Protein AF-F2N842-F1 (afdb_monomer_lite)

Secondary structure (DSSP, 8-state):
-EEEEEESS------STTEEEEESSGGGS-GGG--TT-EETTSSTT--GGGHHHHTTHHHHHHHHHH---SEEEEEETTBEEBPP--SS---PBPPHHHHHHHTTTSSEEEEPPEEPEETTEE--HHHHHHHHS-HHHHHHHHHHHHHH-GGGHHHHHHHHH-SEE--TT-EEEEHHHHHHHHHHHHHHHHHHHTT--SSTT--TTGGGHHHHHHHHHHHHHHHHTT--EEEE-EE-TT-TTS-------S-PBPPP----------EETTEE-TTT--HHHHHHH-HHHHHHHTT-HHHHHHHIIIIIHHHT---BTTB-HHHHHHH-HHHHHHHTT-HHHHHHHHHH-GGGGGSPP--TT----S-----PPPPTHHHHHHHHHHHHHHHHHTTSPP--

Structure (mmCIF, N/CA/C/O backbone):
data_AF-F2N842-F1
#
_entry.id   AF-F2N842-F1
#
loop_
_atom_site.group_PDB
_atom_site.id
_atom_site.type_symbol
_atom_site.label_atom_id
_atom_site.label_alt_id
_atom_site.label_comp_id
_atom_site.label_asym_id
_atom_site.label_entity_id
_atom_site.label_seq_id
_atom_site.pdbx_PDB_ins_code
_atom_site.Cartn_x
_atom_site.Cartn_y
_atom_site.Cartn_z
_atom_site.occupancy
_atom_site.B_iso_or_equiv
_atom_site.auth_seq_id
_atom_site.auth_comp_id
_atom_site.auth_asym_id
_atom_site.auth_atom_id
_atom_site.pdbx_PDB_model_num
ATOM 1 N N . MET A 1 1 ? -15.681 4.705 21.406 1.00 95.62 1 MET A N 1
ATOM 2 C CA . MET A 1 1 ? -14.644 4.656 20.358 1.00 95.62 1 MET A CA 1
ATOM 3 C C . MET A 1 1 ? -13.433 3.888 20.847 1.00 95.62 1 MET A C 1
ATOM 5 O O . MET A 1 1 ? -13.165 3.914 22.042 1.00 95.62 1 MET A O 1
ATOM 9 N N . LYS A 1 2 ? -12.675 3.267 19.936 1.00 97.81 2 LYS A N 1
ATOM 10 C CA . LYS A 1 2 ? -11.349 2.698 20.234 1.00 97.81 2 LYS A CA 1
ATOM 11 C C . LYS A 1 2 ? -10.402 2.849 19.046 1.00 97.81 2 LYS A C 1
ATOM 13 O O . LYS A 1 2 ? -10.797 2.598 17.908 1.00 97.81 2 LYS A O 1
ATOM 18 N N . ILE A 1 3 ? -9.146 3.187 19.319 1.00 98.31 3 ILE A N 1
ATOM 19 C CA . ILE A 1 3 ? -8.031 3.115 18.373 1.00 98.31 3 ILE A CA 1
ATOM 20 C C . ILE A 1 3 ? -7.200 1.890 18.747 1.00 98.31 3 ILE A C 1
ATOM 22 O O . ILE A 1 3 ? -6.558 1.852 19.793 1.00 98.31 3 ILE A O 1
ATOM 26 N N . TYR A 1 4 ? -7.242 0.865 17.905 1.00 98.44 4 TYR A N 1
ATOM 27 C CA . TYR A 1 4 ? -6.550 -0.386 18.158 1.00 98.44 4 TYR A CA 1
ATOM 28 C C . TYR A 1 4 ? -5.077 -0.280 17.766 1.00 98.44 4 TYR A C 1
ATOM 30 O O . TYR A 1 4 ? -4.759 0.125 16.647 1.00 98.44 4 TYR A O 1
ATOM 38 N N . ILE A 1 5 ? -4.188 -0.672 18.675 1.00 97.94 5 ILE A N 1
ATOM 39 C CA . ILE A 1 5 ? -2.744 -0.703 18.444 1.00 97.94 5 ILE A CA 1
ATOM 40 C C . ILE A 1 5 ? -2.362 -2.115 18.011 1.00 97.94 5 ILE A C 1
ATOM 42 O O . ILE A 1 5 ? -2.338 -3.026 18.838 1.00 97.94 5 ILE A O 1
ATOM 46 N N . ALA A 1 6 ? -2.054 -2.304 16.730 1.00 97.81 6 ALA A N 1
ATOM 47 C CA . ALA A 1 6 ? -1.575 -3.584 16.228 1.00 97.81 6 ALA A CA 1
ATOM 48 C C . ALA A 1 6 ? -0.122 -3.831 16.658 1.00 97.81 6 ALA A C 1
ATOM 50 O O . ALA A 1 6 ? 0.789 -3.065 16.322 1.00 97.81 6 ALA A O 1
ATOM 51 N N . ALA A 1 7 ? 0.090 -4.931 17.382 1.00 96.00 7 ALA A N 1
ATOM 52 C CA . ALA A 1 7 ? 1.400 -5.387 17.832 1.00 96.00 7 ALA A CA 1
ATOM 53 C C . ALA A 1 7 ? 1.526 -6.910 17.681 1.00 96.00 7 ALA A C 1
ATOM 55 O O . ALA A 1 7 ? 0.580 -7.644 17.939 1.00 96.00 7 ALA A O 1
ATOM 56 N N . HIS A 1 8 ? 2.705 -7.391 17.284 1.00 91.88 8 HIS A N 1
ATOM 57 C CA . HIS A 1 8 ? 3.017 -8.826 17.150 1.00 91.88 8 HIS A CA 1
ATOM 58 C C . HIS A 1 8 ? 3.981 -9.317 18.248 1.00 91.88 8 HIS A C 1
ATOM 60 O O . HIS A 1 8 ? 4.591 -10.380 18.134 1.00 91.88 8 HIS A O 1
ATOM 66 N N . LYS A 1 9 ? 4.184 -8.494 19.284 1.00 90.06 9 LYS A N 1
ATOM 67 C CA . LYS A 1 9 ? 5.049 -8.743 20.443 1.00 90.06 9 LYS A CA 1
ATOM 68 C C . LYS A 1 9 ? 4.403 -8.127 21.678 1.00 90.06 9 LYS A C 1
ATOM 70 O O . LYS A 1 9 ? 3.753 -7.087 21.576 1.00 90.06 9 LYS A O 1
ATOM 75 N N . SER A 1 10 ? 4.630 -8.741 22.834 1.00 84.44 10 SER A N 1
ATOM 76 C CA . SER A 1 10 ? 4.228 -8.187 24.127 1.00 84.44 10 SER A CA 1
ATOM 77 C C . SER A 1 10 ? 5.127 -7.002 24.470 1.00 84.44 10 SER A C 1
ATOM 79 O O . SER A 1 10 ? 6.328 -7.172 24.671 1.00 84.44 10 SER A O 1
ATOM 81 N N . LEU A 1 11 ? 4.547 -5.806 24.491 1.00 87.19 11 LEU A N 1
ATOM 82 C CA . LEU A 1 11 ? 5.241 -4.535 24.693 1.00 87.19 11 LEU A CA 1
ATOM 83 C C . LEU A 1 11 ? 4.466 -3.691 25.704 1.00 87.19 11 LEU A C 1
ATOM 85 O O . LEU A 1 11 ? 3.252 -3.842 25.834 1.00 87.19 11 LEU A O 1
ATOM 89 N N . GLU A 1 12 ? 5.155 -2.778 26.379 1.00 88.94 12 GLU A N 1
ATOM 90 C CA . GLU A 1 12 ? 4.484 -1.713 27.119 1.00 88.94 12 GLU A CA 1
ATOM 91 C C . GLU A 1 12 ? 3.987 -0.668 26.119 1.00 88.94 12 GLU A C 1
ATOM 93 O O . GLU A 1 12 ? 4.770 -0.092 25.363 1.00 88.94 12 GLU A O 1
ATOM 98 N N . LEU A 1 13 ? 2.669 -0.482 26.068 1.00 88.94 13 LEU A N 1
ATOM 99 C CA . LEU A 1 13 ? 1.994 0.382 25.104 1.00 88.94 13 LEU A CA 1
ATOM 100 C C . LEU A 1 13 ? 1.132 1.411 25.838 1.00 88.94 13 LEU A C 1
ATOM 102 O O . LEU A 1 13 ? 0.640 1.127 26.931 1.00 88.94 13 LEU A O 1
ATOM 106 N N . PRO A 1 14 ? 0.892 2.590 25.244 1.00 85.12 14 PRO A N 1
ATOM 107 C CA . PRO A 1 14 ? -0.071 3.535 25.790 1.00 85.12 14 PRO A CA 1
ATOM 108 C C . PRO A 1 14 ? -1.476 2.918 25.726 1.00 85.12 14 PRO A C 1
ATOM 110 O O . PRO A 1 14 ? -2.044 2.743 24.653 1.00 85.12 14 PRO A O 1
ATOM 113 N N . THR A 1 15 ? -2.034 2.572 26.885 1.00 84.25 15 THR A N 1
ATOM 114 C CA . THR A 1 15 ? -3.369 1.955 27.023 1.00 84.25 15 THR A CA 1
ATOM 115 C C . THR A 1 15 ? -4.437 2.934 27.509 1.00 84.25 15 THR A C 1
ATOM 117 O O . THR A 1 15 ? -5.573 2.552 27.785 1.00 84.25 15 THR A O 1
ATOM 120 N N . GLN A 1 16 ? -4.086 4.216 27.636 1.00 86.94 16 GLN A N 1
ATOM 121 C CA . GLN A 1 16 ? -5.042 5.254 28.001 1.00 86.94 16 GLN A CA 1
ATOM 122 C C . GLN A 1 16 ? -6.033 5.475 26.856 1.00 86.94 16 GLN A C 1
ATOM 124 O O . GLN A 1 16 ? -5.648 5.463 25.685 1.00 86.94 16 GLN A O 1
ATOM 129 N N . SER A 1 17 ? -7.308 5.697 27.195 1.00 88.38 17 SER A N 1
ATOM 130 C CA . SER A 1 17 ? -8.354 5.978 26.203 1.00 88.38 17 SER A CA 1
ATOM 131 C C . SER A 1 17 ? -7.901 7.083 25.233 1.00 88.38 17 SER A C 1
ATOM 133 O O . SER A 1 17 ? -7.392 8.105 25.701 1.00 88.38 17 SER A O 1
ATOM 135 N N . PRO A 1 18 ? -8.076 6.921 23.907 1.00 95.25 18 PRO A N 1
ATOM 136 C CA . PRO A 1 18 ? -8.878 5.891 23.231 1.00 95.25 18 PRO A CA 1
ATOM 137 C C . PRO A 1 18 ? -8.110 4.625 22.802 1.00 95.25 18 PRO A C 1
ATOM 139 O O . PRO A 1 18 ? -8.628 3.853 21.992 1.00 95.25 18 PRO A O 1
ATOM 142 N N . TYR A 1 19 ? -6.885 4.403 23.277 1.00 96.75 19 TYR A N 1
ATOM 143 C CA . TYR A 1 19 ? -5.997 3.365 22.750 1.00 96.75 19 TYR A CA 1
ATOM 144 C C . TYR A 1 19 ? -6.227 1.982 23.374 1.00 96.75 19 TYR A C 1
ATOM 146 O O . TYR A 1 19 ? -6.249 1.824 24.591 1.00 96.75 19 TYR A O 1
ATOM 154 N N . GLN A 1 20 ? -6.363 0.960 22.525 1.00 97.31 20 GLN A N 1
ATOM 155 C CA . GLN A 1 20 ? -6.592 -0.434 22.916 1.00 97.31 20 GLN A CA 1
ATOM 156 C C . GLN A 1 20 ? -5.560 -1.347 22.239 1.00 97.31 20 GLN A C 1
ATOM 158 O O . GLN A 1 20 ? -5.602 -1.501 21.018 1.00 97.31 20 GLN A O 1
ATOM 163 N N . PRO A 1 21 ? -4.666 -2.014 22.981 1.00 97.31 21 PRO A N 1
ATOM 164 C CA . PRO A 1 21 ? -3.785 -3.017 22.393 1.00 97.31 21 PRO A CA 1
ATOM 165 C C . PRO A 1 21 ? -4.553 -4.169 21.734 1.00 97.31 21 PRO A C 1
ATOM 167 O O . PRO A 1 21 ? -5.512 -4.698 22.307 1.00 97.31 21 PRO A O 1
ATOM 170 N N . LEU A 1 22 ? -4.112 -4.554 20.534 1.00 97.94 22 LEU A N 1
ATOM 171 C CA . LEU A 1 22 ? -4.597 -5.697 19.765 1.00 97.94 22 LEU A CA 1
ATOM 172 C C . LEU A 1 22 ? -3.396 -6.523 19.296 1.00 97.94 22 LEU A C 1
ATOM 174 O O . LEU A 1 22 ? -2.613 -6.087 18.446 1.00 97.94 22 LEU A O 1
ATOM 178 N N . PHE A 1 23 ? -3.262 -7.734 19.832 1.00 98.06 23 PHE A N 1
ATOM 179 C CA . PHE A 1 23 ? -2.233 -8.665 19.394 1.00 98.06 23 PHE A CA 1
ATOM 180 C C . PHE A 1 23 ? -2.613 -9.254 18.032 1.00 98.06 23 PHE A C 1
ATOM 182 O O . PHE A 1 23 ? -3.666 -9.887 17.895 1.00 98.06 23 PHE A O 1
ATOM 189 N N . VAL A 1 24 ? -1.750 -9.061 17.036 1.00 98.00 24 VAL A N 1
ATOM 190 C CA . VAL A 1 24 ? -1.910 -9.608 15.685 1.00 98.00 24 VAL A CA 1
ATOM 191 C C . VAL A 1 24 ? -1.017 -10.830 15.475 1.00 98.00 24 VAL A C 1
ATOM 193 O O . VAL A 1 24 ? 0.099 -10.884 15.988 1.00 98.00 24 VAL A O 1
ATOM 196 N N . GLY A 1 25 ? -1.509 -11.833 14.744 1.00 97.25 25 G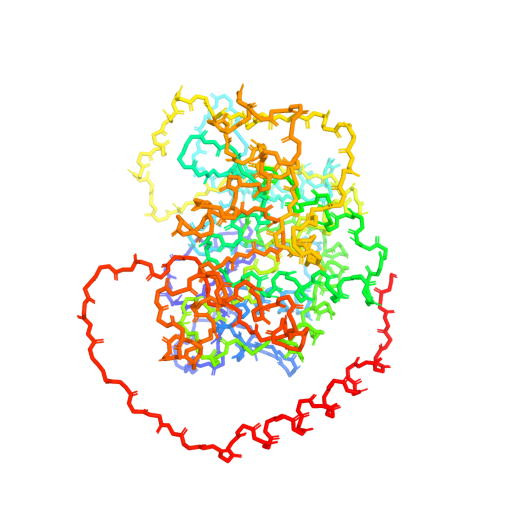LY A N 1
ATOM 197 C CA . GLY A 1 25 ? -0.838 -13.133 14.632 1.00 97.25 25 GLY A CA 1
ATOM 198 C C . GLY A 1 25 ? -0.930 -13.978 15.908 1.00 97.25 25 GLY A C 1
ATOM 199 O O . GLY A 1 25 ? -0.083 -14.844 16.137 1.00 97.25 25 GLY A O 1
ATOM 200 N N . ALA A 1 26 ? -1.952 -13.729 16.734 1.00 97.25 26 ALA A N 1
ATOM 201 C CA . ALA A 1 26 ? -2.172 -14.376 18.023 1.00 97.25 26 ALA A CA 1
ATOM 202 C C . ALA A 1 26 ? -2.358 -15.902 17.956 1.00 97.25 26 ALA A C 1
ATOM 204 O O . ALA A 1 26 ? -2.148 -16.566 18.967 1.00 97.25 26 ALA A O 1
ATOM 205 N N . GLU A 1 27 ? -2.683 -16.479 16.793 1.00 96.06 27 GLU A N 1
ATOM 206 C CA . GLU A 1 27 ? -2.835 -17.936 16.643 1.00 96.06 27 GLU A CA 1
ATOM 207 C C . GLU A 1 27 ? -1.561 -18.704 17.049 1.00 96.06 27 GLU A C 1
ATOM 209 O O . GLU A 1 27 ? -1.635 -19.830 17.537 1.00 96.06 27 GLU A O 1
ATOM 214 N N . LYS A 1 28 ? -0.382 -18.088 16.885 1.00 93.00 28 LYS A N 1
ATOM 215 C CA . LYS A 1 28 ? 0.907 -18.684 17.273 1.00 93.00 28 LYS A CA 1
ATOM 216 C C . LYS A 1 28 ? 1.277 -18.441 18.742 1.00 93.00 28 LYS A C 1
ATOM 218 O O . LYS A 1 28 ? 2.300 -18.954 19.185 1.00 93.00 28 LYS A O 1
ATOM 223 N N . LEU A 1 29 ? 0.493 -17.647 19.473 1.00 93.75 29 LEU A N 1
ATOM 224 C CA . LEU A 1 29 ? 0.793 -17.204 20.834 1.00 93.75 29 LEU A CA 1
ATOM 225 C C . LEU A 1 29 ? 0.162 -18.141 21.871 1.00 93.75 29 LEU A C 1
ATOM 227 O O . LEU A 1 29 ? -1.055 -18.368 21.861 1.00 93.75 29 LEU A O 1
ATOM 231 N N . GLY A 1 30 ? 0.972 -18.640 22.808 1.00 92.44 30 GLY A N 1
ATOM 232 C CA . GLY A 1 30 ? 0.494 -19.483 23.899 1.00 92.44 30 GLY A CA 1
ATOM 233 C C . GLY A 1 30 ? -0.478 -18.742 24.822 1.00 92.44 30 GLY A C 1
ATOM 234 O O . GLY A 1 30 ? -0.338 -17.550 25.077 1.00 92.44 30 GLY A O 1
ATOM 235 N N . VAL A 1 31 ? -1.468 -19.453 25.376 1.00 89.25 31 VAL A N 1
ATOM 236 C CA . VAL A 1 31 ? -2.485 -18.857 26.271 1.00 89.25 31 VAL A CA 1
ATOM 237 C C . VAL A 1 31 ? -1.854 -18.194 27.502 1.00 89.25 31 VAL A C 1
ATOM 239 O O . VAL A 1 31 ? -2.312 -17.139 27.924 1.00 89.25 31 VAL A O 1
ATOM 242 N N . ALA A 1 32 ? -0.781 -18.775 28.045 1.00 91.81 32 ALA A N 1
ATOM 243 C CA . ALA A 1 32 ? -0.071 -18.236 29.207 1.00 91.81 32 ALA A CA 1
ATOM 244 C C . ALA A 1 32 ? 0.685 -16.923 28.921 1.00 91.81 32 ALA A C 1
ATOM 246 O O . ALA A 1 32 ? 1.017 -16.199 29.853 1.00 91.81 32 ALA A O 1
ATOM 247 N N . GLU A 1 33 ? 0.948 -16.606 27.650 1.00 92.25 33 GLU A N 1
ATOM 248 C CA . GLU A 1 33 ? 1.622 -15.369 27.235 1.00 92.25 33 GLU A CA 1
ATOM 249 C C . GLU A 1 33 ? 0.631 -14.213 27.017 1.00 92.25 33 GLU A C 1
ATOM 251 O O . GLU A 1 33 ? 1.036 -13.082 26.733 1.00 92.25 33 GLU A O 1
ATOM 256 N N . ARG A 1 34 ? -0.676 -14.484 27.133 1.00 94.44 34 ARG A N 1
ATOM 257 C CA . ARG A 1 34 ? -1.726 -13.492 26.909 1.00 94.44 34 ARG A CA 1
ATOM 258 C C . ARG A 1 34 ? -1.908 -12.589 28.126 1.00 94.44 34 ARG A C 1
ATOM 260 O O . ARG A 1 34 ? -1.996 -13.042 29.264 1.00 94.44 34 ARG A O 1
ATOM 267 N N . ARG A 1 35 ? -2.014 -11.295 27.851 1.00 93.50 35 ARG A N 1
ATOM 268 C CA . ARG A 1 35 ? -2.342 -10.228 28.787 1.00 93.50 35 ARG A CA 1
ATOM 269 C C . ARG A 1 35 ? -3.864 -10.003 28.787 1.00 93.50 35 ARG A C 1
ATOM 271 O O . ARG A 1 35 ? -4.469 -9.953 27.717 1.00 93.50 35 ARG A O 1
ATOM 278 N N . PRO A 1 36 ? -4.507 -9.879 29.959 1.00 91.56 36 PRO A N 1
ATOM 279 C CA . PRO A 1 36 ? -5.965 -9.777 30.059 1.00 91.56 36 PRO A CA 1
ATOM 280 C C . PRO A 1 36 ? -6.538 -8.451 29.532 1.00 91.56 36 PRO A C 1
ATOM 282 O O . PRO A 1 36 ? -7.720 -8.380 29.215 1.00 91.56 36 PRO A O 1
ATOM 285 N N . ASP A 1 37 ? -5.720 -7.405 29.443 1.00 92.44 37 ASP A N 1
ATOM 286 C CA . ASP A 1 37 ? -6.069 -6.064 28.961 1.00 92.44 37 ASP A CA 1
ATOM 287 C C . ASP A 1 37 ? -5.916 -5.900 27.436 1.00 92.44 37 ASP A C 1
ATOM 289 O O . ASP A 1 37 ? -6.168 -4.821 26.895 1.00 92.44 37 ASP A O 1
ATOM 293 N N . TRP A 1 38 ? -5.525 -6.967 26.731 1.00 96.25 38 TRP A N 1
ATOM 294 C CA . TRP A 1 38 ? -5.319 -6.980 25.285 1.00 96.25 38 TRP A CA 1
ATOM 295 C C . TRP A 1 38 ? -6.450 -7.696 24.552 1.00 96.25 38 TRP A C 1
ATOM 297 O O . TRP A 1 38 ? -7.007 -8.691 25.015 1.00 96.25 38 TRP A O 1
ATOM 307 N N . GLU A 1 39 ? -6.733 -7.219 23.345 1.00 97.25 39 GLU A N 1
ATOM 308 C CA . GLU A 1 39 ? -7.530 -7.958 22.371 1.00 97.25 39 GLU A CA 1
ATOM 309 C C . GLU A 1 39 ? -6.622 -8.879 21.542 1.00 97.25 39 GLU A C 1
ATOM 311 O O . GLU A 1 39 ? -5.426 -8.625 21.390 1.00 97.25 39 GLU A O 1
ATOM 316 N N . TYR A 1 40 ? -7.194 -9.935 20.962 1.00 98.06 40 TYR A N 1
ATOM 317 C CA . TYR A 1 40 ? -6.459 -10.930 20.174 1.00 98.06 40 TYR A CA 1
ATOM 318 C C . TYR A 1 40 ? -7.161 -11.199 18.849 1.00 98.06 40 TYR A C 1
ATOM 320 O O . TYR A 1 40 ? -8.355 -11.513 18.828 1.00 98.06 40 TYR A O 1
ATOM 328 N N . ASP A 1 41 ? -6.421 -11.107 17.743 1.00 97.94 41 ASP A N 1
ATOM 329 C CA . ASP A 1 41 ? -6.990 -11.220 16.398 1.00 97.94 41 ASP A CA 1
ATOM 330 C C . ASP A 1 41 ? -7.509 -12.628 16.039 1.00 97.94 41 ASP A C 1
ATOM 332 O O . ASP A 1 41 ? -8.225 -12.786 15.048 1.00 97.94 41 ASP A O 1
ATOM 336 N N . ASP A 1 42 ? -7.222 -13.635 16.868 1.00 97.81 42 ASP A N 1
ATOM 337 C CA . ASP A 1 42 ? -7.668 -15.022 16.728 1.00 97.81 42 ASP A CA 1
ATOM 338 C C . ASP A 1 42 ? -8.938 -15.372 17.528 1.00 97.81 42 ASP A C 1
ATOM 340 O O . ASP A 1 42 ? -9.418 -16.505 17.476 1.00 97.81 42 ASP A O 1
ATOM 344 N N . SER A 1 43 ? -9.543 -14.404 18.224 1.00 96.69 43 SER A N 1
ATOM 345 C CA . SER A 1 43 ? -10.604 -14.646 19.217 1.00 96.69 43 SER A CA 1
ATOM 346 C C . SER A 1 43 ? -11.986 -15.044 18.668 1.00 96.69 43 SER A C 1
ATOM 348 O O . SER A 1 43 ? -12.970 -15.073 19.411 1.00 96.69 43 SER A O 1
ATOM 350 N N . PHE A 1 44 ? -12.112 -15.346 17.372 1.00 97.44 44 PHE A N 1
ATOM 351 C CA . PHE A 1 44 ? -13.372 -15.791 16.768 1.00 97.44 44 PHE A CA 1
ATOM 352 C C . PHE A 1 44 ? -13.169 -16.768 15.606 1.00 97.44 44 PHE A C 1
ATOM 354 O O . PHE A 1 44 ? -12.159 -16.737 14.906 1.00 97.44 44 PHE A O 1
ATOM 361 N N . ILE A 1 45 ? -14.166 -17.620 15.356 1.00 96.25 45 ILE A N 1
ATOM 362 C CA . ILE A 1 45 ? -14.157 -18.552 14.220 1.00 96.25 45 ILE A CA 1
ATOM 363 C C . ILE A 1 45 ? -14.238 -17.770 12.903 1.00 96.25 45 ILE A C 1
ATOM 365 O O . ILE A 1 45 ? -15.095 -16.904 12.737 1.00 96.25 45 ILE A O 1
ATOM 369 N N . GLY A 1 46 ? -13.367 -18.105 11.949 1.00 95.44 46 GLY A N 1
ATOM 370 C CA . GLY A 1 46 ? -13.275 -17.408 10.661 1.00 95.44 46 GLY A CA 1
ATOM 371 C C . GLY A 1 46 ? -12.378 -16.166 10.686 1.00 95.44 46 GLY A C 1
ATOM 372 O O . GLY A 1 46 ? -12.422 -15.368 9.746 1.00 95.44 46 GLY A O 1
ATOM 373 N N . ASN A 1 47 ? -11.578 -15.999 11.745 1.00 97.88 47 ASN A N 1
ATOM 374 C CA . ASN A 1 47 ? -10.468 -15.055 11.766 1.00 97.88 47 ASN A CA 1
ATOM 375 C C . ASN A 1 47 ? -9.388 -15.415 10.725 1.00 97.88 47 ASN A C 1
ATOM 377 O O . ASN A 1 47 ? -9.388 -16.503 10.144 1.00 97.88 47 ASN A O 1
ATOM 381 N N . ILE A 1 48 ? -8.456 -14.487 10.504 1.00 98.06 48 ILE A N 1
ATOM 382 C CA . ILE A 1 48 ? -7.319 -14.670 9.592 1.00 98.06 48 ILE A CA 1
ATOM 383 C C . ILE A 1 48 ? -5.964 -14.501 10.293 1.00 98.06 48 ILE A C 1
ATOM 385 O O . ILE A 1 48 ? -4.971 -14.246 9.619 1.00 98.06 48 ILE A O 1
ATOM 389 N N . SER A 1 49 ? -5.903 -14.664 11.619 1.00 98.19 49 SER A N 1
ATOM 390 C CA . SER A 1 49 ? -4.692 -14.474 12.436 1.00 98.19 49 SER A CA 1
ATOM 391 C C . SER A 1 49 ? -3.488 -15.260 11.900 1.00 98.19 49 SER A C 1
ATOM 393 O O . SER A 1 49 ? -2.391 -14.723 11.744 1.00 98.19 49 SER A O 1
ATOM 395 N N . ARG A 1 50 ? -3.723 -16.499 11.450 1.00 97.06 50 ARG A N 1
ATOM 396 C CA . ARG A 1 50 ? -2.724 -17.368 10.804 1.00 97.06 50 ARG A CA 1
ATOM 397 C C . ARG A 1 50 ? -1.993 -16.758 9.612 1.00 97.06 50 ARG A C 1
ATOM 399 O O . ARG A 1 50 ? -0.890 -17.179 9.276 1.00 97.06 50 ARG A O 1
ATOM 406 N N . LYS A 1 51 ? -2.625 -15.787 8.945 1.00 97.19 51 LYS A N 1
ATOM 407 C CA . LYS A 1 51 ? -2.095 -15.109 7.759 1.00 97.19 51 LYS A CA 1
ATOM 408 C C . LYS A 1 51 ? -1.217 -13.904 8.105 1.00 97.19 51 LYS A C 1
ATOM 410 O O . LYS A 1 51 ? -0.737 -13.243 7.193 1.00 97.19 51 LYS A O 1
ATOM 415 N N . ASN A 1 52 ? -0.980 -13.603 9.383 1.00 97.75 52 ASN A N 1
ATOM 416 C CA . ASN A 1 52 ? -0.257 -12.399 9.804 1.00 97.75 52 ASN A CA 1
ATOM 417 C C . ASN A 1 52 ? 1.152 -12.275 9.196 1.00 97.75 52 ASN A C 1
ATOM 419 O O . ASN A 1 52 ? 1.577 -11.167 8.894 1.00 97.75 52 ASN A O 1
ATOM 423 N N . SER A 1 53 ? 1.844 -13.382 8.901 1.00 95.19 53 SER A N 1
ATOM 424 C CA . SER A 1 53 ? 3.155 -13.322 8.231 1.00 95.19 53 SER A CA 1
ATOM 425 C C . SER A 1 53 ? 3.107 -12.744 6.811 1.00 95.19 53 SER A C 1
ATOM 427 O O . SER A 1 53 ? 4.136 -12.300 6.317 1.00 95.19 53 SER A O 1
ATOM 429 N N . THR A 1 54 ? 1.940 -12.745 6.157 1.00 96.19 54 THR A N 1
ATOM 430 C CA . THR A 1 54 ? 1.767 -12.225 4.791 1.00 96.19 54 THR A CA 1
ATOM 431 C C . THR A 1 54 ? 0.844 -11.003 4.728 1.00 96.19 54 THR A C 1
ATOM 433 O O . THR A 1 54 ? 1.080 -10.092 3.939 1.00 96.19 54 THR A O 1
ATOM 436 N N . PHE A 1 55 ? -0.164 -10.942 5.604 1.00 97.50 55 PHE A N 1
ATOM 437 C CA . PHE A 1 55 ? -1.134 -9.845 5.731 1.00 97.50 55 PHE A CA 1
ATOM 438 C C . PHE A 1 55 ? -0.729 -8.774 6.754 1.00 97.50 55 PHE A C 1
ATOM 440 O O . PHE A 1 55 ? -1.327 -7.704 6.778 1.00 97.50 55 PHE A O 1
ATOM 447 N N . CYS A 1 56 ? 0.270 -9.035 7.597 1.00 96.94 56 CYS A N 1
ATOM 448 C CA . CYS A 1 56 ? 0.723 -8.119 8.646 1.00 96.94 56 CYS A CA 1
ATOM 449 C C . CYS A 1 56 ? -0.451 -7.608 9.514 1.00 96.94 56 CYS A C 1
ATOM 451 O O . CYS A 1 56 ? -1.338 -8.380 9.890 1.00 96.94 56 CYS A O 1
ATOM 453 N N . GLU A 1 57 ? -0.489 -6.311 9.821 1.00 97.62 57 GLU A N 1
ATOM 454 C CA . GLU A 1 57 ? -1.509 -5.655 10.643 1.00 97.62 57 GLU A CA 1
ATOM 455 C C . GLU A 1 57 ? -2.933 -5.732 10.056 1.00 97.62 57 GLU A C 1
ATOM 457 O O . GLU A 1 57 ? -3.909 -5.498 10.776 1.00 97.62 57 GLU A O 1
ATOM 462 N N . LEU A 1 58 ? -3.102 -6.156 8.795 1.00 98.44 58 LEU A N 1
ATOM 463 C CA . LEU A 1 58 ? -4.428 -6.381 8.212 1.00 98.44 58 LEU A CA 1
ATOM 464 C C . LEU A 1 58 ? -5.197 -7.502 8.917 1.00 98.44 58 LEU A C 1
ATOM 466 O O . LEU A 1 58 ? -6.426 -7.506 8.874 1.00 98.44 58 LEU A O 1
ATOM 470 N N . THR A 1 59 ? -4.530 -8.440 9.597 1.00 98.56 59 THR A N 1
ATOM 471 C CA . THR A 1 59 ? -5.253 -9.414 10.432 1.00 98.56 59 THR A CA 1
ATOM 472 C C . THR A 1 59 ? -5.961 -8.720 11.598 1.00 98.56 59 THR A C 1
ATOM 474 O O . THR A 1 59 ? -7.113 -9.042 11.901 1.00 98.56 59 THR A O 1
ATOM 477 N N . GLY A 1 60 ? -5.339 -7.673 12.148 1.00 98.62 60 GLY A N 1
ATOM 478 C CA . GLY A 1 60 ? -5.955 -6.749 13.093 1.00 98.62 60 GLY A CA 1
ATOM 479 C C . GLY A 1 60 ? -7.100 -5.954 12.463 1.00 98.62 60 GLY A C 1
ATOM 480 O O . GLY A 1 60 ? -8.198 -5.936 13.013 1.00 98.62 60 GLY A O 1
ATOM 481 N N . LEU A 1 61 ? -6.910 -5.383 11.266 1.00 98.75 61 LEU A N 1
ATOM 482 C CA . LEU A 1 61 ? -7.985 -4.689 10.536 1.00 98.75 61 LEU A CA 1
ATOM 483 C C . LEU A 1 61 ? -9.208 -5.594 10.300 1.00 98.75 61 LEU A C 1
ATOM 485 O O . LEU A 1 61 ? -10.351 -5.171 10.491 1.00 98.75 61 LEU A O 1
ATOM 489 N N . TYR A 1 62 ? -8.980 -6.855 9.920 1.00 98.75 62 TYR A N 1
ATOM 490 C CA . TYR A 1 62 ? -10.035 -7.852 9.737 1.00 98.75 62 TYR A CA 1
ATOM 491 C C . TYR A 1 62 ? -10.765 -8.142 11.048 1.00 98.75 62 TYR A C 1
ATOM 493 O O . TYR A 1 62 ? -11.997 -8.213 11.078 1.00 98.75 62 TYR A O 1
ATOM 501 N N . TRP A 1 63 ? -10.025 -8.273 12.149 1.00 98.75 63 TRP A N 1
ATOM 502 C CA . TRP A 1 63 ? -10.618 -8.442 13.468 1.00 98.75 63 TRP A CA 1
ATOM 503 C C . TRP A 1 63 ? -11.480 -7.235 13.853 1.00 98.75 63 TRP A C 1
ATOM 505 O O . TRP A 1 63 ? -12.647 -7.409 14.206 1.00 98.75 63 TRP A O 1
ATOM 515 N N . ILE A 1 64 ? -10.978 -6.007 13.681 1.00 98.69 64 ILE A N 1
ATOM 516 C CA . ILE A 1 64 ? -11.729 -4.770 13.956 1.00 98.69 64 ILE A CA 1
ATOM 517 C C . ILE A 1 64 ? -13.000 -4.729 13.109 1.00 98.69 64 ILE A C 1
ATOM 519 O O . ILE A 1 64 ? -14.074 -4.398 13.618 1.00 98.69 64 ILE A O 1
ATOM 523 N N . TRP A 1 65 ? -12.916 -5.111 11.831 1.00 98.62 65 TRP A N 1
ATOM 524 C CA . TRP A 1 65 ? -14.070 -5.207 10.942 1.00 98.62 65 TRP A CA 1
ATOM 525 C C . TRP A 1 65 ? -15.146 -6.144 11.502 1.00 98.62 65 TRP A C 1
ATOM 527 O O . TRP A 1 65 ? -16.310 -5.744 11.580 1.00 98.62 65 TRP A O 1
ATOM 537 N N . LYS A 1 66 ? -14.770 -7.350 11.937 1.00 98.44 66 LYS A N 1
ATOM 538 C CA . LYS A 1 66 ? -15.719 -8.389 12.365 1.00 98.44 66 LYS A CA 1
ATOM 539 C C . LYS A 1 66 ? -16.172 -8.294 13.822 1.00 98.44 66 LYS A C 1
ATOM 541 O O . LYS A 1 66 ? -17.238 -8.819 14.141 1.00 98.44 66 LYS A O 1
ATOM 546 N N . ARG A 1 67 ? -15.373 -7.695 14.708 1.00 97.94 67 ARG A N 1
ATOM 547 C CA . ARG A 1 67 ? -15.547 -7.812 16.167 1.00 97.94 67 ARG A CA 1
ATOM 548 C C . ARG A 1 67 ? -15.765 -6.496 16.888 1.00 97.94 67 ARG A C 1
ATOM 550 O O . ARG A 1 67 ? -16.515 -6.489 17.863 1.00 97.94 67 ARG A O 1
ATOM 557 N N . SER A 1 68 ? -15.162 -5.403 16.425 1.00 97.50 68 SER A N 1
ATOM 558 C CA . SER A 1 68 ? -15.338 -4.115 17.094 1.00 97.50 68 SER A CA 1
ATOM 559 C C . SER A 1 68 ? -16.792 -3.644 17.000 1.00 97.50 68 SER A C 1
ATOM 561 O O . SER A 1 68 ? -17.408 -3.708 15.932 1.00 97.50 68 SER A O 1
ATOM 563 N N . ARG A 1 69 ? -17.327 -3.167 18.128 1.00 97.00 69 ARG A N 1
ATOM 564 C CA . ARG A 1 69 ? -18.691 -2.623 18.267 1.00 97.00 69 ARG A CA 1
ATOM 565 C C . ARG A 1 69 ? -18.710 -1.102 18.422 1.00 97.00 69 ARG A C 1
ATOM 567 O O . ARG A 1 69 ? -19.769 -0.530 18.648 1.00 97.00 69 ARG A O 1
ATOM 574 N N . GLU A 1 70 ? -17.548 -0.471 18.325 1.00 98.06 70 GLU A N 1
ATOM 575 C CA . GLU A 1 70 ? -17.402 0.968 18.504 1.00 98.06 70 GLU A CA 1
ATOM 576 C C . GLU A 1 70 ? -18.015 1.740 17.329 1.00 98.06 70 GLU A C 1
ATOM 578 O O . GLU A 1 70 ? -18.013 1.275 16.188 1.00 98.06 70 GLU A O 1
ATOM 583 N N . ASP A 1 71 ? -18.511 2.942 17.613 1.00 97.81 71 ASP A N 1
ATOM 584 C CA . ASP A 1 71 ? -19.019 3.906 16.633 1.00 97.81 71 ASP A CA 1
ATOM 585 C C . ASP A 1 71 ? -17.894 4.489 15.762 1.00 97.81 71 ASP A C 1
ATOM 587 O O . ASP A 1 71 ? -18.043 4.655 14.546 1.00 97.81 71 ASP A O 1
ATOM 591 N N . ILE A 1 72 ? -16.754 4.757 16.398 1.00 98.69 72 ILE A N 1
ATOM 592 C CA . ILE A 1 72 ? -15.501 5.205 15.797 1.00 98.69 72 ILE A CA 1
ATOM 593 C C . ILE A 1 72 ? -14.416 4.187 16.137 1.00 98.69 72 ILE A C 1
ATOM 595 O O . ILE A 1 72 ? -14.227 3.809 17.298 1.00 98.69 72 ILE A O 1
ATOM 599 N N . VAL A 1 73 ? -13.705 3.759 15.102 1.00 98.69 73 VAL A N 1
ATOM 600 C CA . VAL A 1 73 ? -12.663 2.737 15.154 1.00 98.69 73 VAL A CA 1
ATOM 601 C C . VAL A 1 73 ? -11.393 3.263 14.508 1.00 98.69 73 VAL A C 1
ATOM 603 O O . VAL A 1 73 ? -11.447 3.965 13.498 1.00 98.69 73 VAL A O 1
ATOM 606 N N . GLY A 1 74 ? -10.253 2.891 15.075 1.00 98.06 74 GLY A N 1
ATOM 607 C CA . GLY A 1 74 ? -8.946 3.193 14.514 1.00 98.06 74 GLY A CA 1
ATOM 608 C C . GLY A 1 74 ? -8.027 1.984 14.472 1.00 98.06 74 GLY A C 1
ATOM 609 O O . GLY A 1 74 ? -8.189 1.061 15.266 1.00 98.06 74 GLY A O 1
ATOM 610 N N . LEU A 1 75 ? -7.058 2.011 13.566 1.00 98.50 75 LEU A N 1
ATOM 611 C CA . LEU A 1 75 ? -5.913 1.113 13.533 1.00 98.50 75 LEU A CA 1
ATOM 612 C C . LEU A 1 75 ? -4.642 1.964 13.485 1.00 98.50 75 LEU A C 1
ATOM 614 O O . LEU A 1 75 ? -4.481 2.780 12.580 1.00 98.50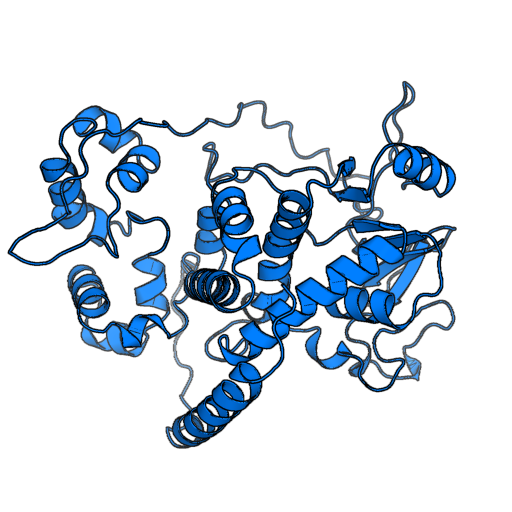 75 LEU A O 1
ATOM 618 N N . VAL A 1 76 ? -3.756 1.753 14.454 1.00 97.69 76 VAL A N 1
ATOM 619 C CA . VAL A 1 76 ? -2.390 2.295 14.494 1.00 97.69 76 VAL A CA 1
ATOM 620 C C . VAL A 1 76 ? -1.404 1.158 14.740 1.00 97.69 76 VAL A C 1
ATOM 622 O O . VAL A 1 76 ? -1.797 0.062 15.146 1.00 97.69 76 VAL A O 1
ATOM 625 N N . HIS A 1 77 ? -0.119 1.389 14.486 1.00 95.38 77 HIS A N 1
ATOM 626 C CA . HIS A 1 77 ? 0.913 0.375 14.713 1.00 95.38 77 HIS A CA 1
ATOM 627 C C . HIS A 1 77 ? 1.645 0.661 16.020 1.00 95.38 77 HIS A C 1
ATOM 629 O O . HIS A 1 77 ? 1.777 1.811 16.428 1.00 95.38 77 HIS A O 1
ATOM 635 N N . TYR A 1 78 ? 2.205 -0.373 16.647 1.00 93.38 78 TYR A N 1
ATOM 636 C CA . TYR A 1 78 ? 2.897 -0.252 17.937 1.00 93.38 78 TYR A CA 1
ATOM 637 C C . TYR A 1 78 ? 4.089 0.729 17.973 1.00 93.38 78 TYR A C 1
ATOM 639 O O . TYR A 1 78 ? 4.515 1.108 19.056 1.00 93.38 78 TYR A O 1
ATOM 647 N N . ARG A 1 79 ? 4.613 1.144 16.809 1.00 91.31 79 ARG A N 1
ATOM 648 C CA . ARG A 1 79 ? 5.666 2.172 16.648 1.00 91.31 79 ARG A CA 1
ATOM 649 C C . ARG A 1 79 ? 5.234 3.380 15.812 1.00 91.31 79 ARG A C 1
ATOM 651 O O . ARG A 1 79 ? 6.067 4.176 15.405 1.00 91.31 79 ARG A O 1
ATOM 658 N N . ARG A 1 80 ? 3.952 3.488 15.457 1.00 92.75 80 ARG A N 1
ATOM 659 C CA . ARG A 1 80 ? 3.434 4.581 14.622 1.00 92.75 80 ARG A CA 1
ATOM 660 C C . ARG A 1 80 ? 2.033 4.954 15.073 1.00 92.75 80 ARG A C 1
ATOM 662 O O . ARG A 1 80 ? 1.052 4.344 14.652 1.00 92.75 80 ARG A O 1
ATOM 669 N N . PHE A 1 81 ? 1.973 5.953 15.938 1.00 93.94 81 PHE A N 1
ATOM 670 C CA . PHE A 1 81 ? 0.756 6.564 16.456 1.00 93.94 81 PHE A CA 1
ATOM 671 C C . PHE A 1 81 ? 0.498 7.892 15.762 1.00 93.94 81 PHE A C 1
ATOM 673 O O . PHE A 1 81 ? 1.417 8.484 15.212 1.00 93.94 81 PHE A O 1
ATOM 680 N N . LEU A 1 82 ? -0.736 8.376 15.819 1.00 93.50 82 LEU A N 1
ATOM 681 C CA . LEU A 1 82 ? -1.126 9.676 15.281 1.00 93.50 82 LEU A CA 1
ATOM 682 C C . LEU A 1 82 ? -0.890 10.772 16.332 1.00 93.50 82 LEU A C 1
ATOM 684 O O . LEU A 1 82 ? -1.236 10.582 17.500 1.00 93.50 82 LEU A O 1
ATOM 688 N N . ARG A 1 83 ? -0.284 11.895 15.933 1.00 90.38 83 ARG A N 1
ATOM 689 C CA . ARG A 1 83 ? -0.001 13.046 16.812 1.00 90.38 83 ARG A CA 1
ATOM 690 C C . ARG A 1 83 ? -1.181 14.022 16.879 1.00 90.38 83 ARG A C 1
ATOM 692 O O . ARG A 1 83 ? -1.929 14.177 15.918 1.00 90.38 83 ARG A O 1
ATOM 699 N N . GLU A 1 84 ? -1.310 14.749 17.983 1.00 88.94 84 GLU A N 1
ATOM 700 C CA . GLU A 1 84 ? -2.202 15.914 18.035 1.00 88.94 84 GLU A CA 1
ATOM 701 C C . GLU A 1 84 ? -1.830 16.964 16.962 1.00 88.94 84 GLU A C 1
ATOM 703 O O . GLU A 1 84 ? -0.640 17.228 16.741 1.00 88.94 84 GLU A O 1
ATOM 708 N N . PRO A 1 85 ? -2.817 17.600 16.300 1.00 82.69 85 PRO A N 1
ATOM 709 C CA . PRO A 1 85 ? -2.588 18.778 15.476 1.00 82.69 85 PRO A CA 1
ATOM 710 C C . PRO A 1 85 ? -1.892 19.871 16.288 1.00 82.69 85 PRO A C 1
ATOM 712 O O . PRO A 1 85 ? -2.297 20.202 17.402 1.00 82.69 85 PRO A O 1
ATOM 715 N N . SER A 1 86 ? -0.838 20.458 15.732 1.00 68.50 86 SER A N 1
ATOM 716 C CA . SER A 1 86 ? -0.077 21.495 16.429 1.00 68.50 86 SER A CA 1
ATOM 717 C C . SER A 1 86 ? -0.903 22.783 16.566 1.00 68.50 86 SER A C 1
ATOM 719 O O . SER A 1 86 ? -1.157 23.468 15.580 1.00 68.50 86 SER A O 1
ATOM 721 N N . GLY A 1 87 ? -1.302 23.141 17.790 1.00 55.53 87 GLY A N 1
ATOM 722 C CA . GLY A 1 87 ? -1.603 24.531 18.163 1.00 55.53 87 GLY A CA 1
ATOM 723 C C . GLY A 1 87 ? -0.324 25.278 18.574 1.00 55.53 87 GLY A C 1
ATOM 724 O O . GLY A 1 87 ? 0.733 24.667 18.685 1.00 55.53 87 GLY A O 1
ATOM 725 N N . ALA A 1 88 ? -0.409 26.583 18.878 1.00 40.00 88 ALA A N 1
ATOM 726 C CA . ALA A 1 88 ? 0.714 27.460 19.285 1.00 40.00 88 ALA A CA 1
ATOM 727 C C . ALA A 1 88 ? 1.559 26.976 20.493 1.00 40.00 88 ALA A C 1
ATOM 729 O O . ALA A 1 88 ? 2.540 27.612 20.873 1.00 40.00 88 ALA A O 1
ATOM 730 N N . ARG A 1 89 ? 1.188 25.852 21.109 1.00 39.75 89 ARG A N 1
ATOM 731 C CA . ARG A 1 89 ? 2.012 25.080 22.035 1.00 39.75 89 ARG A CA 1
ATOM 732 C C . ARG A 1 89 ? 2.183 23.693 21.426 1.00 39.75 89 ARG A C 1
ATOM 734 O O . ARG A 1 89 ? 1.354 22.815 21.650 1.00 39.75 89 ARG A O 1
ATOM 741 N N . GLY A 1 90 ? 3.215 23.545 20.599 1.00 47.84 90 GLY A N 1
ATOM 742 C CA . GLY A 1 90 ? 3.613 22.251 20.059 1.00 47.84 90 GLY A CA 1
ATOM 743 C C . GLY A 1 90 ? 3.804 21.243 21.192 1.00 47.84 90 GLY A C 1
ATOM 744 O O . GLY A 1 90 ? 4.308 21.583 22.261 1.00 47.84 90 GLY A O 1
ATOM 745 N N . GLY A 1 91 ? 3.372 20.008 20.980 1.00 48.47 91 GLY A N 1
ATOM 746 C CA . GLY A 1 91 ? 3.580 18.948 21.954 1.00 48.47 91 GLY A CA 1
ATOM 747 C C . GLY A 1 91 ? 3.351 17.598 21.310 1.00 48.47 91 GLY A C 1
ATOM 748 O O . GLY A 1 91 ? 2.301 17.383 20.713 1.00 48.47 91 GLY A O 1
ATOM 749 N N . GLY A 1 92 ? 4.332 16.700 21.431 1.00 61.66 92 GLY A N 1
ATOM 750 C CA . GLY A 1 92 ? 4.327 15.319 20.928 1.00 61.66 92 GLY A CA 1
ATOM 751 C C . GLY A 1 92 ? 3.306 14.394 21.600 1.00 61.66 92 GLY A C 1
ATOM 752 O O . GLY A 1 92 ? 3.597 13.226 21.832 1.00 61.66 92 GLY A O 1
ATOM 753 N N . ASN A 1 93 ? 2.124 14.912 21.928 1.00 82.88 93 ASN A N 1
ATOM 754 C CA . ASN A 1 93 ? 1.033 14.151 22.506 1.00 82.88 93 ASN A CA 1
ATOM 755 C C . ASN A 1 93 ? 0.351 13.301 21.433 1.00 82.88 93 ASN A C 1
ATOM 757 O O . ASN A 1 93 ? 0.230 13.694 20.268 1.00 82.88 93 ASN A O 1
ATOM 761 N N . LEU A 1 94 ? -0.115 12.131 21.859 1.00 90.81 94 LEU A N 1
ATOM 762 C CA . LEU A 1 94 ? -0.912 11.238 21.031 1.00 90.81 94 LEU A CA 1
ATOM 763 C C . LEU A 1 94 ? -2.300 11.833 20.799 1.00 90.81 94 LEU A C 1
ATOM 765 O O . LEU A 1 94 ? -2.859 12.473 21.688 1.00 90.81 94 LEU A O 1
ATOM 769 N N . LEU A 1 95 ? -2.864 11.567 19.624 1.00 92.38 95 LEU A N 1
ATOM 770 C CA . LEU A 1 95 ? -4.185 12.034 19.226 1.00 92.38 95 LEU A CA 1
ATOM 771 C C . LEU A 1 95 ? -5.252 11.587 20.240 1.00 92.38 95 LEU A C 1
ATOM 773 O O . LEU A 1 95 ? -5.417 10.388 20.490 1.00 92.38 95 LEU A O 1
ATOM 777 N N . SER A 1 96 ? -5.962 12.548 20.825 1.00 93.69 96 SER A N 1
ATOM 778 C CA . SER A 1 96 ? -6.979 12.326 21.851 1.00 93.69 96 SER A CA 1
ATOM 779 C C . SER A 1 96 ? -8.357 12.021 21.263 1.00 93.69 96 SER A C 1
ATOM 781 O O . SER A 1 96 ? -8.669 12.343 20.115 1.00 93.69 96 SER A O 1
ATOM 783 N N . GLU A 1 97 ? -9.231 11.433 22.083 1.00 95.25 97 GLU A N 1
ATOM 784 C CA . GLU A 1 97 ? -10.623 11.162 21.708 1.00 95.25 97 GLU A CA 1
ATOM 785 C C . GLU A 1 97 ? -11.383 12.434 21.287 1.00 95.25 97 GLU A C 1
ATOM 787 O O . GLU A 1 97 ? -12.129 12.404 20.305 1.00 95.25 97 GLU A O 1
ATOM 792 N N . ASN A 1 98 ? -11.177 13.556 21.985 1.00 94.75 98 ASN A N 1
ATOM 793 C CA . ASN A 1 98 ? -11.854 14.817 21.671 1.00 94.75 98 ASN A CA 1
ATOM 794 C C . ASN A 1 98 ? -11.460 15.317 20.279 1.00 94.75 98 ASN A C 1
ATOM 796 O O . ASN A 1 98 ? -12.337 15.551 19.445 1.00 94.75 98 ASN A O 1
ATOM 800 N N . THR A 1 99 ? -10.158 15.368 19.991 1.00 95.44 99 THR A N 1
ATOM 801 C CA . THR A 1 99 ? -9.655 15.775 18.677 1.00 95.44 99 THR A CA 1
ATOM 802 C C . THR A 1 99 ? -10.152 14.843 17.572 1.00 95.44 99 THR A C 1
ATOM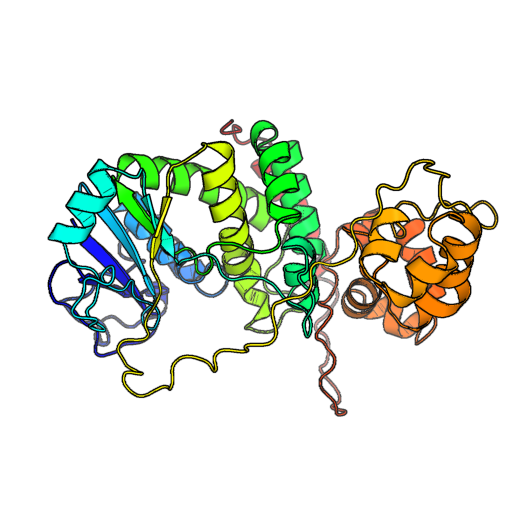 804 O O . THR A 1 99 ? -10.591 15.316 16.524 1.00 95.44 99 THR A O 1
ATOM 807 N N . VAL A 1 100 ? -10.171 13.521 17.795 1.00 97.44 100 VAL A N 1
ATOM 808 C CA . VAL A 1 100 ? -10.733 12.567 16.819 1.00 97.44 100 VAL A CA 1
ATOM 809 C C . VAL A 1 100 ? -12.181 12.919 16.481 1.00 97.44 100 VAL A C 1
ATOM 811 O O . VAL A 1 100 ? -12.545 12.954 15.306 1.00 97.44 100 VAL A O 1
ATOM 814 N N . ARG A 1 101 ? -13.022 13.195 17.486 1.00 97.69 101 ARG A N 1
ATOM 815 C CA . ARG A 1 101 ? -14.433 13.550 17.254 1.00 97.69 101 ARG A CA 1
ATOM 816 C C . ARG A 1 101 ? -14.569 14.863 16.487 1.00 97.69 101 ARG A C 1
ATOM 818 O O . ARG A 1 101 ? -15.395 14.941 15.582 1.00 97.69 101 ARG A O 1
ATOM 825 N N . GLU A 1 102 ? -13.762 15.866 16.817 1.00 96.88 102 GLU A N 1
ATOM 826 C CA . GLU A 1 102 ? -13.757 17.158 16.124 1.00 96.88 102 GLU A CA 1
ATOM 827 C C . GLU A 1 102 ? -13.339 17.032 14.656 1.00 96.88 102 GLU A C 1
ATOM 829 O O . GLU A 1 102 ? -13.992 17.596 13.774 1.00 96.88 102 GLU A O 1
ATOM 834 N N . LEU A 1 103 ? -12.288 16.258 14.380 1.00 97.38 103 LEU A N 1
ATOM 835 C CA . LEU A 1 103 ? -11.811 16.004 13.023 1.00 97.38 103 LEU A CA 1
ATOM 836 C C . LEU A 1 103 ? -12.837 15.205 12.212 1.00 97.38 103 LEU A C 1
ATOM 838 O O . LEU A 1 103 ? -13.150 15.595 11.091 1.00 97.38 103 LEU A O 1
ATOM 842 N N . LEU A 1 104 ? -13.445 14.161 12.783 1.00 98.25 104 LEU A N 1
ATOM 843 C CA . LEU A 1 104 ? -14.465 13.345 12.103 1.00 98.25 104 LEU A CA 1
ATOM 844 C C . LEU A 1 104 ? -15.835 14.034 11.945 1.00 98.25 104 LEU A C 1
ATOM 846 O O . LEU A 1 104 ? -16.774 13.440 11.404 1.00 98.25 104 LEU A O 1
ATOM 850 N N . ASN A 1 105 ? -15.985 15.268 12.432 1.00 97.81 105 ASN A N 1
ATOM 851 C CA . ASN A 1 105 ? -17.105 16.143 12.074 1.00 97.81 105 ASN A CA 1
ATOM 852 C C . ASN A 1 105 ? -16.825 16.964 10.803 1.00 97.81 105 ASN A C 1
ATOM 854 O O . ASN A 1 105 ? -17.758 17.523 10.235 1.00 97.81 105 ASN A O 1
ATOM 858 N N . LYS A 1 106 ? -15.559 17.056 10.375 1.00 98.12 106 LYS A N 1
ATOM 859 C CA . LYS A 1 106 ? -15.109 17.837 9.209 1.00 98.12 106 LYS A CA 1
ATOM 860 C C . LYS A 1 106 ? -14.609 16.961 8.060 1.00 98.12 106 LYS A C 1
ATOM 862 O O . LYS A 1 106 ? -14.708 17.372 6.912 1.00 98.12 106 LYS A O 1
ATOM 867 N N . TYR A 1 107 ? -14.074 15.789 8.386 1.00 98.62 107 TYR A N 1
ATOM 868 C CA . TYR A 1 107 ? -13.461 14.845 7.458 1.00 98.62 107 TYR A CA 1
ATOM 869 C C . TYR A 1 107 ? -14.097 13.459 7.606 1.00 98.62 107 TYR A C 1
ATOM 871 O O . TYR A 1 107 ? -14.565 13.093 8.687 1.00 98.62 107 TYR A O 1
ATOM 879 N N . ASP A 1 108 ? -14.072 12.662 6.540 1.00 98.62 108 ASP A N 1
ATOM 880 C CA . ASP A 1 108 ? -14.582 11.286 6.547 1.00 98.62 108 ASP A CA 1
ATOM 881 C C . ASP A 1 108 ? -13.689 10.351 7.373 1.00 98.62 108 ASP A C 1
ATOM 883 O O . ASP A 1 108 ? -14.175 9.448 8.069 1.00 98.62 108 ASP A O 1
ATOM 887 N N . CYS A 1 109 ? -12.374 10.572 7.315 1.00 98.38 109 CYS A N 1
ATOM 888 C CA . CYS A 1 109 ? -11.396 9.806 8.074 1.00 98.38 109 CYS A CA 1
ATOM 889 C C . CYS A 1 109 ? -10.102 10.571 8.367 1.00 98.38 109 CYS A C 1
ATOM 891 O O . CYS A 1 109 ? -9.761 11.552 7.711 1.00 98.38 109 CYS A O 1
ATOM 893 N N . ILE A 1 110 ? -9.363 10.074 9.354 1.00 98.56 110 ILE A N 1
ATOM 894 C CA . ILE A 1 110 ? -8.021 10.522 9.717 1.00 98.56 110 ILE A CA 1
ATOM 895 C C . ILE A 1 110 ? -7.039 9.443 9.267 1.00 98.56 110 ILE A C 1
ATOM 897 O O . ILE A 1 110 ? -7.269 8.257 9.523 1.00 98.56 110 ILE A O 1
ATOM 901 N N . VAL A 1 111 ? -5.962 9.847 8.605 1.00 98.06 111 VAL A N 1
ATOM 902 C CA . VAL A 1 111 ? -4.959 8.950 8.016 1.00 98.06 111 VAL A CA 1
ATOM 903 C C . VAL A 1 111 ? -3.552 9.413 8.380 1.00 98.06 111 VAL A C 1
ATOM 905 O O . VAL A 1 111 ? -3.362 10.545 8.830 1.00 98.06 111 VAL A O 1
ATOM 908 N N . ALA A 1 112 ? -2.561 8.540 8.192 1.00 95.62 112 ALA A N 1
ATOM 909 C CA . ALA A 1 112 ? -1.166 8.968 8.236 1.00 95.62 112 ALA A CA 1
ATOM 910 C C . ALA A 1 112 ? -0.915 10.034 7.156 1.00 95.62 112 ALA A C 1
ATOM 912 O O . ALA A 1 112 ? -1.423 9.911 6.037 1.00 95.62 112 ALA A O 1
ATOM 913 N N . ALA A 1 113 ? -0.162 11.076 7.506 1.00 93.75 113 ALA A N 1
ATOM 914 C CA . ALA A 1 113 ? 0.215 12.128 6.568 1.00 93.75 113 ALA A CA 1
ATOM 915 C C . ALA A 1 113 ? 0.890 11.552 5.317 1.00 93.75 113 ALA A C 1
ATOM 917 O O . ALA A 1 113 ? 1.575 10.529 5.405 1.00 93.75 113 ALA A O 1
ATOM 918 N N . HIS A 1 114 ? 0.675 12.196 4.169 1.00 93.56 114 HIS A N 1
ATOM 919 C CA . HIS A 1 114 ? 1.301 11.754 2.932 1.00 93.56 114 HIS A CA 1
ATOM 920 C C . HIS A 1 114 ? 2.823 11.823 3.050 1.00 93.56 114 HIS A C 1
ATOM 922 O O . HIS A 1 114 ? 3.392 12.855 3.411 1.00 93.56 114 HIS A O 1
ATOM 928 N N . GLU A 1 115 ? 3.479 10.720 2.706 1.00 90.38 115 GLU A N 1
ATOM 929 C CA . GLU A 1 115 ? 4.929 10.665 2.576 1.00 90.38 115 GLU A CA 1
ATOM 930 C C . GLU A 1 115 ? 5.293 10.750 1.083 1.00 90.38 115 GLU A C 1
ATOM 932 O O . GLU A 1 115 ? 4.742 9.984 0.280 1.00 90.38 115 GLU A O 1
ATOM 937 N N . PRO A 1 116 ? 6.187 11.675 0.681 1.00 91.31 116 PRO A N 1
ATOM 938 C CA . PRO A 1 116 ? 6.691 11.723 -0.685 1.00 91.31 116 PRO A CA 1
ATOM 939 C C . PRO A 1 116 ? 7.520 10.471 -0.981 1.00 91.31 116 PRO A C 1
ATOM 941 O O . PRO A 1 116 ? 8.300 10.012 -0.146 1.00 91.31 116 PRO A O 1
ATOM 944 N N . VAL A 1 117 ? 7.383 9.925 -2.188 1.00 88.88 117 VAL A N 1
ATOM 945 C CA . VAL A 1 117 ? 8.194 8.793 -2.649 1.00 88.88 117 VAL A CA 1
ATOM 946 C C . VAL A 1 117 ? 9.341 9.288 -3.522 1.00 88.88 117 VAL A C 1
ATOM 948 O O . VAL A 1 117 ? 9.143 10.043 -4.475 1.00 88.88 117 VAL A O 1
ATOM 951 N N . VAL A 1 118 ? 10.561 8.860 -3.192 1.00 85.19 118 VAL A N 1
ATOM 952 C CA . VAL A 1 118 ? 11.781 9.378 -3.821 1.00 85.19 118 VAL A CA 1
ATOM 953 C C . VAL A 1 118 ? 12.783 8.288 -4.178 1.00 85.19 118 VAL A C 1
ATOM 955 O O . VAL A 1 118 ? 12.883 7.263 -3.505 1.00 85.19 118 VAL A O 1
ATOM 958 N N . GLN A 1 119 ? 13.578 8.559 -5.211 1.00 80.62 119 GLN A N 1
ATOM 959 C CA . GLN A 1 119 ? 14.820 7.855 -5.521 1.00 80.62 119 GLN A CA 1
ATOM 960 C C . GLN A 1 119 ? 15.948 8.890 -5.580 1.00 80.62 119 GLN A C 1
ATOM 962 O O . GLN A 1 119 ? 15.991 9.749 -6.465 1.00 80.62 119 GLN A O 1
ATOM 967 N N . GLY A 1 120 ? 16.848 8.860 -4.594 1.00 82.12 120 GLY A N 1
ATOM 968 C CA . GLY A 1 120 ? 17.793 9.958 -4.389 1.00 82.12 120 GLY A CA 1
ATOM 969 C C . GLY A 1 120 ? 17.050 11.250 -4.033 1.00 82.12 120 GLY A C 1
ATOM 970 O O . GLY A 1 120 ? 16.442 11.330 -2.971 1.00 82.12 120 GLY A O 1
ATOM 971 N N . ARG A 1 121 ? 17.092 12.258 -4.917 1.00 83.38 121 ARG A N 1
ATOM 972 C CA . ARG A 1 121 ? 16.371 13.541 -4.751 1.00 83.38 121 ARG A CA 1
ATOM 973 C C . ARG A 1 121 ? 15.138 13.686 -5.644 1.00 83.38 121 ARG A C 1
ATOM 975 O O . ARG A 1 121 ? 14.431 14.683 -5.527 1.00 83.38 121 ARG A O 1
ATOM 982 N N . PHE A 1 122 ? 14.903 12.738 -6.547 1.00 82.00 122 PHE A N 1
ATOM 983 C CA . PHE A 1 122 ? 13.824 12.825 -7.524 1.00 82.00 122 PHE A CA 1
ATOM 984 C C . PHE A 1 122 ? 12.549 12.197 -6.981 1.00 82.00 122 PHE A C 1
ATOM 986 O O . PHE A 1 122 ? 12.595 11.093 -6.434 1.00 82.00 122 PHE A O 1
ATOM 993 N N . LEU A 1 123 ? 11.422 12.878 -7.180 1.00 87.31 123 LEU A N 1
ATOM 994 C CA . LEU A 1 123 ? 10.102 12.294 -6.975 1.00 87.31 123 LEU A CA 1
ATOM 995 C C . LEU A 1 123 ? 9.862 11.197 -8.010 1.00 87.31 123 LEU A C 1
ATOM 997 O O . LEU A 1 123 ? 10.133 11.370 -9.201 1.00 87.31 123 LEU A O 1
ATOM 1001 N N . ILE A 1 124 ? 9.346 10.067 -7.541 1.00 85.50 124 ILE A N 1
ATOM 1002 C CA . ILE A 1 124 ? 9.054 8.896 -8.371 1.00 85.50 124 ILE A CA 1
ATOM 1003 C C . ILE A 1 124 ? 7.584 8.520 -8.251 1.00 85.50 124 ILE A C 1
ATOM 1005 O O . ILE A 1 124 ? 6.906 8.964 -7.336 1.00 85.50 124 ILE A O 1
ATOM 1009 N N . SER A 1 125 ? 7.071 7.696 -9.161 1.00 88.56 125 SER A N 1
ATOM 1010 C CA . SER A 1 125 ? 5.698 7.199 -9.023 1.00 88.56 125 SER A CA 1
ATOM 1011 C C . SER A 1 125 ? 5.591 6.137 -7.921 1.00 88.56 125 SER A C 1
ATOM 1013 O O . SER A 1 125 ? 6.538 5.392 -7.655 1.00 88.56 125 SER A O 1
ATOM 1015 N N . LEU A 1 126 ? 4.412 5.991 -7.320 1.00 91.56 126 LEU A N 1
ATOM 1016 C CA . LEU A 1 126 ? 4.115 4.933 -6.353 1.00 91.56 126 LEU A CA 1
ATOM 1017 C C . LEU A 1 126 ? 4.374 3.532 -6.916 1.00 91.56 126 LEU A C 1
ATOM 1019 O O . LEU A 1 126 ? 4.850 2.638 -6.210 1.00 91.56 126 LEU A O 1
ATOM 1023 N N . ALA A 1 127 ? 4.050 3.334 -8.192 1.00 88.62 127 ALA A N 1
ATOM 1024 C CA . ALA A 1 127 ? 4.290 2.074 -8.872 1.00 88.62 127 ALA A CA 1
ATOM 1025 C C . ALA A 1 127 ? 5.784 1.774 -9.007 1.00 88.62 127 ALA A C 1
ATOM 1027 O O . ALA A 1 127 ? 6.201 0.636 -8.815 1.00 88.62 127 ALA A O 1
ATOM 1028 N N . GLU A 1 128 ? 6.589 2.783 -9.317 1.00 84.88 128 GLU A N 1
ATOM 1029 C CA . GLU A 1 128 ? 8.043 2.666 -9.365 1.00 84.88 128 GLU A CA 1
ATOM 1030 C C . GLU A 1 128 ? 8.636 2.390 -7.986 1.00 84.88 128 GLU A C 1
ATOM 1032 O O . GLU A 1 128 ? 9.406 1.444 -7.839 1.00 84.88 128 GLU A O 1
ATOM 1037 N N . GLN A 1 129 ? 8.203 3.124 -6.958 1.00 89.50 129 GLN A N 1
ATOM 1038 C CA . GLN A 1 129 ? 8.630 2.875 -5.584 1.00 89.50 129 GLN A CA 1
ATOM 1039 C C . GLN A 1 129 ? 8.342 1.426 -5.160 1.00 89.50 129 GLN A C 1
ATOM 1041 O O . GLN A 1 129 ? 9.192 0.782 -4.542 1.00 89.50 129 GLN A O 1
ATOM 1046 N N . TYR A 1 130 ? 7.178 0.880 -5.539 1.00 89.06 130 TYR A N 1
ATOM 1047 C CA . TYR A 1 130 ? 6.862 -0.527 -5.292 1.00 89.06 130 TYR A CA 1
ATOM 1048 C C . TYR A 1 130 ? 7.856 -1.465 -5.985 1.00 89.06 130 TYR A C 1
ATOM 1050 O O . TYR A 1 130 ? 8.267 -2.443 -5.378 1.00 89.06 130 TYR A O 1
ATOM 1058 N N . ARG A 1 131 ? 8.250 -1.198 -7.236 1.00 83.25 131 ARG A N 1
ATOM 1059 C CA . ARG A 1 131 ? 9.145 -2.082 -8.014 1.00 83.25 131 ARG A CA 1
ATOM 1060 C C . ARG A 1 131 ? 10.584 -2.068 -7.537 1.00 83.25 131 ARG A C 1
ATOM 1062 O O . ARG A 1 131 ? 11.220 -3.121 -7.540 1.00 83.25 131 ARG A O 1
ATOM 1069 N N . LEU A 1 132 ? 11.045 -0.913 -7.065 1.00 79.62 132 LEU A N 1
ATOM 1070 C CA . LEU A 1 132 ? 12.341 -0.800 -6.412 1.00 79.62 132 LEU A CA 1
ATOM 1071 C C . LEU A 1 132 ? 12.382 -1.739 -5.194 1.00 79.62 132 LEU A C 1
ATOM 1073 O O . LEU A 1 132 ? 13.314 -2.519 -5.030 1.00 79.62 132 LEU A O 1
ATOM 1077 N N . ALA A 1 133 ? 11.329 -1.737 -4.368 1.00 82.06 133 ALA A N 1
ATOM 1078 C CA . ALA A 1 133 ? 11.313 -2.471 -3.100 1.00 82.06 133 ALA A CA 1
ATOM 1079 C C . ALA A 1 133 ? 10.751 -3.910 -3.159 1.00 82.06 133 ALA A C 1
ATOM 1081 O O . ALA A 1 133 ? 11.053 -4.724 -2.279 1.00 82.06 133 ALA A O 1
ATOM 1082 N N . HIS A 1 134 ? 9.914 -4.240 -4.143 1.00 85.12 134 HIS A N 1
ATOM 1083 C CA . HIS A 1 134 ? 9.072 -5.442 -4.165 1.00 85.12 134 HIS A CA 1
ATOM 1084 C C . HIS A 1 134 ? 8.935 -6.033 -5.584 1.00 85.12 134 HIS A C 1
ATOM 1086 O O . HIS A 1 134 ? 9.383 -5.464 -6.577 1.00 85.12 134 HIS A O 1
ATOM 1092 N N . SER A 1 135 ? 8.300 -7.205 -5.707 1.00 80.62 135 SER A N 1
ATOM 1093 C CA . SER A 1 135 ? 8.095 -7.862 -7.008 1.00 80.62 135 SER A CA 1
ATOM 1094 C C . SER A 1 135 ? 7.150 -7.066 -7.912 1.00 80.62 135 SER A C 1
ATOM 1096 O O . SER A 1 135 ? 5.967 -6.899 -7.616 1.00 80.62 135 SER A O 1
ATOM 1098 N N . SER A 1 136 ? 7.634 -6.652 -9.084 1.00 76.38 136 SER A N 1
ATOM 1099 C CA . SER A 1 136 ? 6.810 -5.946 -10.075 1.00 76.38 136 SER A CA 1
ATOM 1100 C C . SER A 1 136 ? 5.607 -6.770 -10.556 1.00 76.38 136 SER A C 1
ATOM 1102 O O . SER A 1 136 ? 4.554 -6.203 -10.862 1.00 76.38 136 SER A O 1
ATOM 1104 N N . THR A 1 137 ? 5.714 -8.101 -10.544 1.00 77.25 137 THR A N 1
ATOM 1105 C CA . THR A 1 137 ? 4.614 -9.001 -10.912 1.00 77.25 137 THR A CA 1
ATOM 1106 C C . THR A 1 137 ? 3.435 -8.892 -9.958 1.00 77.25 137 THR A C 1
ATOM 1108 O O . THR A 1 137 ? 2.297 -8.925 -10.421 1.00 77.25 137 THR A O 1
ATOM 1111 N N . ASP A 1 138 ? 3.666 -8.708 -8.656 1.00 87.00 138 ASP A N 1
ATOM 1112 C CA . ASP A 1 138 ? 2.578 -8.587 -7.677 1.00 87.00 138 ASP A CA 1
ATOM 1113 C C . ASP A 1 138 ? 1.679 -7.394 -8.008 1.00 87.00 138 ASP A C 1
ATOM 1115 O O . ASP A 1 138 ? 0.452 -7.512 -8.020 1.00 87.00 138 ASP A O 1
ATOM 1119 N N . LEU A 1 139 ? 2.288 -6.267 -8.387 1.00 87.69 139 LEU A N 1
ATOM 1120 C CA . LEU A 1 139 ? 1.561 -5.065 -8.778 1.00 87.69 139 LEU A CA 1
ATOM 1121 C C . LEU A 1 139 ? 0.839 -5.225 -10.128 1.00 87.69 139 LEU A C 1
ATOM 1123 O O . LEU A 1 139 ? -0.287 -4.751 -10.288 1.00 87.69 139 LEU A O 1
ATOM 1127 N N . ILE A 1 140 ? 1.442 -5.932 -11.091 1.00 83.38 140 ILE A N 1
ATOM 1128 C CA . ILE A 1 140 ? 0.798 -6.264 -12.376 1.00 83.38 140 ILE A CA 1
ATOM 1129 C C . ILE A 1 140 ? -0.423 -7.161 -12.148 1.00 83.38 140 ILE A C 1
ATOM 1131 O O . ILE A 1 140 ? -1.489 -6.924 -12.722 1.00 83.38 140 ILE A O 1
ATOM 1135 N N . GLN A 1 141 ? -0.290 -8.186 -11.302 1.00 85.88 141 GLN A N 1
ATOM 1136 C CA . GLN A 1 141 ? -1.392 -9.077 -10.947 1.00 85.88 141 GLN A CA 1
ATOM 1137 C C . GLN A 1 141 ? -2.484 -8.321 -10.194 1.00 85.88 141 GLN A C 1
ATOM 1139 O O . GLN A 1 141 ? -3.663 -8.529 -10.487 1.00 85.88 141 GLN A O 1
ATOM 1144 N N . LEU A 1 142 ? -2.113 -7.383 -9.317 1.00 94.25 142 LEU A N 1
ATOM 1145 C CA . LEU A 1 142 ? -3.074 -6.516 -8.647 1.00 94.25 142 LEU A CA 1
ATOM 1146 C C . LEU A 1 142 ? -3.870 -5.684 -9.649 1.00 94.25 142 LEU A C 1
ATOM 1148 O O . LEU A 1 142 ? -5.099 -5.717 -9.624 1.00 94.25 142 LEU A O 1
ATOM 1152 N N . ARG A 1 143 ? -3.196 -5.014 -10.589 1.00 93.50 143 ARG A N 1
ATOM 1153 C CA . ARG A 1 143 ? -3.869 -4.245 -11.643 1.00 93.50 143 ARG A CA 1
ATOM 1154 C C . ARG A 1 143 ? -4.809 -5.120 -12.476 1.00 93.50 143 ARG A C 1
ATOM 1156 O O . ARG A 1 143 ? -5.939 -4.716 -12.742 1.00 93.50 143 ARG A O 1
ATOM 1163 N N . LYS A 1 144 ? -4.388 -6.340 -12.845 1.00 86.50 144 LYS A N 1
ATOM 1164 C CA . LYS A 1 144 ? -5.234 -7.322 -13.557 1.00 86.50 144 LYS A CA 1
ATOM 1165 C C . LYS A 1 144 ? -6.465 -7.719 -12.736 1.00 86.50 144 LYS A C 1
ATOM 1167 O O . LYS A 1 144 ? -7.557 -7.823 -13.292 1.00 86.50 144 LYS A O 1
ATOM 1172 N N . VAL A 1 145 ? -6.310 -7.944 -11.428 1.00 93.00 145 VAL A N 1
ATOM 1173 C CA . VAL A 1 145 ? -7.425 -8.247 -10.518 1.00 93.00 145 VAL A CA 1
ATOM 1174 C C . VAL A 1 145 ? -8.396 -7.077 -10.441 1.00 93.00 145 VAL A C 1
ATOM 1176 O O . VAL A 1 145 ? -9.597 -7.292 -10.591 1.00 93.00 145 VAL A O 1
ATOM 1179 N N . ILE A 1 146 ? -7.894 -5.855 -10.265 1.00 96.88 146 ILE A N 1
ATOM 1180 C CA . ILE A 1 146 ? -8.727 -4.653 -10.240 1.00 96.88 146 ILE A CA 1
ATOM 1181 C C . ILE A 1 146 ? -9.466 -4.490 -11.569 1.00 96.88 146 ILE A C 1
ATOM 1183 O O . ILE A 1 146 ? -10.688 -4.426 -11.572 1.00 96.88 146 ILE A O 1
ATOM 1187 N N . GLY A 1 147 ? -8.772 -4.523 -12.706 1.00 92.44 147 GLY A N 1
ATOM 1188 C CA . GLY A 1 147 ? -9.407 -4.354 -14.014 1.00 92.44 147 GLY A CA 1
ATOM 1189 C C . GLY A 1 147 ? -10.469 -5.413 -14.324 1.00 92.44 147 GLY A C 1
ATOM 1190 O O . GLY A 1 147 ? -11.503 -5.092 -14.901 1.00 92.44 147 GLY A O 1
ATOM 1191 N N . ARG A 1 148 ? -10.250 -6.668 -13.908 1.00 90.88 148 ARG A N 1
ATOM 1192 C CA . ARG A 1 148 ? -11.177 -7.774 -14.191 1.00 90.88 148 ARG A CA 1
ATOM 1193 C C . ARG A 1 148 ? -12.358 -7.853 -13.226 1.00 90.88 148 ARG A C 1
ATOM 1195 O O . ARG A 1 148 ? -13.466 -8.136 -13.669 1.00 90.88 148 ARG A O 1
ATOM 1202 N N . TYR A 1 149 ? -12.122 -7.685 -11.926 1.00 93.81 149 TYR A N 1
ATOM 1203 C CA . TYR A 1 149 ? -13.127 -7.947 -10.887 1.00 93.81 149 TYR A CA 1
ATOM 1204 C C . TYR A 1 149 ? -13.602 -6.696 -10.163 1.00 93.81 149 TYR A C 1
ATOM 1206 O O . TYR A 1 149 ? -14.569 -6.785 -9.432 1.00 93.81 149 TYR A O 1
ATOM 1214 N N . PHE A 1 150 ? -12.938 -5.557 -10.312 1.00 96.69 150 PHE A N 1
ATOM 1215 C CA . PHE A 1 150 ? -13.283 -4.308 -9.628 1.00 96.69 150 PHE A CA 1
ATOM 1216 C C . PHE A 1 150 ? -13.121 -3.147 -10.610 1.00 96.69 150 PHE A C 1
ATOM 1218 O O . PHE A 1 150 ? -12.478 -2.145 -10.307 1.00 96.69 150 PHE A O 1
ATOM 1225 N N . SER A 1 151 ? -13.634 -3.326 -11.833 1.00 96.25 151 SER A N 1
ATOM 1226 C CA . SER A 1 151 ? -13.301 -2.479 -12.987 1.00 96.25 151 SER A CA 1
ATOM 1227 C C . SER A 1 151 ? -13.576 -0.992 -12.748 1.00 96.25 151 SER A C 1
ATOM 1229 O O . SER A 1 151 ? -12.813 -0.145 -13.209 1.00 96.25 151 SER A O 1
ATOM 1231 N N . SER A 1 152 ? -14.584 -0.657 -11.935 1.00 97.62 152 SER A N 1
ATOM 1232 C CA . SER A 1 152 ? -14.878 0.727 -11.572 1.00 97.62 152 SER A CA 1
ATOM 1233 C C . SER A 1 152 ? -13.763 1.391 -10.743 1.00 97.62 152 SER A C 1
ATOM 1235 O O . SER A 1 152 ? -13.681 2.621 -10.711 1.00 97.62 152 SER A O 1
ATOM 1237 N N . TYR A 1 153 ? -12.878 0.623 -10.100 1.00 98.38 153 TYR A N 1
ATOM 1238 C CA . TYR A 1 153 ? -11.700 1.111 -9.375 1.00 98.38 153 TYR A CA 1
ATOM 1239 C C . TYR A 1 153 ? -10.471 1.285 -10.274 1.00 98.38 153 TYR A C 1
ATOM 1241 O O . TYR A 1 153 ? -9.509 1.901 -9.824 1.00 98.38 153 TYR A O 1
ATOM 1249 N N . LEU A 1 154 ? -10.472 0.797 -11.522 1.00 96.00 154 LEU A N 1
ATOM 1250 C CA . LEU A 1 154 ? -9.275 0.792 -12.373 1.00 96.00 154 LEU A CA 1
ATOM 1251 C C . LEU A 1 154 ? -8.726 2.201 -12.634 1.00 96.00 154 LEU A C 1
ATOM 1253 O O . LEU A 1 154 ? -7.531 2.421 -12.487 1.00 96.00 154 LEU A O 1
ATOM 1257 N N . THR A 1 155 ? -9.590 3.175 -12.928 1.00 96.56 155 THR A N 1
ATOM 1258 C CA . THR A 1 155 ? -9.161 4.571 -13.127 1.00 96.56 155 THR A CA 1
ATOM 1259 C C . THR A 1 155 ? -8.520 5.161 -11.870 1.00 96.56 155 THR A C 1
ATOM 1261 O O . THR A 1 155 ? -7.498 5.836 -11.954 1.00 96.56 155 THR A O 1
ATOM 1264 N N . ALA A 1 156 ? -9.100 4.896 -10.693 1.00 98.25 156 ALA A N 1
ATOM 1265 C CA . ALA A 1 156 ? -8.521 5.345 -9.430 1.00 98.25 156 ALA A CA 1
ATOM 1266 C C . ALA A 1 156 ? -7.192 4.632 -9.159 1.00 98.25 156 ALA A C 1
ATOM 1268 O O . ALA A 1 156 ? -6.241 5.280 -8.742 1.00 98.25 156 ALA A O 1
ATOM 1269 N N . PHE A 1 157 ? -7.116 3.328 -9.438 1.00 97.94 157 PHE A N 1
ATOM 1270 C CA . PHE A 1 157 ? -5.903 2.531 -9.306 1.00 97.94 157 PHE A CA 1
ATOM 1271 C C . PHE A 1 157 ? -4.762 3.100 -10.140 1.00 97.94 157 PHE A C 1
ATOM 1273 O O . PHE A 1 157 ? -3.708 3.401 -9.587 1.00 97.94 157 PHE A O 1
ATOM 1280 N N . ASP A 1 158 ? -4.992 3.302 -11.437 1.00 92.50 158 ASP A N 1
ATOM 1281 C CA . ASP A 1 158 ? -3.975 3.824 -12.345 1.00 92.50 158 ASP A CA 1
ATOM 1282 C C . ASP A 1 158 ? -3.511 5.211 -11.894 1.00 92.50 158 ASP A C 1
ATOM 1284 O O . ASP A 1 158 ? -2.313 5.434 -11.769 1.00 92.50 158 ASP A O 1
ATOM 1288 N N . SER A 1 159 ? -4.439 6.100 -11.525 1.00 93.06 159 SER A N 1
ATOM 1289 C CA . SER A 1 159 ? -4.096 7.423 -10.991 1.00 93.06 159 SER A CA 1
ATOM 1290 C C . SER A 1 159 ? -3.240 7.352 -9.722 1.00 93.06 159 SER A C 1
ATOM 1292 O O . SER A 1 159 ? -2.249 8.064 -9.645 1.00 93.06 159 SER A O 1
ATOM 1294 N N . VAL A 1 160 ? -3.578 6.494 -8.750 1.00 96.75 160 VAL A N 1
ATOM 1295 C CA . VAL A 1 160 ? -2.789 6.341 -7.507 1.00 96.75 160 VAL A CA 1
ATOM 1296 C C . VAL A 1 160 ? -1.387 5.838 -7.814 1.00 96.75 160 VAL A C 1
ATOM 1298 O O . VAL A 1 160 ? -0.419 6.258 -7.195 1.00 96.75 160 VAL A O 1
ATOM 1301 N N . MET A 1 161 ? -1.271 4.917 -8.768 1.00 94.50 161 MET A N 1
ATOM 1302 C CA . MET A 1 161 ? 0.011 4.344 -9.159 1.00 94.50 161 MET A CA 1
ATOM 1303 C C . MET A 1 161 ? 0.948 5.373 -9.805 1.00 94.50 161 MET A C 1
ATOM 1305 O O . MET A 1 161 ? 2.159 5.156 -9.769 1.00 94.50 161 MET A O 1
ATOM 1309 N N . PHE A 1 162 ? 0.406 6.470 -10.347 1.00 89.75 162 PHE A N 1
ATOM 1310 C CA . PHE A 1 162 ? 1.161 7.608 -10.878 1.00 89.75 162 PHE A CA 1
ATOM 1311 C C . PHE A 1 162 ? 1.511 8.677 -9.835 1.00 89.75 162 PHE A C 1
ATOM 1313 O O . PHE A 1 162 ? 2.408 9.473 -10.100 1.00 89.75 162 PHE A O 1
ATOM 1320 N N . ASP A 1 163 ? 0.851 8.705 -8.673 1.00 92.00 163 ASP A N 1
ATOM 1321 C CA . ASP A 1 163 ? 1.147 9.697 -7.634 1.00 92.00 163 ASP A CA 1
ATOM 1322 C C . ASP A 1 163 ? 2.592 9.574 -7.130 1.00 92.00 163 ASP A C 1
ATOM 1324 O O . ASP A 1 163 ? 3.171 8.486 -7.111 1.00 92.00 163 ASP A O 1
ATOM 1328 N N . SER A 1 164 ? 3.140 10.688 -6.644 1.00 91.31 164 SER A N 1
ATOM 1329 C CA . SER A 1 164 ? 4.472 10.768 -6.032 1.00 91.31 164 SER A CA 1
ATOM 1330 C C . SER A 1 164 ? 4.450 10.914 -4.508 1.00 91.31 164 SER A C 1
ATOM 1332 O O . SER A 1 164 ? 5.468 11.233 -3.894 1.00 91.31 164 SER A O 1
ATOM 1334 N N . ALA A 1 165 ? 3.295 10.690 -3.885 1.00 93.31 165 ALA A N 1
ATOM 1335 C CA . ALA A 1 165 ? 3.124 10.629 -2.439 1.00 93.31 165 ALA A CA 1
ATOM 1336 C C . ALA A 1 165 ? 1.893 9.779 -2.097 1.00 93.31 165 ALA A C 1
ATOM 1338 O O . ALA A 1 165 ? 0.969 9.671 -2.903 1.00 93.31 165 ALA A O 1
ATOM 1339 N N . PHE A 1 166 ? 1.860 9.183 -0.907 1.00 95.75 166 PHE A N 1
ATOM 1340 C CA . PHE A 1 166 ? 0.713 8.392 -0.437 1.00 95.75 166 PHE A CA 1
ATOM 1341 C C . PHE A 1 166 ? 0.639 8.355 1.087 1.00 95.75 166 PHE A C 1
ATOM 1343 O O . PHE A 1 166 ? 1.639 8.624 1.745 1.00 95.75 166 PHE A O 1
ATOM 1350 N N . SER A 1 167 ? -0.518 7.987 1.645 1.00 96.81 167 SER A N 1
ATOM 1351 C CA . SER A 1 167 ? -0.653 7.644 3.067 1.00 96.81 167 SER A CA 1
ATOM 1352 C C . SER A 1 167 ? -0.197 6.195 3.311 1.00 96.81 167 SER A C 1
ATOM 1354 O O . SER A 1 167 ? -0.891 5.268 2.868 1.00 96.81 167 SER A O 1
ATOM 1356 N N . PRO A 1 168 ? 0.929 5.960 4.009 1.00 93.44 168 PRO A N 1
ATOM 1357 C CA . PRO A 1 168 ? 1.467 4.618 4.231 1.00 93.44 168 PRO A CA 1
ATOM 1358 C C . PRO A 1 168 ? 0.826 3.887 5.425 1.00 93.44 168 PRO A C 1
ATOM 1360 O O . PRO A 1 168 ? -0.056 4.390 6.128 1.00 93.44 168 PRO A O 1
ATOM 1363 N N . TYR A 1 169 ? 1.307 2.667 5.674 1.00 94.19 169 TYR A N 1
ATOM 1364 C CA . TYR A 1 169 ? 1.083 1.868 6.887 1.00 94.19 169 TYR A CA 1
ATOM 1365 C C . TYR A 1 169 ? -0.330 1.317 7.107 1.00 94.19 169 TYR A C 1
ATOM 1367 O O . TYR A 1 169 ? -0.531 0.616 8.086 1.00 94.19 169 TYR A O 1
ATOM 1375 N N . ASN A 1 170 ? -1.319 1.582 6.251 1.00 95.75 170 ASN A N 1
ATOM 1376 C CA . ASN A 1 170 ? -2.720 1.198 6.510 1.00 95.75 170 ASN A CA 1
ATOM 1377 C C . ASN A 1 170 ? -3.297 1.802 7.814 1.00 95.75 170 ASN A C 1
ATOM 1379 O O . ASN A 1 170 ? -4.228 1.241 8.401 1.00 95.75 170 ASN A O 1
ATOM 1383 N N . ILE A 1 171 ? -2.756 2.937 8.273 1.00 97.50 171 ILE A N 1
ATOM 1384 C CA . ILE A 1 171 ? -3.250 3.649 9.457 1.00 97.50 171 ILE A CA 1
ATOM 1385 C C . ILE A 1 171 ? -4.503 4.444 9.090 1.00 97.50 171 ILE A C 1
ATOM 1387 O O . ILE A 1 171 ? -4.502 5.250 8.160 1.00 97.50 171 ILE A O 1
ATOM 1391 N N . LEU A 1 172 ? -5.573 4.225 9.852 1.00 97.81 172 LEU A N 1
ATOM 1392 C CA . LEU A 1 172 ? -6.888 4.805 9.601 1.00 97.81 172 LEU A CA 1
ATOM 1393 C C . LEU A 1 172 ? -7.649 4.963 10.915 1.00 97.81 172 LEU A C 1
ATOM 1395 O O . LEU A 1 172 ? -7.752 4.006 11.678 1.00 97.81 172 LEU A O 1
ATOM 1399 N N . VAL A 1 173 ? -8.274 6.120 11.132 1.00 98.69 173 VAL A N 1
ATOM 1400 C CA . VAL A 1 173 ? -9.313 6.326 12.153 1.00 98.69 173 VAL A CA 1
ATOM 1401 C C . VAL A 1 173 ? -10.559 6.878 11.477 1.00 98.69 173 VAL A C 1
ATOM 1403 O O . VAL A 1 173 ? -10.503 7.885 10.775 1.00 98.69 173 VAL A O 1
ATOM 1406 N N . CYS A 1 174 ? -11.699 6.212 11.650 1.00 98.75 174 CYS A N 1
ATOM 1407 C CA . CYS A 1 174 ? -12.939 6.606 10.988 1.00 98.75 174 CYS A CA 1
ATOM 1408 C C . CYS A 1 174 ? -14.190 6.082 11.697 1.00 98.75 174 CYS A C 1
ATOM 1410 O O . CYS A 1 174 ? -14.130 5.306 12.655 1.00 98.75 174 CYS A O 1
ATOM 1412 N N . ARG A 1 175 ? -15.361 6.487 11.196 1.00 98.75 175 ARG A N 1
ATOM 1413 C CA . ARG A 1 175 ? -16.637 5.909 11.627 1.00 98.75 175 ARG A CA 1
ATOM 1414 C C . ARG A 1 175 ? -16.756 4.466 11.138 1.00 98.75 175 ARG A C 1
ATOM 1416 O O . ARG A 1 175 ? -16.425 4.140 9.997 1.00 98.75 175 ARG A O 1
ATOM 1423 N N . LYS A 1 176 ? -17.310 3.600 11.982 1.00 98.44 176 LYS A N 1
ATOM 1424 C CA . LYS A 1 176 ? -17.445 2.160 11.729 1.00 98.44 176 LYS A CA 1
ATOM 1425 C C . LYS A 1 176 ? -18.105 1.791 10.387 1.00 98.44 176 LYS A C 1
ATOM 1427 O O . LYS A 1 176 ? -17.629 0.837 9.766 1.00 98.44 176 LYS A O 1
ATOM 1432 N N . PRO A 1 177 ? -19.137 2.499 9.879 1.00 98.62 177 PRO A N 1
ATOM 1433 C CA . PRO A 1 177 ? -19.690 2.219 8.553 1.00 98.62 177 PRO A CA 1
ATOM 1434 C C . PRO A 1 177 ? -18.668 2.359 7.416 1.00 98.62 177 PRO A C 1
ATOM 1436 O O . PRO A 1 177 ? -18.651 1.513 6.521 1.00 98.62 177 PRO A O 1
ATOM 1439 N N . LEU A 1 178 ? -17.783 3.362 7.481 1.00 98.75 178 LEU A N 1
ATOM 1440 C CA . LEU A 1 178 ? -16.730 3.559 6.485 1.00 98.75 178 LEU A CA 1
ATOM 1441 C C . LEU A 1 178 ? -15.716 2.414 6.536 1.00 98.75 178 LEU A C 1
ATOM 1443 O O . LEU A 1 178 ? -15.455 1.791 5.508 1.00 98.75 178 LEU A O 1
ATOM 1447 N N . LEU A 1 179 ? -15.232 2.063 7.737 1.00 98.69 179 LEU A N 1
ATOM 1448 C CA . LEU A 1 179 ? -14.334 0.917 7.928 1.00 98.69 179 LEU A CA 1
ATOM 1449 C C . LEU A 1 179 ? -14.954 -0.382 7.399 1.00 98.69 179 LEU A C 1
ATOM 1451 O O . LEU A 1 179 ? -14.279 -1.178 6.755 1.00 98.69 179 LEU A O 1
ATOM 1455 N N . ASN A 1 180 ? -16.247 -0.604 7.649 1.00 98.69 180 ASN A N 1
ATOM 1456 C CA . ASN A 1 180 ? -16.939 -1.798 7.174 1.00 98.69 180 ASN A CA 1
ATOM 1457 C C . ASN A 1 180 ? -16.973 -1.874 5.645 1.00 98.69 180 ASN A C 1
ATOM 1459 O O . ASN A 1 180 ? -16.857 -2.972 5.101 1.00 98.69 180 ASN A O 1
ATOM 1463 N N . SER A 1 181 ? -17.150 -0.742 4.961 1.00 98.62 181 SER A N 1
ATOM 1464 C CA . SER A 1 181 ? -17.132 -0.701 3.500 1.00 98.62 181 SER A CA 1
ATOM 1465 C C . SER A 1 181 ? -15.737 -0.860 2.921 1.00 98.62 181 SER A C 1
ATOM 1467 O O . SER A 1 181 ? -15.560 -1.690 2.027 1.00 98.62 181 SER A O 1
ATOM 1469 N N . TYR A 1 182 ? -14.749 -0.191 3.513 1.00 98.75 182 TYR A N 1
ATOM 1470 C CA . TYR A 1 182 ? -13.351 -0.345 3.139 1.00 98.75 182 TYR A CA 1
ATOM 1471 C C . TYR A 1 182 ? -12.876 -1.791 3.302 1.00 98.75 182 TYR A C 1
ATOM 1473 O O . TYR A 1 182 ? -12.437 -2.408 2.336 1.00 98.75 182 TYR A O 1
ATOM 1481 N N . ALA A 1 183 ? -13.046 -2.379 4.489 1.00 98.69 183 ALA A N 1
ATOM 1482 C CA . ALA A 1 183 ? -12.607 -3.743 4.767 1.00 98.69 183 ALA A CA 1
ATOM 1483 C C . ALA A 1 183 ? -13.304 -4.768 3.859 1.00 98.69 183 ALA A C 1
ATOM 1485 O O . ALA A 1 183 ? -12.670 -5.702 3.370 1.00 98.69 183 ALA A O 1
ATOM 1486 N N . ARG A 1 184 ? -14.605 -4.593 3.583 1.00 98.62 184 ARG A N 1
ATOM 1487 C CA . ARG A 1 184 ? -15.335 -5.489 2.676 1.00 98.62 184 ARG A CA 1
ATOM 1488 C C . ARG A 1 184 ? -14.718 -5.505 1.279 1.00 98.62 184 ARG A C 1
ATOM 1490 O O . ARG A 1 184 ? -14.555 -6.591 0.726 1.00 98.62 184 ARG A O 1
ATOM 1497 N N . TRP A 1 185 ? -14.386 -4.331 0.742 1.00 98.69 185 TRP A N 1
ATOM 1498 C CA . TRP A 1 185 ? -13.732 -4.198 -0.557 1.00 98.69 185 TRP A CA 1
ATOM 1499 C C . TRP A 1 185 ? -12.293 -4.725 -0.519 1.00 98.69 185 TRP A C 1
ATOM 1501 O O . TRP A 1 185 ? -11.971 -5.635 -1.280 1.00 98.69 185 TRP A O 1
ATOM 1511 N N . LEU A 1 186 ? -11.467 -4.252 0.422 1.00 98.69 186 LEU A N 1
ATOM 1512 C CA . LEU A 1 186 ? -10.059 -4.641 0.549 1.00 98.69 186 LEU A CA 1
ATOM 1513 C C . LEU A 1 186 ? -9.911 -6.162 0.613 1.00 98.69 186 LEU A C 1
ATOM 1515 O O . LEU A 1 186 ? -9.234 -6.763 -0.215 1.00 98.69 186 LEU A O 1
ATOM 1519 N N . PHE A 1 187 ? -10.611 -6.819 1.543 1.00 98.38 187 PHE A N 1
ATOM 1520 C CA . PHE A 1 187 ? -10.490 -8.268 1.691 1.00 98.38 187 PHE A CA 1
ATOM 1521 C C . PHE A 1 187 ? -11.110 -9.042 0.522 1.00 98.38 187 PHE A C 1
ATOM 1523 O O . PHE A 1 187 ? -10.790 -10.217 0.352 1.00 98.38 187 PHE A O 1
ATOM 1530 N N . ALA A 1 188 ? -12.003 -8.442 -0.273 1.00 97.94 188 ALA A N 1
ATOM 1531 C CA . ALA A 1 188 ? -12.460 -9.053 -1.519 1.00 97.94 188 ALA A CA 1
ATOM 1532 C C . ALA A 1 188 ? -11.367 -9.031 -2.593 1.00 97.94 188 ALA A C 1
ATOM 1534 O O . ALA A 1 188 ? -11.162 -10.057 -3.241 1.00 97.94 188 ALA A O 1
ATOM 1535 N N . VAL A 1 189 ? -10.636 -7.920 -2.730 1.00 97.88 189 VAL A N 1
ATOM 1536 C CA . VAL A 1 189 ? -9.464 -7.820 -3.615 1.00 97.88 189 VAL A CA 1
ATOM 1537 C C . VAL A 1 189 ? -8.384 -8.809 -3.177 1.00 97.88 189 VAL A C 1
ATOM 1539 O O . VAL A 1 189 ? -7.941 -9.626 -3.985 1.00 97.88 189 VAL A O 1
ATOM 1542 N N . GLU A 1 190 ? -8.033 -8.813 -1.890 1.00 95.44 190 GLU A N 1
ATOM 1543 C CA . GLU A 1 190 ? -6.991 -9.688 -1.341 1.00 95.44 190 GLU A CA 1
ATOM 1544 C C . GLU A 1 190 ? -7.285 -11.173 -1.586 1.00 95.44 190 GLU A C 1
ATOM 1546 O O . GLU A 1 190 ? -6.415 -11.911 -2.037 1.00 95.44 190 GLU A O 1
ATOM 1551 N N . ARG A 1 191 ? -8.539 -11.624 -1.420 1.00 94.12 191 ARG A N 1
ATOM 1552 C CA . ARG A 1 191 ? -8.912 -13.016 -1.743 1.00 94.12 191 ARG A CA 1
ATOM 1553 C C . ARG A 1 191 ? -8.653 -13.378 -3.208 1.00 94.12 191 ARG A C 1
ATOM 1555 O O . ARG A 1 191 ? -8.273 -14.510 -3.494 1.00 94.12 191 ARG A O 1
ATOM 1562 N N . LYS A 1 192 ? -8.854 -12.446 -4.149 1.00 92.56 192 LYS A N 1
ATOM 1563 C CA . LYS A 1 192 ? -8.533 -12.680 -5.570 1.00 92.56 192 LYS A CA 1
ATOM 1564 C C . LYS A 1 192 ? -7.027 -12.679 -5.828 1.00 92.56 192 LYS A C 1
ATOM 1566 O O . LYS A 1 192 ? -6.589 -13.354 -6.765 1.00 92.56 192 LYS A O 1
ATOM 1571 N N . MET A 1 193 ? -6.268 -11.936 -5.025 1.00 92.19 193 MET A N 1
ATOM 1572 C CA . MET A 1 193 ? -4.809 -11.880 -5.080 1.00 92.19 193 MET A CA 1
ATOM 1573 C C . MET A 1 193 ? -4.149 -13.122 -4.490 1.00 92.19 193 MET A C 1
ATOM 1575 O O . MET A 1 193 ? -3.221 -13.638 -5.100 1.00 92.19 193 MET A O 1
ATOM 1579 N N . GLU A 1 194 ? -4.669 -13.685 -3.398 1.00 89.94 194 GLU A N 1
ATOM 1580 C CA . GLU A 1 194 ? -4.176 -14.945 -2.810 1.00 89.94 194 GLU A CA 1
ATOM 1581 C C . GLU A 1 194 ? -4.229 -16.133 -3.785 1.00 89.94 194 GLU A C 1
ATOM 1583 O O . GLU A 1 194 ? -3.502 -17.111 -3.639 1.00 89.94 194 GLU A O 1
ATOM 1588 N N . VAL A 1 195 ? -5.082 -16.046 -4.806 1.00 85.56 195 VAL A N 1
ATOM 1589 C CA . VAL A 1 195 ? -5.212 -17.049 -5.871 1.00 85.56 195 VAL A CA 1
ATOM 1590 C C . VAL A 1 195 ? -4.250 -16.784 -7.037 1.00 85.56 195 VAL A C 1
ATOM 1592 O O . VAL A 1 195 ? -4.169 -17.591 -7.951 1.00 85.56 195 VAL A O 1
ATOM 1595 N N . ARG A 1 196 ? -3.530 -15.659 -7.052 1.00 82.12 196 ARG A N 1
ATOM 1596 C CA . ARG A 1 196 ? -2.604 -15.263 -8.132 1.00 82.12 196 ARG A CA 1
ATOM 1597 C C . ARG A 1 196 ? -1.168 -15.085 -7.669 1.00 82.12 196 ARG A C 1
ATOM 1599 O O . ARG A 1 196 ? -0.261 -15.228 -8.480 1.00 82.12 196 ARG A O 1
ATOM 1606 N N . VAL A 1 197 ? -0.973 -14.790 -6.392 1.00 85.19 197 VAL A N 1
ATOM 1607 C CA . VAL A 1 197 ? 0.331 -14.529 -5.794 1.00 85.19 197 VAL A CA 1
ATOM 1608 C C . VAL A 1 197 ? 0.605 -15.589 -4.738 1.00 85.19 197 VAL A C 1
ATOM 1610 O O . VAL A 1 197 ? -0.129 -15.705 -3.759 1.00 85.19 197 VAL A O 1
ATOM 1613 N N . ASP A 1 198 ? 1.677 -16.356 -4.943 1.00 84.12 198 ASP A N 1
ATOM 1614 C CA . ASP A 1 198 ? 2.258 -17.203 -3.902 1.00 84.12 198 ASP A CA 1
ATOM 1615 C C . ASP A 1 198 ? 3.192 -16.335 -3.043 1.00 84.12 198 ASP A C 1
ATOM 1617 O O . ASP A 1 198 ? 4.217 -15.863 -3.549 1.00 84.12 198 ASP A O 1
ATOM 1621 N N . PRO A 1 199 ? 2.859 -16.095 -1.763 1.00 87.12 199 PRO A N 1
ATOM 1622 C CA . PRO A 1 199 ? 3.671 -15.253 -0.903 1.00 87.12 199 PRO A CA 1
ATOM 1623 C C . PRO A 1 199 ? 4.889 -15.989 -0.332 1.00 87.12 199 PRO A C 1
ATOM 1625 O O . PRO A 1 199 ? 5.694 -15.332 0.306 1.00 87.12 199 PRO A O 1
ATOM 1628 N N . PHE A 1 200 ? 5.052 -17.306 -0.518 1.00 85.44 200 PHE A N 1
ATOM 1629 C CA . PHE A 1 200 ? 6.103 -18.083 0.157 1.00 85.44 200 PHE A CA 1
ATOM 1630 C C . PHE A 1 200 ? 7.226 -18.550 -0.765 1.00 85.44 200 PHE A C 1
ATOM 1632 O O . PHE A 1 200 ? 8.391 -18.533 -0.373 1.00 85.44 200 PHE A O 1
ATOM 1639 N N . THR A 1 201 ? 6.886 -19.024 -1.964 1.00 78.38 201 THR A N 1
ATOM 1640 C CA . THR A 1 201 ? 7.889 -19.579 -2.883 1.00 78.38 201 THR A CA 1
ATOM 1641 C C . THR A 1 201 ? 8.840 -18.474 -3.356 1.00 78.38 201 THR A C 1
ATOM 1643 O O . THR A 1 201 ? 8.383 -17.420 -3.789 1.00 78.38 201 THR A O 1
ATOM 1646 N N . ASP A 1 202 ? 10.151 -18.724 -3.259 1.00 72.81 202 ASP A N 1
ATOM 1647 C CA . ASP A 1 202 ? 11.231 -17.820 -3.689 1.00 72.81 202 ASP A CA 1
ATOM 1648 C C . ASP A 1 202 ? 11.196 -16.414 -3.046 1.00 72.81 202 ASP A C 1
ATOM 1650 O O . ASP A 1 202 ? 11.654 -15.436 -3.637 1.00 72.81 202 ASP A O 1
ATOM 1654 N N . ARG A 1 203 ? 10.663 -16.304 -1.818 1.00 80.88 203 ARG A N 1
ATOM 1655 C CA . ARG A 1 203 ? 10.578 -15.049 -1.050 1.00 80.88 203 ARG A CA 1
ATOM 1656 C C . ARG A 1 203 ? 11.179 -15.190 0.343 1.00 80.88 203 ARG A C 1
ATOM 1658 O O . ARG A 1 203 ? 10.823 -16.092 1.107 1.00 80.88 203 ARG A O 1
ATOM 1665 N N . ASP A 1 204 ? 12.040 -14.243 0.699 1.00 82.69 204 ASP A N 1
ATOM 1666 C CA . ASP A 1 204 ? 12.498 -14.072 2.076 1.00 82.69 204 ASP A CA 1
ATOM 1667 C C . ASP A 1 204 ? 11.343 -13.618 3.008 1.00 82.69 204 ASP A C 1
ATOM 1669 O O . ASP A 1 204 ? 10.266 -13.231 2.534 1.00 82.69 204 ASP A O 1
ATOM 1673 N N . PRO A 1 205 ? 11.522 -13.653 4.344 1.00 86.31 205 PRO A N 1
ATOM 1674 C CA . PRO A 1 205 ? 10.479 -13.245 5.287 1.00 86.31 205 PRO A CA 1
ATOM 1675 C C . PRO A 1 205 ? 9.974 -11.805 5.120 1.00 86.31 205 PRO A C 1
ATOM 1677 O O . PRO A 1 205 ? 8.845 -11.513 5.512 1.00 86.31 205 PRO A O 1
ATOM 1680 N N . TYR A 1 206 ? 10.774 -10.895 4.559 1.00 86.62 206 TYR A N 1
ATOM 1681 C CA . TYR A 1 206 ? 10.338 -9.528 4.293 1.00 86.62 206 TYR A CA 1
ATOM 1682 C C . TYR A 1 206 ? 9.396 -9.490 3.083 1.00 86.62 206 TYR A C 1
ATOM 1684 O O . TYR A 1 206 ? 8.300 -8.943 3.187 1.00 86.62 206 TYR A O 1
ATOM 1692 N N . GLN A 1 207 ? 9.757 -10.143 1.976 1.00 87.38 207 GLN A N 1
ATOM 1693 C CA . GLN A 1 207 ? 8.942 -10.213 0.754 1.00 87.38 207 GLN A CA 1
ATOM 1694 C C . GLN A 1 207 ? 7.687 -11.092 0.896 1.00 87.38 207 GLN A C 1
ATOM 1696 O O . GLN A 1 207 ? 6.741 -10.947 0.119 1.00 87.38 207 GLN A O 1
ATOM 1701 N N . GLN A 1 208 ? 7.629 -11.965 1.909 1.00 92.31 208 GLN A N 1
ATOM 1702 C CA . GLN A 1 208 ? 6.414 -12.709 2.271 1.00 92.31 208 GLN A CA 1
ATOM 1703 C C . GLN A 1 208 ? 5.245 -11.789 2.664 1.00 92.31 208 GLN A C 1
ATOM 1705 O O . GLN A 1 208 ? 4.085 -12.174 2.526 1.00 92.31 208 GLN A O 1
ATOM 1710 N N . ARG A 1 209 ? 5.527 -10.545 3.072 1.00 94.56 209 ARG A N 1
ATOM 1711 C CA . ARG A 1 209 ? 4.552 -9.527 3.510 1.00 94.56 209 ARG A CA 1
ATOM 1712 C C . ARG A 1 209 ? 3.790 -8.845 2.364 1.00 94.56 209 ARG A C 1
ATOM 1714 O O . ARG A 1 209 ? 3.215 -7.774 2.554 1.00 94.56 209 ARG A O 1
ATOM 1721 N N . VAL A 1 210 ? 3.786 -9.455 1.178 1.00 94.00 210 VAL A N 1
ATOM 1722 C CA . VAL A 1 210 ? 3.244 -8.903 -0.073 1.00 94.00 210 VAL A CA 1
ATOM 1723 C C . VAL A 1 210 ? 1.844 -8.302 0.065 1.00 94.00 210 VAL A C 1
ATOM 1725 O O . VAL A 1 210 ? 1.624 -7.191 -0.409 1.00 94.00 210 VAL A O 1
ATOM 1728 N N . PHE A 1 211 ? 0.913 -8.970 0.751 1.00 96.94 211 PHE A N 1
ATOM 1729 C CA . PHE A 1 211 ? -0.458 -8.468 0.907 1.00 96.94 211 PHE A CA 1
ATOM 1730 C C . PHE A 1 211 ? -0.516 -7.235 1.816 1.00 96.94 211 PHE A C 1
ATOM 1732 O O . PHE A 1 211 ? -1.262 -6.304 1.542 1.00 96.94 211 PHE A O 1
ATOM 1739 N N . GLY A 1 212 ? 0.346 -7.160 2.836 1.00 96.38 212 GLY A N 1
ATOM 1740 C CA . GLY A 1 212 ? 0.532 -5.933 3.616 1.00 96.38 212 GLY A CA 1
ATOM 1741 C C . GLY A 1 212 ? 0.979 -4.755 2.744 1.00 96.38 212 GLY A C 1
ATOM 1742 O O . GLY A 1 212 ? 0.379 -3.683 2.806 1.00 96.38 212 GLY A O 1
ATOM 1743 N N . PHE A 1 213 ? 1.977 -4.972 1.878 1.00 95.75 213 PHE A N 1
ATOM 1744 C CA . PHE A 1 213 ? 2.490 -3.931 0.982 1.00 95.75 213 PHE A CA 1
ATOM 1745 C C . PHE A 1 213 ? 1.473 -3.509 -0.084 1.00 95.75 213 PHE A C 1
ATOM 1747 O O . PHE A 1 213 ? 1.343 -2.318 -0.371 1.00 95.75 213 PHE A O 1
ATOM 1754 N N . LEU A 1 214 ? 0.751 -4.459 -0.684 1.00 97.25 214 LEU A N 1
ATOM 1755 C CA . LEU A 1 214 ? -0.294 -4.167 -1.669 1.00 97.25 214 LEU A CA 1
ATOM 1756 C C . LEU A 1 214 ? -1.471 -3.414 -1.037 1.00 97.25 214 LEU A C 1
ATOM 1758 O O . LEU A 1 214 ? -1.995 -2.485 -1.656 1.00 97.25 214 LEU A O 1
ATOM 1762 N N . ALA A 1 215 ? -1.845 -3.750 0.199 1.00 98.25 215 ALA A N 1
ATOM 1763 C CA . ALA A 1 215 ? -2.928 -3.080 0.904 1.00 98.25 215 ALA A CA 1
ATOM 1764 C C . ALA A 1 215 ? -2.666 -1.589 1.139 1.00 98.25 215 ALA A C 1
ATOM 1766 O O . ALA A 1 215 ? -3.602 -0.807 1.019 1.00 98.25 215 ALA A O 1
ATOM 1767 N N . GLU A 1 216 ? -1.416 -1.167 1.361 1.00 97.38 216 GLU A N 1
ATOM 1768 C CA . GLU A 1 216 ? -1.095 0.264 1.498 1.00 97.38 216 GLU A CA 1
ATOM 1769 C C . GLU A 1 216 ? -1.434 1.043 0.219 1.00 97.38 216 GLU A C 1
ATOM 1771 O O . GLU A 1 216 ? -1.934 2.167 0.263 1.00 97.38 216 GLU A O 1
ATOM 1776 N N . ARG A 1 217 ? -1.236 0.416 -0.946 1.00 97.94 217 ARG A N 1
ATOM 1777 C CA . ARG A 1 217 ? -1.600 1.009 -2.238 1.00 97.94 217 ARG A CA 1
ATOM 1778 C C . ARG A 1 217 ? -3.117 0.989 -2.390 1.00 97.94 217 ARG A C 1
ATOM 1780 O O . ARG A 1 217 ? -3.712 2.023 -2.677 1.00 97.94 217 ARG A O 1
ATOM 1787 N N . LEU A 1 218 ? -3.755 -0.152 -2.123 1.00 98.69 218 LEU A N 1
ATOM 1788 C CA . LEU A 1 218 ? -5.214 -0.296 -2.181 1.00 98.69 218 LEU A CA 1
ATOM 1789 C C . LEU A 1 218 ? -5.951 0.669 -1.248 1.00 98.69 218 LEU A C 1
ATOM 1791 O O . LEU A 1 218 ? -7.022 1.151 -1.611 1.00 98.69 218 LEU A O 1
ATOM 1795 N N . PHE A 1 219 ? -5.385 0.994 -0.089 1.00 98.69 219 PHE A N 1
ATOM 1796 C CA . PHE A 1 219 ? -5.946 1.978 0.824 1.00 98.69 219 PHE A CA 1
ATOM 1797 C C . PHE A 1 219 ? -6.119 3.331 0.129 1.00 98.69 219 PHE A C 1
ATOM 1799 O O . PHE A 1 219 ? -7.232 3.846 0.051 1.00 98.69 219 PHE A O 1
ATOM 1806 N N . ASN A 1 220 ? -5.056 3.840 -0.494 1.00 98.69 220 ASN A N 1
ATOM 1807 C CA . ASN A 1 220 ? -5.076 5.097 -1.244 1.00 98.69 220 ASN A CA 1
ATOM 1808 C C . ASN A 1 220 ? -6.004 5.029 -2.473 1.00 98.69 220 ASN A C 1
ATOM 1810 O O . ASN A 1 220 ? -6.713 5.991 -2.779 1.00 98.69 220 ASN A O 1
ATOM 1814 N N . VAL A 1 221 ? -6.091 3.868 -3.136 1.00 98.75 221 VAL A N 1
ATOM 1815 C CA . VAL A 1 221 ? -7.071 3.624 -4.213 1.00 98.75 221 VAL A CA 1
ATOM 1816 C C . VAL A 1 221 ? -8.504 3.769 -3.712 1.00 98.75 221 VAL A C 1
ATOM 1818 O O . VAL A 1 221 ? -9.324 4.399 -4.382 1.00 98.75 221 VAL A O 1
ATOM 1821 N N . TYR A 1 222 ? -8.812 3.224 -2.536 1.00 98.75 222 TYR A N 1
ATOM 1822 C CA . TYR A 1 222 ? -10.136 3.338 -1.936 1.00 98.75 222 TYR A CA 1
ATOM 1823 C C . TYR A 1 222 ? -10.472 4.791 -1.586 1.00 98.75 222 TYR A C 1
ATOM 1825 O O . TYR A 1 222 ? -11.549 5.263 -1.955 1.00 98.75 222 TYR A O 1
ATOM 1833 N N . LEU A 1 223 ? -9.542 5.512 -0.942 1.00 98.56 223 LEU A N 1
ATOM 1834 C CA . LEU A 1 223 ? -9.708 6.933 -0.611 1.00 98.56 223 LEU A CA 1
ATOM 1835 C C . LEU A 1 223 ? -10.053 7.753 -1.864 1.00 98.56 223 LEU A C 1
ATOM 1837 O O . LEU A 1 223 ? -11.056 8.472 -1.882 1.00 98.56 223 LEU A O 1
ATOM 1841 N N . ARG A 1 224 ? -9.287 7.567 -2.949 1.00 98.44 224 ARG A N 1
ATOM 1842 C CA . ARG A 1 224 ? -9.488 8.276 -4.221 1.00 98.44 224 ARG A CA 1
ATOM 1843 C C . ARG A 1 224 ? -10.784 7.889 -4.926 1.00 98.44 224 ARG A C 1
ATOM 1845 O O . ARG A 1 224 ? -11.524 8.767 -5.368 1.00 98.44 224 ARG A O 1
ATOM 1852 N N . LYS A 1 225 ? -11.087 6.591 -5.035 1.00 98.38 225 LYS A N 1
ATOM 1853 C CA . LYS A 1 225 ? -12.297 6.096 -5.713 1.00 98.38 225 LYS A CA 1
ATOM 1854 C C . LYS A 1 225 ? -13.570 6.667 -5.089 1.00 98.38 225 LYS A C 1
ATOM 1856 O O . LYS A 1 225 ? -14.481 7.056 -5.819 1.00 98.38 225 LYS A O 1
ATOM 1861 N N . HIS A 1 226 ? -13.618 6.718 -3.761 1.00 98.44 226 HIS A N 1
ATOM 1862 C CA . HIS A 1 226 ? -14.778 7.204 -3.011 1.00 98.44 226 HIS A CA 1
ATOM 1863 C C . HIS A 1 226 ? -14.737 8.705 -2.726 1.00 98.44 226 HIS A C 1
ATOM 1865 O O . HIS A 1 226 ? -15.686 9.222 -2.146 1.00 98.44 226 HIS A O 1
ATOM 1871 N N . ARG A 1 227 ? -13.679 9.404 -3.169 1.00 98.19 227 ARG A N 1
ATOM 1872 C CA . ARG A 1 227 ? -13.478 10.850 -2.972 1.00 98.19 227 ARG A CA 1
ATOM 1873 C C . ARG A 1 227 ? -13.612 11.252 -1.501 1.00 98.19 227 ARG A C 1
ATOM 1875 O O . ARG A 1 227 ? -14.265 12.241 -1.183 1.00 98.19 227 ARG A O 1
ATOM 1882 N N . LEU A 1 228 ? -13.032 10.442 -0.618 1.00 98.31 228 LEU A N 1
ATOM 1883 C CA . LEU A 1 228 ? -13.123 10.657 0.821 1.00 98.31 228 LEU A CA 1
ATOM 1884 C C . LEU A 1 228 ? -12.286 11.868 1.221 1.00 98.31 228 LEU A C 1
ATOM 1886 O O . LEU A 1 228 ? -11.138 12.006 0.802 1.00 98.31 228 LEU A O 1
ATOM 1890 N N . SER A 1 229 ? -12.857 12.722 2.060 1.00 98.25 229 SER A N 1
ATOM 1891 C CA . SER A 1 229 ? -12.136 13.813 2.704 1.00 98.25 229 SER A CA 1
ATOM 1892 C C . SER A 1 229 ? -11.286 13.268 3.855 1.00 98.25 229 SER A C 1
ATOM 1894 O O . SER A 1 229 ? -11.786 12.598 4.763 1.00 98.25 229 SER A O 1
ATOM 1896 N N . THR A 1 230 ? -9.985 13.543 3.825 1.00 97.88 230 THR A N 1
ATOM 1897 C CA . THR A 1 230 ? -9.018 13.001 4.785 1.00 97.88 230 THR A CA 1
ATOM 1898 C C . THR A 1 230 ? -8.370 14.107 5.601 1.00 97.88 230 THR A C 1
ATOM 1900 O O . THR A 1 230 ? -7.925 15.107 5.043 1.00 97.88 230 THR A O 1
ATOM 1903 N N . TYR A 1 231 ? -8.259 13.906 6.913 1.00 97.62 231 TYR A N 1
ATOM 1904 C CA . TYR A 1 231 ? -7.309 14.661 7.724 1.00 97.62 231 TYR A CA 1
ATOM 1905 C C . TYR A 1 231 ? -5.983 13.908 7.791 1.00 97.62 231 TYR A C 1
ATOM 1907 O O . TYR A 1 231 ? -5.927 12.773 8.270 1.00 97.62 231 TYR A O 1
ATOM 1915 N N . GLU A 1 232 ? -4.922 14.553 7.330 1.00 95.38 232 GLU A N 1
ATOM 1916 C CA . GLU A 1 232 ? -3.568 14.020 7.348 1.00 95.38 232 GLU A CA 1
ATOM 1917 C C . GLU A 1 232 ? -2.884 14.322 8.671 1.00 95.38 232 GLU A C 1
ATOM 1919 O O . GLU A 1 232 ? -2.764 15.473 9.090 1.00 95.38 232 GLU A O 1
ATOM 1924 N N . CYS A 1 233 ? -2.438 13.271 9.346 1.00 92.88 233 CYS A N 1
ATOM 1925 C CA . CYS A 1 233 ? -1.892 13.378 10.682 1.00 92.88 233 CYS A CA 1
ATOM 1926 C C . CYS A 1 233 ? -0.503 12.739 10.745 1.00 92.88 233 CYS A C 1
ATOM 1928 O O . CYS A 1 233 ? -0.306 11.582 10.369 1.00 92.88 233 CYS A O 1
ATOM 1930 N N . SER A 1 234 ? 0.474 13.515 11.214 1.00 91.50 234 SER A N 1
ATOM 1931 C CA . SER A 1 234 ? 1.853 13.056 11.367 1.00 91.50 234 SER A CA 1
ATOM 1932 C C . SER A 1 234 ? 1.944 11.896 12.350 1.00 91.50 234 SER A C 1
ATOM 1934 O O . SER A 1 234 ? 1.268 11.880 13.384 1.00 91.50 234 SER A O 1
ATOM 1936 N N . THR A 1 235 ? 2.835 10.951 12.059 1.00 90.19 235 THR A N 1
ATOM 1937 C CA . THR A 1 235 ? 3.060 9.804 12.934 1.00 90.19 235 THR A CA 1
ATOM 1938 C C . THR A 1 235 ? 4.151 10.053 13.982 1.00 90.19 235 THR A C 1
ATOM 1940 O O . THR A 1 235 ? 5.031 10.901 13.820 1.00 90.19 235 THR A O 1
ATOM 1943 N N . VAL A 1 236 ? 4.104 9.314 15.087 1.00 87.94 236 VAL A N 1
ATOM 1944 C CA . VAL A 1 236 ? 5.137 9.280 16.134 1.00 87.94 236 VAL A CA 1
ATOM 1945 C C . VAL A 1 236 ? 5.390 7.854 16.590 1.00 87.94 236 VAL A C 1
ATOM 1947 O O . VAL A 1 236 ? 4.442 7.081 16.737 1.00 87.94 236 VAL A O 1
ATOM 1950 N N . ASP A 1 237 ? 6.650 7.523 16.855 1.00 87.62 237 ASP A N 1
ATOM 1951 C CA . ASP A 1 237 ? 6.979 6.375 17.691 1.00 87.62 237 ASP A CA 1
ATOM 1952 C C . ASP A 1 237 ? 7.007 6.842 19.159 1.00 87.62 237 ASP A C 1
ATOM 1954 O O . ASP A 1 237 ? 7.904 7.599 19.539 1.00 87.62 237 ASP A O 1
ATOM 1958 N N . PRO A 1 238 ? 6.030 6.453 20.000 1.00 79.56 238 PRO A N 1
ATOM 1959 C CA . PRO A 1 238 ? 5.984 6.889 21.393 1.00 79.56 238 PRO A CA 1
ATOM 1960 C C . PRO A 1 238 ? 7.162 6.366 22.222 1.00 79.56 238 PRO A C 1
ATOM 1962 O O . PRO A 1 238 ? 7.411 6.911 23.296 1.00 79.56 238 PRO A O 1
ATOM 1965 N N . ALA A 1 239 ? 7.870 5.334 21.749 1.00 78.31 239 ALA A N 1
ATOM 1966 C CA . ALA A 1 239 ? 9.066 4.811 22.398 1.00 78.31 239 ALA A CA 1
ATOM 1967 C C . ALA A 1 239 ? 10.345 5.575 22.007 1.00 78.31 239 ALA A C 1
ATOM 1969 O O . ALA A 1 239 ? 11.351 5.445 22.699 1.00 78.31 239 ALA A O 1
ATOM 1970 N N . ALA A 1 240 ? 10.315 6.379 20.937 1.00 70.19 240 ALA A N 1
ATOM 1971 C CA . ALA A 1 240 ? 11.476 7.086 20.390 1.00 70.19 240 ALA A CA 1
ATOM 1972 C C . ALA A 1 240 ? 11.405 8.607 20.636 1.00 70.19 240 ALA A C 1
ATOM 1974 O O . ALA A 1 240 ? 11.621 9.399 19.721 1.00 70.19 240 ALA A O 1
ATOM 1975 N N . GLN A 1 241 ? 11.076 9.033 21.866 1.00 54.78 241 GLN A N 1
ATOM 1976 C CA . GLN A 1 241 ? 10.848 10.455 22.199 1.00 54.78 241 GLN A CA 1
ATOM 1977 C C . GLN A 1 241 ? 12.060 11.382 21.969 1.00 54.78 241 GLN A C 1
ATOM 1979 O O . GLN A 1 241 ? 11.870 12.596 21.942 1.00 54.78 241 GLN A O 1
ATOM 1984 N N . ASP A 1 242 ? 13.252 10.825 21.734 1.00 49.00 242 ASP A N 1
ATOM 1985 C CA . ASP A 1 242 ? 14.509 11.560 21.548 1.00 49.00 242 ASP A CA 1
ATOM 1986 C C . ASP A 1 242 ? 15.129 11.410 20.147 1.00 49.00 242 ASP A C 1
ATOM 1988 O O . ASP A 1 242 ? 16.255 11.864 19.933 1.00 49.00 242 ASP A O 1
ATOM 1992 N N . GLU A 1 243 ? 14.448 10.784 19.176 1.00 44.94 243 GLU A N 1
ATOM 1993 C CA . GLU A 1 243 ? 14.979 10.819 17.810 1.00 44.94 243 GLU A CA 1
ATOM 1994 C C . GLU A 1 243 ? 14.838 12.238 17.242 1.00 44.94 243 GLU A C 1
ATOM 1996 O O . GLU A 1 243 ? 13.737 12.808 17.284 1.00 44.94 243 GLU A O 1
ATOM 2001 N N . PRO A 1 244 ? 15.935 12.840 16.734 1.00 44.41 244 PRO A N 1
ATOM 2002 C CA . PRO A 1 244 ? 15.848 14.127 16.068 1.00 44.41 244 PRO A CA 1
ATOM 2003 C C . PRO A 1 244 ? 14.785 14.014 14.978 1.00 44.41 244 PRO A C 1
ATOM 2005 O O . PRO A 1 244 ? 14.712 12.995 14.285 1.00 44.41 244 PRO A O 1
ATOM 2008 N N . ALA A 1 245 ? 13.932 15.039 14.855 1.00 47.53 245 ALA A N 1
ATOM 2009 C CA . ALA A 1 245 ? 13.059 15.162 13.695 1.00 47.53 245 ALA A CA 1
ATOM 2010 C C . ALA A 1 245 ? 13.925 14.870 12.471 1.00 47.53 245 ALA A C 1
ATOM 2012 O O . ALA A 1 245 ? 14.978 15.501 12.356 1.00 47.53 245 ALA A O 1
ATOM 2013 N N . SER A 1 246 ? 13.545 13.858 11.672 1.00 45.62 246 SER A N 1
ATOM 2014 C CA . SER A 1 246 ? 14.329 13.416 10.516 1.00 45.62 246 SER A CA 1
ATOM 2015 C C . SER A 1 246 ? 14.844 14.658 9.823 1.00 45.62 246 SER A C 1
ATOM 2017 O O . SER A 1 246 ? 14.006 15.520 9.531 1.00 45.62 246 SER A O 1
ATOM 2019 N N . ASP A 1 247 ? 16.172 14.764 9.689 1.00 37.19 247 ASP A N 1
ATOM 2020 C CA . ASP A 1 247 ? 16.836 15.970 9.208 1.00 37.19 247 ASP A CA 1
ATOM 2021 C C . ASP A 1 247 ? 15.973 16.601 8.129 1.00 37.19 247 ASP A C 1
ATOM 2023 O O . ASP A 1 247 ? 15.582 15.924 7.175 1.00 37.19 247 ASP A O 1
ATOM 2027 N N . ASP A 1 248 ? 15.601 17.861 8.343 1.00 45.22 248 ASP A N 1
ATOM 2028 C CA . ASP A 1 248 ? 14.960 18.679 7.332 1.00 45.22 248 ASP A CA 1
ATOM 2029 C C . ASP A 1 248 ? 15.924 18.675 6.145 1.00 45.22 248 ASP A C 1
ATOM 2031 O O . ASP A 1 248 ? 16.910 19.422 6.110 1.00 45.22 248 ASP A O 1
ATOM 2035 N N . ILE A 1 249 ? 15.728 17.728 5.218 1.00 47.69 249 ILE A N 1
ATOM 2036 C CA . ILE A 1 249 ? 16.454 17.675 3.963 1.00 47.69 249 ILE A CA 1
ATOM 2037 C C . ILE A 1 249 ? 15.899 18.865 3.191 1.00 47.69 249 ILE A C 1
ATOM 2039 O O . ILE A 1 249 ? 15.039 18.749 2.329 1.00 47.69 249 ILE A O 1
ATOM 2043 N N . SER A 1 250 ? 16.432 20.038 3.519 1.00 43.12 250 SER A N 1
ATOM 2044 C CA . SER A 1 250 ? 16.209 21.330 2.878 1.00 43.12 250 SER A CA 1
ATOM 2045 C C . SER A 1 250 ? 16.585 21.338 1.390 1.00 43.12 250 SER A C 1
ATOM 2047 O O . SER A 1 250 ? 16.458 22.361 0.718 1.00 43.12 250 SER A O 1
ATOM 2049 N N . ALA A 1 251 ? 17.022 20.204 0.831 1.00 55.31 251 ALA A N 1
ATOM 2050 C CA . ALA A 1 251 ? 16.999 19.997 -0.604 1.00 55.31 251 ALA A CA 1
ATOM 2051 C C . ALA A 1 251 ? 15.559 19.664 -1.017 1.00 55.31 251 ALA A C 1
ATOM 2053 O O . ALA A 1 251 ? 15.123 18.523 -0.888 1.00 55.31 251 ALA A O 1
ATOM 2054 N N . ALA A 1 252 ? 14.842 20.672 -1.522 1.00 75.88 252 ALA A N 1
ATOM 2055 C CA . ALA A 1 252 ? 13.542 20.491 -2.157 1.00 75.88 252 ALA A CA 1
ATOM 2056 C C . ALA A 1 252 ? 13.584 19.286 -3.112 1.00 75.88 252 ALA A C 1
ATOM 2058 O O . ALA A 1 252 ? 14.489 19.183 -3.948 1.00 75.88 252 ALA A O 1
ATOM 2059 N N . TYR A 1 253 ? 12.629 18.367 -2.960 1.00 81.50 253 TYR A N 1
ATOM 2060 C CA . TYR A 1 253 ? 12.486 17.239 -3.870 1.00 81.50 253 TYR A CA 1
ATOM 2061 C C . TYR A 1 253 ? 12.340 17.747 -5.304 1.00 81.50 253 TYR A C 1
ATOM 2063 O O . TYR A 1 253 ? 11.656 18.739 -5.561 1.00 81.50 253 TYR A O 1
ATOM 2071 N N . ILE A 1 254 ? 13.003 17.073 -6.236 1.00 82.75 254 ILE A N 1
ATOM 2072 C CA . ILE A 1 254 ? 13.012 17.463 -7.640 1.00 82.75 254 ILE A CA 1
ATOM 2073 C C . ILE A 1 254 ? 11.887 16.703 -8.335 1.00 82.75 254 ILE A C 1
ATOM 2075 O O . ILE A 1 254 ? 11.914 15.471 -8.403 1.00 82.75 254 ILE A O 1
ATOM 2079 N N . GLU A 1 255 ? 10.897 17.429 -8.853 1.00 81.81 255 GLU A N 1
ATOM 2080 C CA . GLU A 1 255 ? 9.957 16.852 -9.812 1.00 81.81 255 GLU A CA 1
ATOM 2081 C C . GLU A 1 255 ? 10.739 16.384 -11.036 1.00 81.81 255 GLU A C 1
ATOM 2083 O O . GLU A 1 255 ? 11.556 17.121 -11.598 1.00 81.81 255 GLU A O 1
ATOM 2088 N N . ARG A 1 256 ? 10.512 15.134 -11.441 1.00 76.44 256 ARG A N 1
ATOM 2089 C CA . ARG A 1 256 ? 11.050 14.662 -12.710 1.00 76.44 256 ARG A CA 1
ATOM 2090 C C . ARG A 1 256 ? 10.446 15.480 -13.848 1.00 76.44 256 ARG A C 1
ATOM 2092 O O . ARG A 1 256 ? 9.304 15.934 -13.728 1.00 76.44 256 ARG A O 1
ATOM 2099 N N . PRO A 1 257 ? 11.185 15.656 -14.954 1.00 71.56 257 PRO A N 1
ATOM 2100 C CA . PRO A 1 257 ? 10.600 16.224 -16.151 1.00 71.56 257 PRO A CA 1
ATOM 2101 C C . PRO A 1 257 ? 9.286 15.515 -16.491 1.00 71.56 257 PRO A C 1
ATOM 2103 O O . PRO A 1 257 ? 9.158 14.306 -16.297 1.00 71.56 257 PRO A O 1
ATOM 2106 N N . ASN A 1 258 ? 8.312 16.286 -16.963 1.00 72.88 258 ASN A N 1
ATOM 2107 C CA . ASN A 1 258 ? 7.040 15.775 -17.453 1.00 72.88 258 ASN A CA 1
ATOM 2108 C C . ASN A 1 258 ? 6.885 16.214 -18.907 1.00 72.88 258 ASN A C 1
ATOM 2110 O O . ASN A 1 258 ? 6.143 17.143 -19.236 1.00 72.88 258 ASN A O 1
ATOM 2114 N N . PHE A 1 259 ? 7.687 15.602 -19.773 1.00 70.12 259 PHE A N 1
ATOM 2115 C CA . PHE A 1 259 ? 7.626 15.846 -21.200 1.00 70.12 259 PHE A CA 1
ATOM 2116 C C . PHE A 1 259 ? 6.264 15.393 -21.714 1.00 70.12 259 PHE A C 1
ATOM 2118 O O . PHE A 1 259 ? 5.901 14.217 -21.644 1.00 70.12 259 PHE A O 1
ATOM 2125 N N . SER A 1 260 ? 5.505 16.348 -22.249 1.00 63.53 260 SER A N 1
ATOM 2126 C CA . SER A 1 260 ? 4.271 16.066 -22.972 1.00 63.53 260 SER A CA 1
ATOM 2127 C C . SER A 1 260 ? 4.648 15.515 -24.343 1.00 63.53 260 SER A C 1
ATOM 2129 O O . SER A 1 260 ? 4.754 16.246 -25.329 1.00 63.53 260 SER A O 1
ATOM 2131 N N . ILE A 1 261 ? 4.962 14.222 -24.382 1.00 61.53 261 ILE A N 1
ATOM 2132 C CA . ILE A 1 261 ? 5.399 13.570 -25.608 1.00 61.53 261 ILE A CA 1
ATOM 2133 C C . ILE A 1 261 ? 4.192 13.404 -26.531 1.00 61.53 261 ILE A C 1
ATOM 2135 O O . ILE A 1 261 ? 3.240 12.685 -26.229 1.00 61.53 261 ILE A O 1
ATOM 2139 N N . THR A 1 262 ? 4.243 14.072 -27.681 1.00 49.69 262 THR A N 1
ATOM 2140 C CA . THR A 1 262 ? 3.268 13.921 -28.763 1.00 49.69 262 THR A CA 1
ATOM 2141 C C . THR A 1 262 ? 3.955 13.223 -29.933 1.00 49.69 262 THR A C 1
ATOM 2143 O O . THR A 1 262 ? 5.023 13.642 -30.362 1.00 49.69 262 THR A O 1
ATOM 2146 N N . GLY A 1 263 ? 3.369 12.122 -30.415 1.00 54.25 263 GLY A N 1
ATOM 2147 C CA . GLY A 1 263 ? 3.982 11.254 -31.430 1.00 54.25 263 GLY A CA 1
ATOM 2148 C C . GLY A 1 263 ? 4.386 9.891 -30.869 1.00 54.25 263 GLY A C 1
ATOM 2149 O O . GLY A 1 263 ? 5.560 9.610 -30.658 1.00 54.25 263 GLY A O 1
ATOM 2150 N N . LEU A 1 264 ? 3.398 9.027 -30.625 1.00 59.34 264 LEU A N 1
ATOM 2151 C CA . LEU A 1 264 ? 3.627 7.618 -30.297 1.00 59.34 264 LEU A CA 1
ATOM 2152 C C . LEU A 1 264 ? 3.984 6.864 -31.584 1.00 59.34 264 LEU A C 1
ATOM 2154 O O . LEU A 1 264 ? 3.098 6.396 -32.297 1.00 59.34 264 LEU A O 1
ATOM 2158 N N . ALA A 1 265 ? 5.274 6.756 -31.894 1.00 67.31 265 ALA A N 1
ATOM 2159 C CA . ALA A 1 265 ? 5.741 5.686 -32.767 1.00 67.31 265 ALA A CA 1
ATOM 2160 C C . ALA A 1 265 ? 5.740 4.384 -31.956 1.00 67.31 265 ALA A C 1
ATOM 2162 O O . ALA A 1 265 ? 6.226 4.356 -30.824 1.00 67.31 265 ALA A O 1
ATOM 2163 N N . THR A 1 266 ? 5.175 3.309 -32.507 1.00 82.75 266 THR A N 1
ATOM 2164 C CA . THR A 1 266 ? 5.302 1.983 -31.892 1.00 82.75 266 THR A CA 1
ATOM 2165 C C . THR A 1 266 ? 6.792 1.626 -31.849 1.00 82.75 266 THR A C 1
ATOM 2167 O O . THR A 1 266 ? 7.442 1.724 -32.892 1.00 82.75 266 THR A O 1
ATOM 2170 N N . PRO A 1 267 ? 7.356 1.245 -30.689 1.00 89.75 267 PRO A N 1
ATOM 2171 C CA . PRO A 1 267 ? 8.784 0.981 -30.545 1.00 89.75 267 PRO A CA 1
ATOM 2172 C C . PRO A 1 267 ? 9.155 -0.354 -31.201 1.00 89.75 267 PRO A C 1
ATOM 2174 O O . PRO A 1 267 ? 9.302 -1.378 -30.536 1.00 89.75 267 PRO A O 1
ATOM 2177 N N . ILE A 1 268 ? 9.265 -0.347 -32.529 1.00 91.00 268 ILE A N 1
ATOM 2178 C CA . ILE A 1 268 ? 9.606 -1.515 -33.338 1.00 91.00 268 ILE A CA 1
ATOM 2179 C C . ILE A 1 268 ? 11.060 -1.403 -33.784 1.00 91.00 268 ILE A C 1
ATOM 2181 O O . ILE A 1 268 ? 11.425 -0.450 -34.466 1.00 91.00 268 ILE A O 1
ATOM 2185 N N . ASP A 1 269 ? 11.862 -2.416 -33.469 1.00 89.44 269 ASP A N 1
ATOM 2186 C CA . ASP A 1 269 ? 13.218 -2.574 -34.000 1.00 89.44 269 ASP A CA 1
ATOM 2187 C C . ASP A 1 269 ? 13.387 -3.981 -34.580 1.00 89.44 269 ASP A C 1
ATOM 2189 O O . ASP A 1 269 ? 12.940 -4.968 -33.992 1.00 89.44 269 ASP A O 1
ATOM 2193 N N . CYS A 1 270 ? 13.973 -4.079 -35.776 1.00 88.94 270 CYS A N 1
ATOM 2194 C CA . CYS A 1 270 ? 14.173 -5.344 -36.497 1.00 88.94 270 CYS A CA 1
ATOM 2195 C C . CYS A 1 270 ? 12.910 -6.239 -36.606 1.00 88.94 270 CYS A C 1
ATOM 2197 O O . CYS A 1 270 ? 13.006 -7.466 -36.642 1.00 88.94 270 CYS A O 1
ATOM 2199 N N . GLY A 1 271 ? 11.716 -5.634 -36.665 1.00 88.88 271 GLY A N 1
ATOM 2200 C CA . GLY A 1 271 ? 10.430 -6.344 -36.732 1.00 88.88 271 GLY A CA 1
ATOM 2201 C C . GLY A 1 271 ? 9.914 -6.889 -35.391 1.00 88.88 271 GLY A C 1
ATOM 2202 O O . GLY A 1 271 ? 8.932 -7.629 -35.381 1.00 88.88 271 GLY A O 1
ATOM 2203 N N . ILE A 1 272 ? 10.553 -6.535 -34.274 1.00 89.50 272 ILE A N 1
ATOM 2204 C CA . ILE A 1 272 ? 10.145 -6.891 -32.912 1.00 89.50 272 ILE 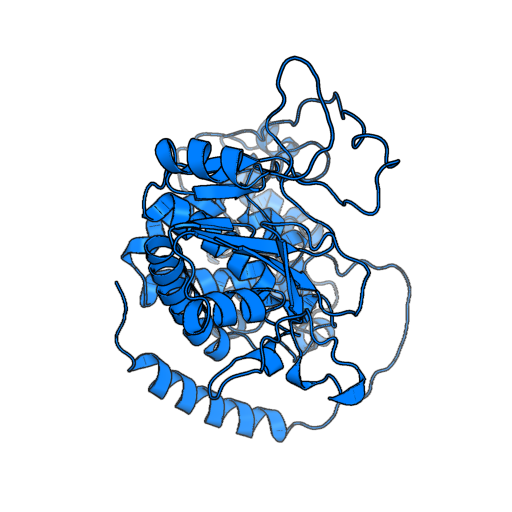A CA 1
ATOM 2205 C C . ILE A 1 272 ? 9.486 -5.675 -32.261 1.00 89.50 272 ILE A C 1
ATOM 2207 O O . ILE A 1 272 ? 10.058 -4.590 -32.272 1.00 89.50 272 ILE A O 1
ATOM 2211 N N . ASP A 1 273 ? 8.299 -5.864 -31.687 1.00 92.50 273 ASP A N 1
ATOM 2212 C CA . ASP A 1 273 ? 7.577 -4.838 -30.929 1.00 92.50 273 ASP A CA 1
ATOM 2213 C C . ASP A 1 273 ? 8.017 -4.841 -29.456 1.00 92.50 273 ASP A C 1
ATOM 2215 O O . ASP A 1 273 ? 7.843 -5.836 -28.745 1.00 92.50 273 ASP A O 1
ATOM 2219 N N . TYR A 1 274 ? 8.585 -3.724 -28.998 1.00 92.31 274 TYR A N 1
ATOM 2220 C CA . TYR A 1 274 ? 9.082 -3.538 -27.634 1.00 92.31 274 TYR A CA 1
ATOM 2221 C C . TYR A 1 274 ? 8.078 -2.839 -26.704 1.00 92.31 274 TYR A C 1
ATOM 2223 O O . TYR A 1 274 ? 8.436 -2.527 -25.570 1.00 92.31 274 TYR A O 1
ATOM 2231 N N . SER A 1 275 ? 6.822 -2.629 -27.113 1.00 90.56 275 SER A N 1
ATOM 2232 C CA . SER A 1 275 ? 5.829 -1.860 -26.337 1.00 90.56 275 SER A CA 1
ATOM 2233 C C . SER A 1 275 ? 5.590 -2.394 -24.918 1.00 90.56 275 SER A C 1
ATOM 2235 O O . SER A 1 275 ? 5.242 -1.639 -24.021 1.00 90.56 275 SER A O 1
ATOM 2237 N N . ASP A 1 276 ? 5.799 -3.692 -24.682 1.00 86.19 276 ASP A N 1
ATOM 2238 C CA . ASP A 1 276 ? 5.643 -4.311 -23.357 1.00 86.19 276 ASP A CA 1
ATOM 2239 C C . ASP A 1 276 ? 6.806 -4.023 -22.382 1.00 86.19 276 ASP A C 1
ATOM 2241 O O . ASP A 1 276 ? 6.708 -4.332 -21.188 1.00 86.19 276 ASP A O 1
ATOM 2245 N N . VAL A 1 277 ? 7.931 -3.508 -22.889 1.00 88.75 277 VAL A N 1
ATOM 2246 C CA . VAL A 1 277 ? 9.182 -3.298 -22.136 1.00 88.75 277 VAL A CA 1
ATOM 2247 C C . VAL A 1 277 ? 9.785 -1.904 -22.323 1.00 88.75 277 VAL A C 1
ATOM 2249 O O . VAL A 1 277 ? 10.697 -1.550 -21.577 1.00 88.75 277 VAL A O 1
ATOM 2252 N N . PHE A 1 278 ? 9.261 -1.109 -23.259 1.00 91.25 278 PHE A N 1
ATOM 2253 C CA . PHE A 1 278 ? 9.686 0.255 -23.550 1.00 91.25 278 PHE A CA 1
ATOM 2254 C C . PHE A 1 278 ? 8.474 1.172 -23.772 1.00 91.25 278 PHE A C 1
ATOM 2256 O O . PHE A 1 278 ? 7.671 0.957 -24.676 1.00 91.25 278 PHE A O 1
ATOM 2263 N N . ASP A 1 279 ? 8.375 2.217 -22.959 1.00 89.00 279 ASP A N 1
ATOM 2264 C CA . ASP A 1 279 ? 7.482 3.358 -23.114 1.00 89.00 279 ASP A CA 1
ATOM 2265 C C . ASP A 1 279 ? 8.351 4.615 -23.214 1.00 89.00 279 ASP A C 1
ATOM 2267 O O . ASP A 1 279 ? 9.100 4.956 -22.299 1.00 89.00 279 ASP A O 1
ATOM 2271 N N . TYR A 1 280 ? 8.275 5.288 -24.359 1.00 88.12 280 TYR A N 1
ATOM 2272 C CA . TYR A 1 280 ? 9.142 6.418 -24.683 1.00 88.12 280 TYR A CA 1
ATOM 2273 C C . TYR A 1 280 ? 8.994 7.585 -23.691 1.00 88.12 280 TYR A C 1
ATOM 2275 O O . TYR A 1 280 ? 9.992 8.150 -23.241 1.00 88.12 280 TYR A O 1
ATOM 2283 N N . SER A 1 281 ? 7.756 7.903 -23.299 1.00 85.12 281 SER A N 1
ATOM 2284 C CA . SER A 1 281 ? 7.473 8.970 -22.334 1.00 85.12 281 SER A CA 1
ATOM 2285 C C . SER A 1 281 ? 8.004 8.622 -20.958 1.00 85.12 281 SER A C 1
ATOM 2287 O O . SER A 1 281 ? 8.707 9.415 -20.334 1.00 85.12 281 SER A O 1
ATOM 2289 N N . PHE A 1 282 ? 7.734 7.404 -20.505 1.00 84.31 282 PHE A N 1
ATOM 2290 C CA . PHE A 1 282 ? 8.250 6.899 -19.251 1.00 84.31 282 PHE A CA 1
ATOM 2291 C C . PHE A 1 282 ? 9.778 6.945 -19.223 1.00 84.31 282 PHE A C 1
ATOM 2293 O O . PHE A 1 282 ? 10.349 7.475 -18.276 1.00 84.31 282 PHE A O 1
ATOM 2300 N N . TYR A 1 283 ? 10.441 6.437 -20.263 1.00 88.25 283 TYR A N 1
ATOM 2301 C CA . TYR A 1 283 ? 11.894 6.325 -20.299 1.00 88.25 283 TYR A CA 1
ATOM 2302 C C . TYR A 1 283 ? 12.586 7.691 -20.221 1.00 88.25 283 TYR A C 1
ATOM 2304 O O . TYR A 1 283 ? 13.500 7.860 -19.417 1.00 88.25 283 TYR A O 1
ATOM 2312 N N . LEU A 1 284 ? 12.123 8.693 -20.975 1.00 87.81 284 LEU A N 1
ATOM 2313 C CA . LEU A 1 284 ? 12.721 10.031 -20.926 1.00 87.81 284 LEU A CA 1
ATOM 2314 C C . LEU A 1 284 ? 12.405 10.793 -19.637 1.00 87.81 284 LEU A C 1
ATOM 2316 O O . LEU A 1 284 ? 13.280 11.458 -19.088 1.00 87.81 284 LEU A O 1
ATOM 2320 N N . ASN A 1 285 ? 11.180 10.679 -19.119 1.00 81.75 285 ASN A N 1
ATOM 2321 C CA . ASN A 1 285 ? 10.827 11.308 -17.844 1.00 81.75 285 ASN A CA 1
ATOM 2322 C C . ASN A 1 285 ? 11.588 10.668 -16.670 1.00 81.75 285 ASN A C 1
ATOM 2324 O O . ASN A 1 285 ? 11.874 11.329 -15.673 1.00 81.75 285 ASN A O 1
ATOM 2328 N N . HIS A 1 286 ? 11.939 9.386 -16.786 1.00 80.75 286 HIS A N 1
ATOM 2329 C CA . HIS A 1 286 ? 12.678 8.649 -15.767 1.00 80.75 286 HIS A CA 1
ATOM 2330 C C . HIS A 1 286 ? 14.199 8.883 -15.837 1.00 80.75 286 HIS A C 1
ATOM 2332 O O . HIS A 1 286 ? 14.859 8.850 -14.799 1.00 80.75 286 HIS A O 1
ATOM 2338 N N . TYR A 1 287 ? 14.751 9.171 -17.022 1.00 85.56 287 TYR A N 1
ATOM 2339 C CA . TYR A 1 287 ? 16.177 9.440 -17.242 1.00 85.56 287 TYR A CA 1
ATOM 2340 C C . TYR A 1 287 ? 16.393 10.837 -17.855 1.00 85.56 287 TYR A C 1
ATOM 2342 O O . TYR A 1 287 ? 16.493 10.962 -19.080 1.00 85.56 287 TYR A O 1
ATOM 2350 N N . PRO A 1 288 ? 16.468 11.901 -17.024 1.00 81.31 288 PRO A N 1
ATOM 2351 C CA . PRO A 1 288 ? 16.585 13.282 -17.501 1.00 81.31 288 PRO A CA 1
ATOM 2352 C C . PRO A 1 288 ? 17.808 13.535 -18.392 1.00 81.31 288 PRO A C 1
ATOM 2354 O O . PRO A 1 288 ? 17.722 14.330 -19.323 1.00 81.31 288 PRO A O 1
ATOM 2357 N N . ASP A 1 289 ? 18.910 12.816 -18.150 1.00 84.56 289 ASP A N 1
ATOM 2358 C CA . ASP A 1 289 ? 20.122 12.819 -18.980 1.00 84.56 289 ASP A CA 1
ATOM 2359 C C . ASP A 1 289 ? 19.831 12.457 -20.442 1.00 84.56 289 ASP A C 1
ATOM 2361 O O . ASP A 1 289 ? 20.449 12.990 -21.359 1.00 84.56 289 ASP A O 1
ATOM 2365 N N . LEU A 1 290 ? 18.865 11.568 -20.676 1.00 87.31 290 LEU A N 1
ATOM 2366 C CA . LEU A 1 290 ? 18.464 11.154 -22.017 1.00 87.31 290 LEU A CA 1
ATOM 2367 C C . LEU A 1 290 ? 17.485 12.137 -22.643 1.00 87.31 290 LEU A C 1
ATOM 2369 O O . LEU A 1 290 ? 17.484 12.327 -23.859 1.00 87.31 290 LEU A O 1
ATOM 2373 N N . ALA A 1 291 ? 16.637 12.759 -21.832 1.00 83.19 291 ALA A N 1
ATOM 2374 C CA . ALA A 1 291 ? 15.618 13.645 -22.354 1.00 83.19 291 ALA A CA 1
ATOM 2375 C C . ALA A 1 291 ? 16.206 14.878 -23.045 1.00 83.19 291 ALA A C 1
ATOM 2377 O O . ALA A 1 291 ? 15.715 15.260 -24.102 1.00 83.19 291 ALA A O 1
ATOM 2378 N N . GLU A 1 292 ? 17.301 15.440 -22.528 1.00 80.62 292 GLU A N 1
ATOM 2379 C CA . GLU A 1 292 ? 17.999 16.563 -23.174 1.00 80.62 292 GLU A CA 1
ATOM 2380 C C . GLU A 1 292 ? 18.444 16.249 -24.614 1.00 80.62 292 GLU A C 1
ATOM 2382 O O . GLU A 1 292 ? 18.520 17.148 -25.450 1.00 80.62 292 GLU A O 1
ATOM 2387 N N . HIS A 1 293 ? 18.704 14.975 -24.920 1.00 85.38 293 HIS A N 1
ATOM 2388 C CA . HIS A 1 293 ? 19.217 14.532 -26.216 1.00 85.38 293 HIS A CA 1
ATOM 2389 C C . HIS A 1 293 ? 18.165 13.906 -27.132 1.00 85.38 293 HIS A C 1
ATOM 2391 O O . HIS A 1 293 ? 18.347 13.913 -28.349 1.00 85.38 293 HIS A O 1
ATOM 2397 N N . TYR A 1 294 ? 17.094 13.345 -26.567 1.00 86.19 294 TYR A N 1
ATOM 2398 C CA . TYR A 1 294 ? 16.161 12.497 -27.310 1.00 86.19 294 TYR A CA 1
ATOM 2399 C C . TYR A 1 294 ? 14.687 12.905 -27.170 1.00 86.19 294 TYR A C 1
ATOM 2401 O O . TYR A 1 294 ? 13.839 12.123 -27.594 1.00 86.19 294 TYR A O 1
ATOM 2409 N N . PHE A 1 295 ? 14.346 14.070 -26.594 1.00 83.12 295 PHE A N 1
ATOM 2410 C CA . PHE A 1 295 ? 12.948 14.488 -26.334 1.00 83.12 295 PHE A CA 1
ATOM 2411 C C . PHE A 1 295 ? 12.027 14.543 -27.564 1.00 83.12 295 PHE A C 1
ATOM 2413 O O . PHE A 1 295 ? 10.810 14.458 -27.406 1.00 83.12 295 PHE A O 1
ATOM 2420 N N . ASP A 1 296 ? 12.582 14.695 -28.765 1.00 85.12 296 ASP A N 1
ATOM 2421 C CA . ASP A 1 296 ? 11.861 14.757 -30.039 1.00 85.12 296 ASP A CA 1
ATOM 2422 C C . ASP A 1 296 ? 12.214 13.598 -30.989 1.00 85.12 296 ASP A C 1
ATOM 2424 O O . ASP A 1 296 ? 11.799 13.594 -32.150 1.00 85.12 296 ASP A O 1
ATOM 2428 N N . ASN A 1 297 ? 12.954 12.593 -30.506 1.00 88.06 297 ASN A N 1
ATOM 2429 C CA . ASN A 1 297 ? 13.431 11.473 -31.314 1.00 88.06 297 ASN A CA 1
ATOM 2430 C C . ASN A 1 297 ? 13.143 10.099 -30.663 1.00 88.06 297 ASN A C 1
ATOM 2432 O O . ASN A 1 297 ? 14.021 9.512 -30.016 1.00 88.06 297 ASN A O 1
ATOM 2436 N N . PRO A 1 298 ? 11.925 9.549 -30.859 1.00 88.06 298 PRO A N 1
ATOM 2437 C CA . PRO A 1 298 ? 11.539 8.235 -30.338 1.00 88.06 298 PRO A CA 1
ATOM 2438 C C . PRO A 1 298 ? 12.447 7.090 -30.810 1.00 88.06 298 PRO A C 1
ATOM 2440 O O . PRO A 1 298 ? 12.780 6.203 -30.024 1.00 88.06 298 PRO A O 1
ATOM 2443 N N . GLU A 1 299 ? 12.880 7.112 -32.075 1.00 88.62 299 GLU A N 1
ATOM 2444 C CA . GLU A 1 299 ? 13.714 6.056 -32.670 1.00 88.62 299 GLU A CA 1
ATOM 2445 C C . GLU A 1 299 ? 15.116 6.021 -32.050 1.00 88.62 299 GLU A C 1
ATOM 2447 O O . GLU A 1 299 ? 15.626 4.951 -31.706 1.00 88.62 299 GLU A O 1
ATOM 2452 N N . ALA A 1 300 ? 15.730 7.190 -31.845 1.00 89.19 300 ALA A N 1
ATOM 2453 C CA . ALA A 1 300 ? 17.021 7.289 -31.170 1.00 89.19 300 ALA A CA 1
ATOM 2454 C C . ALA A 1 300 ? 16.923 6.889 -29.690 1.00 89.19 300 ALA A C 1
ATOM 2456 O O . ALA A 1 300 ? 17.827 6.235 -29.171 1.00 89.19 300 ALA A O 1
ATOM 2457 N N . SER A 1 301 ? 15.812 7.211 -29.022 1.00 90.31 301 SER A N 1
ATOM 2458 C CA . SER A 1 301 ? 15.567 6.794 -27.638 1.00 90.31 301 SER A CA 1
ATOM 2459 C C . SER A 1 301 ? 15.442 5.272 -27.498 1.00 90.31 301 SER A C 1
ATOM 2461 O O . SER A 1 301 ? 16.081 4.680 -26.623 1.00 90.31 301 SER A O 1
ATOM 2463 N N . LEU A 1 302 ? 14.696 4.619 -28.400 1.00 91.69 302 LEU A N 1
ATOM 2464 C CA . LEU A 1 302 ? 14.641 3.156 -28.472 1.00 91.69 302 LEU A CA 1
ATOM 2465 C C . LEU A 1 302 ? 16.028 2.574 -28.765 1.00 91.69 302 LEU A C 1
ATOM 2467 O O . LEU A 1 302 ? 16.463 1.658 -28.073 1.00 91.69 302 LEU A O 1
ATOM 2471 N N . SER A 1 303 ? 16.755 3.144 -29.729 1.00 90.75 303 SER A N 1
ATOM 2472 C CA . SER A 1 303 ? 18.118 2.711 -30.069 1.00 90.75 303 SER A CA 1
ATOM 2473 C C . SER A 1 303 ? 19.054 2.782 -28.859 1.00 90.75 303 SER A C 1
ATOM 2475 O O . SER A 1 303 ? 19.805 1.842 -28.600 1.00 90.75 303 SER A O 1
ATOM 2477 N N . HIS A 1 304 ? 18.970 3.855 -28.067 1.00 93.50 304 HIS A N 1
ATOM 2478 C CA . HIS A 1 304 ? 19.721 3.989 -26.821 1.00 93.50 304 HIS A CA 1
ATOM 2479 C C . HIS A 1 304 ? 19.338 2.909 -25.801 1.00 93.50 304 HIS A C 1
ATOM 2481 O O . HIS A 1 304 ? 20.214 2.285 -25.198 1.00 93.50 304 HIS A O 1
ATOM 2487 N N . PHE A 1 305 ? 18.040 2.658 -25.603 1.00 92.88 305 PHE A N 1
ATOM 2488 C CA . PHE A 1 305 ? 17.588 1.607 -24.694 1.00 92.88 305 PHE A CA 1
ATOM 2489 C C . PHE A 1 305 ? 18.115 0.229 -25.105 1.00 92.88 305 PHE A C 1
ATOM 2491 O O . PHE A 1 305 ? 18.640 -0.494 -24.258 1.00 92.88 305 PHE A O 1
ATOM 2498 N N . LEU A 1 306 ? 18.035 -0.110 -26.394 1.00 91.50 306 LEU A N 1
ATOM 2499 C CA . LEU A 1 306 ? 18.506 -1.392 -26.915 1.00 91.50 306 LEU A CA 1
ATOM 2500 C C . LEU A 1 306 ? 20.031 -1.543 -26.814 1.00 91.50 306 LEU A C 1
ATOM 2502 O O . LEU A 1 306 ? 20.510 -2.620 -26.466 1.00 91.50 306 LEU A O 1
ATOM 2506 N N . ALA A 1 307 ? 20.785 -0.473 -27.084 1.00 87.19 307 ALA A N 1
ATOM 2507 C CA . ALA A 1 307 ? 22.248 -0.499 -27.085 1.00 87.19 307 ALA A CA 1
ATOM 2508 C C . ALA A 1 307 ? 22.869 -0.430 -25.679 1.00 87.19 307 ALA A C 1
ATOM 2510 O O . ALA A 1 307 ? 23.880 -1.083 -25.424 1.00 87.19 307 ALA A O 1
ATOM 2511 N N . TYR A 1 308 ? 22.275 0.348 -24.771 1.00 90.25 308 TYR A N 1
ATOM 2512 C CA . TYR A 1 308 ? 22.853 0.655 -23.457 1.00 90.25 308 TYR A CA 1
ATOM 2513 C C . TYR A 1 308 ? 21.880 0.366 -22.318 1.00 90.25 308 TYR A C 1
ATOM 2515 O O . TYR A 1 308 ? 22.220 -0.357 -21.381 1.00 90.25 308 TYR A O 1
ATOM 2523 N N . GLY A 1 309 ? 20.644 0.865 -22.415 1.00 89.44 309 GLY A N 1
ATOM 2524 C CA . GLY A 1 309 ? 19.669 0.809 -21.322 1.00 89.44 309 GLY A CA 1
ATOM 2525 C C . GLY A 1 309 ? 19.399 -0.604 -20.794 1.00 89.44 309 GLY A C 1
ATOM 2526 O O . GLY A 1 309 ? 19.385 -0.810 -19.582 1.00 89.44 309 GLY A O 1
ATOM 2527 N N . ILE A 1 310 ? 19.255 -1.592 -21.680 1.00 88.69 310 ILE A N 1
ATOM 2528 C CA . ILE A 1 310 ? 19.072 -3.007 -21.319 1.00 88.69 310 ILE A CA 1
ATOM 2529 C C . ILE A 1 310 ? 20.251 -3.531 -20.482 1.00 88.69 310 ILE A C 1
ATOM 2531 O O . ILE A 1 310 ? 20.053 -4.209 -19.471 1.00 88.69 310 ILE A O 1
ATOM 2535 N N . HIS A 1 311 ? 21.482 -3.220 -20.889 1.00 85.50 311 HIS A N 1
ATOM 2536 C CA . HIS A 1 311 ? 22.696 -3.687 -20.218 1.00 85.50 311 HIS A CA 1
ATOM 2537 C C . HIS A 1 311 ? 22.925 -2.987 -18.877 1.00 85.50 311 HIS A C 1
ATOM 2539 O O . HIS A 1 311 ? 23.342 -3.630 -17.918 1.00 85.50 311 HIS A O 1
ATOM 2545 N N . GLU A 1 312 ? 22.578 -1.706 -18.793 1.00 86.12 312 GLU A N 1
ATOM 2546 C CA . GLU A 1 312 ? 22.613 -0.913 -17.561 1.00 86.12 312 GLU A CA 1
ATOM 2547 C C . GLU A 1 312 ? 21.492 -1.284 -16.576 1.00 86.12 312 GLU A C 1
ATOM 2549 O O . GLU A 1 312 ? 21.511 -0.856 -15.425 1.00 86.12 312 GLU A O 1
ATOM 2554 N N . GLY A 1 313 ? 20.507 -2.077 -17.012 1.00 84.19 313 GLY A N 1
ATOM 2555 C CA . GLY A 1 313 ? 19.350 -2.437 -16.197 1.00 84.19 313 GLY A CA 1
ATOM 2556 C C . GLY A 1 313 ? 18.323 -1.310 -16.063 1.00 84.19 313 GLY A C 1
ATOM 2557 O O . GLY A 1 313 ? 17.524 -1.333 -15.128 1.00 84.19 313 GLY A O 1
ATOM 2558 N N . ARG A 1 314 ? 18.324 -0.333 -16.983 1.00 86.69 314 ARG A N 1
ATOM 2559 C CA . ARG A 1 314 ? 17.378 0.788 -16.970 1.00 86.69 314 ARG A CA 1
ATOM 2560 C C . ARG A 1 314 ? 15.933 0.301 -17.127 1.00 86.69 314 ARG A C 1
ATOM 2562 O O . ARG A 1 314 ? 15.631 -0.554 -17.961 1.00 86.69 314 ARG A O 1
ATOM 2569 N N . MET A 1 315 ? 15.021 0.888 -16.356 1.00 85.69 315 MET A N 1
ATOM 2570 C CA . MET A 1 315 ? 13.587 0.642 -16.447 1.00 85.69 315 MET A CA 1
ATOM 2571 C C . MET A 1 315 ? 12.982 1.578 -17.492 1.00 85.69 315 MET A C 1
ATOM 2573 O O . MET A 1 315 ? 12.855 2.776 -17.266 1.00 85.69 315 MET A O 1
ATOM 2577 N N . ALA A 1 316 ? 12.594 1.029 -18.641 1.00 88.94 316 ALA A N 1
ATOM 2578 C CA . ALA A 1 316 ? 12.023 1.817 -19.728 1.00 88.94 316 ALA A CA 1
ATOM 2579 C C . ALA A 1 316 ? 10.503 1.726 -19.838 1.00 88.94 316 ALA A C 1
ATOM 2581 O O . ALA A 1 316 ? 9.940 2.358 -20.717 1.00 88.94 316 ALA A O 1
ATOM 2582 N N . HIS A 1 317 ? 9.819 0.982 -18.968 1.00 85.06 317 HIS A N 1
ATOM 2583 C CA . HIS A 1 317 ? 8.371 0.821 -19.057 1.00 85.06 317 HIS A CA 1
ATOM 2584 C C . HIS A 1 317 ? 7.708 0.779 -17.677 1.00 85.06 317 HIS A C 1
ATOM 2586 O O . HIS A 1 317 ? 8.198 0.092 -16.775 1.00 85.06 317 HIS A O 1
ATOM 2592 N N . PRO A 1 318 ? 6.537 1.422 -17.505 1.00 74.31 318 PRO A N 1
ATOM 2593 C CA . PRO A 1 318 ? 5.860 1.544 -16.219 1.00 74.31 318 PRO A CA 1
ATOM 2594 C C . PRO A 1 318 ? 5.298 0.229 -15.689 1.00 74.31 318 PRO A C 1
ATOM 2596 O O . PRO A 1 318 ? 4.679 0.246 -14.636 1.00 74.31 318 PRO A O 1
ATOM 2599 N N . HIS A 1 319 ? 5.447 -0.902 -16.378 1.00 75.12 319 HIS A N 1
ATOM 2600 C CA . HIS A 1 319 ? 5.018 -2.220 -15.899 1.00 75.12 319 HIS A CA 1
ATOM 2601 C C . HIS A 1 319 ? 6.058 -3.320 -16.140 1.00 75.12 319 HIS A C 1
ATOM 2603 O O . HIS A 1 319 ? 5.712 -4.494 -16.058 1.00 75.12 319 HIS A O 1
ATOM 2609 N N . PHE A 1 320 ? 7.310 -2.978 -16.446 1.00 80.50 320 PHE A N 1
ATOM 2610 C CA . PHE A 1 320 ? 8.343 -3.980 -16.692 1.00 80.50 320 PHE A CA 1
ATOM 2611 C C . PHE A 1 320 ? 9.699 -3.540 -16.147 1.00 80.50 320 PHE A C 1
ATOM 2613 O O . PHE A 1 320 ? 10.088 -2.391 -16.300 1.00 80.50 320 PHE A O 1
ATOM 2620 N N . SER A 1 321 ? 10.426 -4.485 -15.553 1.00 81.12 321 SER A N 1
ATOM 2621 C CA . SER A 1 321 ? 11.785 -4.292 -15.056 1.00 81.12 321 SER A CA 1
ATOM 2622 C C . SER A 1 321 ? 12.629 -5.509 -15.399 1.00 81.12 321 SER A C 1
ATOM 2624 O O . SER A 1 321 ? 12.299 -6.636 -15.012 1.00 81.12 321 SER A O 1
ATOM 2626 N N . ILE A 1 322 ? 13.722 -5.283 -16.129 1.00 82.88 322 ILE A N 1
ATOM 2627 C CA . ILE A 1 322 ? 14.621 -6.353 -16.562 1.00 82.88 322 ILE A CA 1
ATOM 2628 C C . ILE A 1 322 ? 15.338 -6.998 -15.378 1.00 82.88 322 ILE A C 1
ATOM 2630 O O . ILE A 1 322 ? 15.382 -8.225 -15.294 1.00 82.88 322 ILE A O 1
ATOM 2634 N N . VAL A 1 323 ? 15.813 -6.185 -14.428 1.00 80.50 323 VAL A N 1
ATOM 2635 C CA . VAL A 1 323 ? 16.421 -6.660 -13.179 1.00 80.50 323 VAL A CA 1
ATOM 2636 C C . VAL A 1 323 ? 15.421 -7.550 -12.459 1.00 80.50 323 VAL A C 1
ATOM 2638 O O . VAL A 1 323 ? 15.753 -8.671 -12.064 1.00 80.50 323 VAL A O 1
ATOM 2641 N N . SER A 1 324 ? 14.162 -7.098 -12.396 1.00 77.75 324 SER A N 1
ATOM 2642 C CA . SER A 1 324 ? 13.129 -7.873 -11.736 1.00 77.75 324 SER A CA 1
ATOM 2643 C C . SER A 1 324 ? 12.911 -9.236 -12.410 1.00 77.75 324 SER A C 1
ATOM 2645 O O . SER A 1 324 ? 12.818 -10.291 -11.774 1.00 77.75 324 SER A O 1
ATOM 2647 N N . TYR A 1 325 ? 12.842 -9.231 -13.738 1.00 80.25 325 TYR A N 1
ATOM 2648 C CA . TYR A 1 325 ? 12.614 -10.432 -14.529 1.00 80.25 325 TYR A CA 1
ATOM 2649 C C . TYR A 1 325 ? 13.765 -11.447 -14.416 1.00 80.25 325 TYR A C 1
ATOM 2651 O O . TYR A 1 325 ? 13.513 -12.636 -14.198 1.00 80.25 325 TYR A O 1
ATOM 2659 N N . ILE A 1 326 ? 15.019 -10.981 -14.467 1.00 81.50 326 ILE A N 1
ATOM 2660 C CA . ILE A 1 326 ? 16.230 -11.801 -14.289 1.00 81.50 326 ILE A CA 1
ATOM 2661 C C . ILE A 1 326 ? 16.211 -12.500 -12.923 1.00 81.50 326 ILE A C 1
ATOM 2663 O O . ILE A 1 326 ? 16.395 -13.718 -12.828 1.00 81.50 326 ILE A O 1
ATOM 2667 N N . ASN A 1 327 ? 15.933 -11.755 -11.856 1.00 75.88 327 ASN A N 1
ATOM 2668 C CA . ASN A 1 327 ? 15.897 -12.266 -10.485 1.00 75.88 327 ASN A CA 1
ATOM 2669 C C . ASN A 1 327 ? 14.753 -13.267 -10.251 1.00 75.88 327 ASN A C 1
ATOM 2671 O O . ASN A 1 327 ? 14.914 -14.224 -9.489 1.00 75.88 327 ASN A O 1
ATOM 2675 N N . GLY A 1 328 ? 13.632 -13.120 -10.959 1.00 72.38 328 GLY A N 1
ATOM 2676 C CA . GLY A 1 328 ? 12.492 -14.045 -10.868 1.00 72.38 328 GLY A CA 1
ATOM 2677 C C . GLY A 1 328 ? 12.623 -15.323 -11.682 1.00 72.38 328 GLY A C 1
ATOM 2678 O O . GLY A 1 328 ? 11.835 -16.247 -11.500 1.00 72.38 328 GLY A O 1
ATOM 2679 N N . CYS A 1 329 ? 13.624 -15.409 -12.559 1.00 75.50 329 CYS A N 1
ATOM 2680 C CA . CYS A 1 329 ? 13.804 -16.555 -13.444 1.00 75.50 329 CYS A CA 1
ATOM 2681 C C . CYS A 1 329 ? 15.154 -17.263 -13.208 1.00 75.50 329 CYS A C 1
ATOM 2683 O O . CYS A 1 329 ? 16.034 -17.190 -14.069 1.00 75.50 329 CYS A O 1
ATOM 2685 N N . PRO A 1 330 ? 15.349 -18.007 -12.093 1.00 75.00 330 PRO A N 1
ATOM 2686 C CA . PRO A 1 330 ? 16.621 -18.678 -11.796 1.00 75.00 330 PRO A CA 1
ATOM 2687 C C . PRO A 1 330 ? 17.120 -19.625 -12.889 1.00 75.00 330 PRO A C 1
ATOM 2689 O O . PRO A 1 330 ? 18.325 -19.771 -13.066 1.00 75.00 330 PRO A O 1
ATOM 2692 N N . LEU A 1 331 ? 16.209 -20.265 -13.627 1.00 79.62 331 LEU A N 1
ATOM 2693 C CA . LEU A 1 331 ? 16.573 -21.137 -14.747 1.00 79.62 331 LEU A CA 1
ATOM 2694 C C . LEU A 1 331 ? 17.120 -20.336 -15.933 1.00 79.62 331 LEU A C 1
ATOM 2696 O O . LEU A 1 331 ? 18.144 -20.715 -16.489 1.00 79.62 331 LEU A O 1
ATOM 2700 N N . LEU A 1 332 ? 16.504 -19.195 -16.257 1.00 84.19 332 LEU A N 1
ATOM 2701 C CA . LEU A 1 332 ? 17.009 -18.310 -17.308 1.00 84.19 332 LEU A CA 1
ATOM 2702 C C . LEU A 1 332 ? 18.361 -17.704 -16.920 1.00 84.19 332 LEU A C 1
ATOM 2704 O O . LEU A 1 332 ? 19.195 -17.508 -17.792 1.00 84.19 332 LEU A O 1
ATOM 2708 N N . ARG A 1 333 ? 18.635 -17.502 -15.621 1.00 83.62 333 ARG A N 1
ATOM 2709 C CA . ARG A 1 333 ? 19.977 -17.108 -15.152 1.00 83.62 333 ARG A CA 1
ATOM 2710 C C . ARG A 1 333 ? 21.061 -18.117 -15.483 1.00 83.62 333 ARG A C 1
ATOM 2712 O O . ARG A 1 333 ? 22.162 -17.719 -15.846 1.00 83.62 333 ARG A O 1
ATOM 2719 N N . GLN A 1 334 ? 20.745 -19.405 -15.389 1.00 80.88 334 GLN A N 1
ATOM 2720 C CA . GLN A 1 334 ? 21.681 -20.467 -15.757 1.00 80.88 334 GLN A CA 1
ATOM 2721 C C . GLN A 1 334 ? 21.912 -20.525 -17.272 1.00 80.88 334 GLN A C 1
ATOM 2723 O O . GLN A 1 334 ? 23.007 -20.869 -17.701 1.00 80.88 334 GLN A O 1
ATOM 2728 N N . GLU A 1 335 ? 20.900 -20.181 -18.070 1.00 88.81 335 GLU A N 1
ATOM 2729 C CA . GLU A 1 335 ? 20.955 -20.257 -19.533 1.00 88.81 335 GLU A CA 1
ATOM 2730 C C . GLU A 1 335 ? 21.561 -19.001 -20.177 1.00 88.81 335 GLU A C 1
ATOM 2732 O O . GLU A 1 335 ? 22.483 -19.091 -20.983 1.00 88.81 335 GLU A O 1
ATOM 2737 N N . PHE A 1 336 ? 21.062 -17.819 -19.818 1.00 88.75 336 PHE A N 1
ATOM 2738 C CA . PHE A 1 336 ? 21.406 -16.554 -20.468 1.00 88.75 336 PHE A CA 1
ATOM 2739 C C . PHE A 1 336 ? 22.560 -15.820 -19.789 1.00 88.75 336 PHE A C 1
ATOM 2741 O O . PHE A 1 336 ? 23.169 -14.948 -20.409 1.00 88.75 336 PHE A O 1
ATOM 2748 N N . SER A 1 337 ? 22.896 -16.166 -18.540 1.00 87.12 337 SER A N 1
ATOM 2749 C CA . SER A 1 337 ? 23.945 -15.485 -17.771 1.00 87.12 337 SER A CA 1
ATOM 2750 C C . SER A 1 337 ? 23.742 -13.955 -17.807 1.00 87.12 337 SER A C 1
ATOM 2752 O O . SER A 1 337 ? 22.652 -13.486 -17.472 1.00 87.12 337 SER A O 1
ATOM 2754 N N . ASN A 1 338 ? 24.737 -13.185 -18.270 1.00 85.00 338 ASN A N 1
ATOM 2755 C CA . ASN A 1 338 ? 24.698 -11.717 -18.359 1.00 85.00 338 ASN A CA 1
ATOM 2756 C C . ASN A 1 338 ? 24.105 -11.184 -19.681 1.00 85.00 338 ASN A C 1
ATOM 2758 O O . ASN A 1 338 ? 24.189 -9.989 -19.962 1.00 85.00 338 ASN A O 1
ATOM 2762 N N . ASN A 1 339 ? 23.518 -12.039 -20.527 1.00 87.81 339 ASN A N 1
ATOM 2763 C CA . ASN A 1 339 ? 22.894 -11.604 -21.777 1.00 87.81 339 ASN A CA 1
ATOM 2764 C C . ASN A 1 339 ? 21.496 -11.020 -21.518 1.00 87.81 339 ASN A C 1
ATOM 2766 O O . ASN A 1 339 ? 20.482 -11.679 -21.732 1.00 87.81 339 ASN A O 1
ATOM 2770 N N . HIS A 1 340 ? 21.448 -9.771 -21.058 1.00 87.75 340 HIS A N 1
ATOM 2771 C CA . HIS A 1 340 ? 20.218 -9.038 -20.742 1.00 87.75 340 HIS A CA 1
ATOM 2772 C C . HIS A 1 340 ? 19.232 -8.972 -21.925 1.00 87.75 340 HIS A C 1
ATOM 2774 O O . HIS A 1 340 ? 18.027 -9.155 -21.742 1.00 87.75 340 HIS A O 1
ATOM 2780 N N . VAL A 1 341 ? 19.736 -8.823 -23.155 1.00 87.94 341 VAL A N 1
ATOM 2781 C CA . VAL A 1 341 ? 18.910 -8.817 -24.374 1.00 87.94 341 VAL A CA 1
ATOM 2782 C C . VAL A 1 341 ? 18.139 -10.134 -24.527 1.00 87.94 341 VAL A C 1
ATOM 2784 O O . VAL A 1 341 ? 16.949 -10.113 -24.842 1.00 87.94 341 VAL A O 1
ATOM 2787 N N . ALA A 1 342 ? 18.754 -11.283 -24.224 1.00 88.62 342 ALA A N 1
ATOM 2788 C CA . ALA A 1 342 ? 18.071 -12.578 -24.284 1.00 88.62 342 ALA A CA 1
ATOM 2789 C C . ALA A 1 342 ? 16.868 -12.662 -23.328 1.00 88.62 342 ALA A C 1
ATOM 2791 O O . ALA A 1 342 ? 15.845 -13.247 -23.688 1.00 88.62 342 ALA A O 1
ATOM 2792 N N . TYR A 1 343 ? 16.934 -12.028 -22.152 1.00 89.06 343 TYR A N 1
ATOM 2793 C CA . TYR A 1 343 ? 15.796 -11.966 -21.229 1.00 89.06 343 TYR A CA 1
ATOM 2794 C C . TYR A 1 343 ? 14.652 -11.112 -21.773 1.00 89.06 343 TYR A C 1
ATOM 2796 O O . TYR A 1 343 ? 13.497 -11.524 -21.660 1.00 89.06 343 TYR A O 1
ATOM 2804 N N . ILE A 1 344 ? 14.955 -9.959 -22.380 1.00 89.12 344 ILE A N 1
ATOM 2805 C CA . ILE A 1 344 ? 13.944 -9.107 -23.024 1.00 89.12 344 ILE A CA 1
ATOM 2806 C C . ILE A 1 344 ? 13.233 -9.885 -24.128 1.00 89.12 344 ILE A C 1
ATOM 2808 O O . ILE A 1 344 ? 12.009 -9.999 -24.119 1.00 89.12 344 ILE A O 1
ATOM 2812 N N . LEU A 1 345 ? 13.998 -10.497 -25.032 1.00 90.00 345 LEU A N 1
ATOM 2813 C CA . LEU A 1 345 ? 13.439 -11.288 -26.126 1.00 90.00 345 LEU A CA 1
ATOM 2814 C C . LEU A 1 345 ? 12.628 -12.480 -25.608 1.00 90.00 345 LEU A C 1
ATOM 2816 O O . LEU A 1 345 ? 11.557 -12.784 -26.138 1.00 90.00 345 LEU A O 1
ATOM 2820 N N . HIS A 1 346 ? 13.091 -13.135 -24.540 1.00 90.38 346 HIS A N 1
ATOM 2821 C CA . HIS A 1 346 ? 12.341 -14.202 -23.893 1.00 90.38 346 HIS A CA 1
ATOM 2822 C C . HIS A 1 346 ? 11.007 -13.693 -23.318 1.00 90.38 346 HIS A C 1
ATOM 2824 O O . HIS A 1 346 ? 9.981 -14.334 -23.546 1.00 90.38 346 HIS A O 1
ATOM 2830 N N . TYR A 1 347 ? 10.995 -12.549 -22.625 1.00 87.38 347 TYR A N 1
ATOM 2831 C CA . TYR A 1 347 ? 9.788 -11.930 -22.061 1.00 87.38 347 TYR A CA 1
ATOM 2832 C C . TYR A 1 347 ? 8.782 -11.498 -23.139 1.00 87.38 347 TYR A C 1
ATOM 2834 O O . TYR A 1 347 ? 7.570 -11.680 -22.980 1.00 87.38 347 TYR A O 1
ATOM 2842 N N . LEU A 1 348 ? 9.278 -10.948 -24.251 1.00 88.56 348 LEU A N 1
ATOM 2843 C CA . LEU A 1 348 ? 8.457 -10.554 -25.395 1.00 88.56 348 LEU A CA 1
ATOM 2844 C C . LEU A 1 348 ? 7.824 -11.774 -26.077 1.00 88.56 348 LEU A C 1
ATOM 2846 O O . LEU A 1 348 ? 6.645 -11.736 -26.410 1.00 88.56 348 LEU A O 1
ATOM 2850 N N . LYS A 1 349 ? 8.567 -12.880 -26.202 1.00 88.94 349 LYS A N 1
ATOM 2851 C CA . LYS A 1 349 ? 8.109 -14.106 -26.874 1.00 88.94 349 LYS A CA 1
ATOM 2852 C C . LYS A 1 349 ? 7.190 -14.995 -26.023 1.00 88.94 349 LYS A C 1
ATOM 2854 O O . LYS A 1 349 ? 6.306 -15.651 -26.572 1.00 88.94 349 LYS A O 1
ATOM 2859 N N . HIS A 1 350 ? 7.399 -15.060 -24.708 1.00 83.50 350 HIS A N 1
ATOM 2860 C CA . HIS A 1 350 ? 6.703 -15.995 -23.812 1.00 83.50 350 HIS A CA 1
ATOM 2861 C C . HIS A 1 350 ? 5.750 -15.253 -22.872 1.00 83.50 350 HIS A C 1
ATOM 2863 O O . HIS A 1 350 ? 6.078 -14.944 -21.724 1.00 83.50 350 HIS A O 1
ATOM 2869 N N . HIS A 1 351 ? 4.540 -14.961 -23.354 1.00 74.69 351 HIS A N 1
ATOM 2870 C CA . HIS A 1 351 ? 3.531 -14.225 -22.581 1.00 74.69 351 HIS A CA 1
ATOM 2871 C C . HIS A 1 351 ? 3.118 -14.923 -21.269 1.00 74.69 351 HIS A C 1
ATOM 2873 O O . HIS A 1 351 ? 2.715 -14.256 -20.319 1.00 74.69 351 HIS A O 1
ATOM 2879 N N . ASP A 1 352 ? 3.247 -16.248 -21.184 1.00 68.38 352 ASP A N 1
ATOM 2880 C CA . ASP A 1 352 ? 2.978 -17.053 -19.987 1.00 68.38 352 ASP A CA 1
ATOM 2881 C C . ASP A 1 352 ? 4.060 -16.903 -18.903 1.00 68.38 352 ASP A C 1
ATOM 2883 O O . ASP A 1 352 ? 3.774 -16.988 -17.705 1.00 68.38 352 ASP A O 1
ATOM 2887 N N . ALA A 1 353 ? 5.301 -16.595 -19.291 1.00 63.16 353 ALA A N 1
ATOM 2888 C CA . ALA A 1 353 ? 6.375 -16.293 -18.346 1.00 63.16 353 ALA A CA 1
ATOM 2889 C C . ALA A 1 353 ? 6.099 -15.005 -17.544 1.00 63.16 353 ALA A C 1
ATOM 2891 O O . ALA A 1 353 ? 6.629 -14.840 -16.449 1.00 63.16 353 ALA A O 1
ATOM 2892 N N . ARG A 1 354 ? 5.208 -14.136 -18.041 1.00 64.56 354 ARG A N 1
ATOM 2893 C CA . ARG A 1 354 ? 4.766 -12.889 -17.388 1.00 64.56 354 ARG A CA 1
ATOM 2894 C C . ARG A 1 354 ? 3.780 -13.113 -16.233 1.00 64.56 354 ARG A C 1
ATOM 2896 O O . ARG A 1 354 ? 3.330 -12.158 -15.601 1.00 64.56 354 ARG A O 1
ATOM 2903 N N . GLU A 1 355 ? 3.379 -14.360 -15.989 1.00 55.41 355 GLU A N 1
ATOM 2904 C CA . GLU A 1 355 ? 2.515 -14.741 -14.866 1.00 55.41 355 GLU A CA 1
ATOM 2905 C C . GLU A 1 355 ? 3.296 -15.211 -13.629 1.00 55.41 355 GLU A C 1
ATOM 2907 O O . GLU A 1 355 ? 2.699 -15.361 -12.565 1.00 55.41 355 GLU A O 1
ATOM 2912 N N . HIS A 1 356 ? 4.611 -15.428 -13.744 1.00 53.00 356 HIS A N 1
ATOM 2913 C CA . HIS A 1 356 ? 5.466 -15.847 -12.632 1.00 53.00 356 HIS A CA 1
ATOM 2914 C C . HIS A 1 356 ? 6.031 -14.629 -11.898 1.00 53.00 356 HIS A C 1
ATOM 2916 O O . HIS A 1 356 ? 6.363 -13.632 -12.532 1.00 53.00 356 HIS A O 1
ATOM 2922 N N . ALA A 1 357 ? 6.150 -14.715 -10.570 1.00 51.53 357 ALA A N 1
ATOM 2923 C CA . ALA A 1 357 ? 6.690 -13.631 -9.757 1.00 51.53 357 ALA A CA 1
ATOM 2924 C C . ALA A 1 357 ? 8.119 -13.275 -10.195 1.00 51.53 357 ALA A C 1
ATOM 2926 O O . ALA A 1 357 ? 9.041 -14.080 -10.093 1.00 51.53 357 ALA A O 1
ATOM 2927 N N . THR A 1 358 ? 8.299 -12.055 -10.683 1.00 54.69 358 THR A N 1
ATOM 2928 C CA . THR A 1 358 ? 9.604 -11.485 -11.013 1.00 54.69 358 THR A CA 1
ATOM 2929 C C . THR A 1 358 ? 10.302 -11.022 -9.732 1.00 54.69 358 THR A C 1
ATOM 2931 O O . THR A 1 358 ? 9.709 -10.328 -8.906 1.00 54.69 358 THR A O 1
ATOM 2934 N N . GLY A 1 359 ? 11.542 -11.441 -9.505 1.00 55.91 359 GLY A N 1
ATOM 2935 C CA . GLY A 1 359 ? 12.285 -11.167 -8.278 1.00 55.91 359 GLY A CA 1
ATOM 2936 C C . GLY A 1 359 ? 12.670 -9.694 -8.213 1.00 55.91 359 GLY A C 1
ATOM 2937 O O . GLY A 1 359 ? 13.382 -9.233 -9.062 1.00 55.91 359 GLY A O 1
ATOM 2938 N N . TYR A 1 360 ? 12.129 -8.928 -7.281 1.00 59.53 360 TYR A N 1
ATOM 2939 C CA . TYR A 1 360 ? 12.531 -7.584 -6.833 1.00 59.53 360 TYR A CA 1
ATOM 2940 C C . TYR A 1 360 ? 13.891 -6.992 -7.300 1.00 59.53 360 TYR A C 1
ATOM 2942 O O . TYR A 1 360 ? 14.908 -7.678 -7.405 1.00 59.53 360 TYR A O 1
ATOM 2950 N N . GLU A 1 361 ? 13.910 -5.673 -7.533 1.00 57.84 361 GLU A N 1
ATOM 2951 C CA . GLU A 1 361 ? 15.085 -4.928 -8.030 1.00 57.84 361 GLU A CA 1
A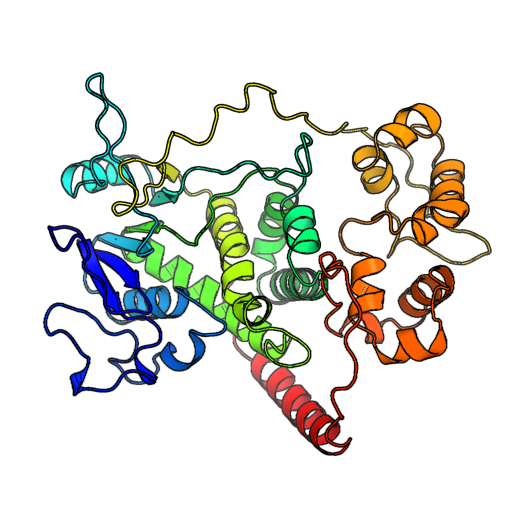TOM 2952 C C . GLU A 1 361 ? 16.225 -4.821 -6.998 1.00 57.84 361 GLU A C 1
ATOM 2954 O O . GLU A 1 361 ? 17.396 -4.820 -7.369 1.00 57.84 361 GLU A O 1
ATOM 2959 N N . ASN A 1 362 ? 15.905 -4.843 -5.701 1.00 44.91 362 ASN A N 1
ATOM 2960 C CA . ASN A 1 362 ? 16.862 -4.668 -4.598 1.00 44.91 362 ASN A CA 1
ATOM 2961 C C . ASN A 1 362 ? 17.662 -5.931 -4.190 1.00 44.91 362 ASN A C 1
ATOM 2963 O O . ASN A 1 362 ? 18.071 -6.047 -3.037 1.00 44.91 362 ASN A O 1
ATOM 2967 N N . LEU A 1 363 ? 17.931 -6.877 -5.099 1.00 42.88 363 LEU A N 1
ATOM 2968 C CA . LEU A 1 363 ? 18.834 -8.018 -4.829 1.00 42.88 363 LEU A CA 1
ATOM 2969 C C . LEU A 1 363 ? 20.323 -7.744 -5.068 1.00 42.88 363 LEU A C 1
ATOM 2971 O O . LEU A 1 363 ? 21.100 -8.682 -5.234 1.00 42.88 363 LEU A O 1
ATOM 2975 N N . TYR A 1 364 ? 20.760 -6.489 -5.023 1.00 34.34 364 TYR A N 1
ATOM 2976 C CA . TYR A 1 364 ? 22.173 -6.215 -4.786 1.00 34.34 364 TYR A CA 1
ATOM 2977 C C . TYR A 1 364 ? 22.422 -6.111 -3.280 1.00 34.34 364 TYR A C 1
ATOM 2979 O O . TYR A 1 364 ? 22.435 -5.028 -2.706 1.00 34.34 364 TYR A O 1
ATOM 2987 N N . CYS A 1 365 ? 22.652 -7.260 -2.645 1.00 29.25 365 CYS A N 1
ATOM 2988 C CA . CYS A 1 365 ? 23.591 -7.311 -1.532 1.00 29.25 365 CYS A CA 1
ATOM 2989 C C . CYS A 1 365 ? 24.878 -7.955 -2.044 1.00 29.25 365 CYS A C 1
ATOM 2991 O O . CYS A 1 365 ? 24.878 -9.062 -2.579 1.00 29.25 365 CYS A O 1
ATOM 2993 N N . GLU A 1 366 ? 25.957 -7.198 -1.912 1.00 31.42 366 GLU A N 1
ATOM 2994 C CA . GLU A 1 366 ? 27.338 -7.604 -2.109 1.00 31.42 366 GLU A CA 1
ATOM 2995 C C . GLU A 1 366 ? 27.639 -8.941 -1.408 1.00 31.42 366 GLU A C 1
ATOM 2997 O O . GLU A 1 366 ? 27.210 -9.172 -0.278 1.00 31.42 366 GLU A O 1
ATOM 3002 N N . GLY A 1 367 ? 28.439 -9.792 -2.054 1.00 30.50 367 GLY A N 1
ATOM 3003 C CA . GLY A 1 367 ? 29.069 -10.940 -1.403 1.00 30.50 367 GLY A CA 1
ATOM 3004 C C . GLY A 1 367 ? 28.426 -12.293 -1.705 1.00 30.50 367 GLY A C 1
ATOM 3005 O O . GLY A 1 367 ? 27.327 -12.619 -1.273 1.00 30.50 367 GLY A O 1
ATOM 3006 N N . VAL A 1 368 ? 29.195 -13.103 -2.429 1.00 35.47 368 VAL A N 1
ATOM 3007 C CA . VAL A 1 368 ? 29.167 -14.570 -2.475 1.00 35.47 368 VAL A CA 1
ATOM 3008 C C . VAL A 1 368 ? 28.569 -15.183 -1.204 1.00 35.47 368 VAL A C 1
ATOM 3010 O O . VAL A 1 368 ? 29.145 -14.987 -0.146 1.00 35.47 368 VAL A O 1
ATOM 3013 N N . HIS A 1 369 ? 27.531 -16.019 -1.316 1.00 30.61 369 HIS A N 1
ATOM 3014 C CA . HIS A 1 369 ? 27.518 -17.313 -0.629 1.00 30.61 369 HIS A CA 1
ATOM 3015 C C . HIS A 1 369 ? 26.640 -18.350 -1.345 1.00 30.61 369 HIS A C 1
ATOM 3017 O O . HIS A 1 369 ? 25.557 -18.085 -1.859 1.00 30.61 369 HIS A O 1
ATOM 3023 N N . SER A 1 370 ? 27.240 -19.530 -1.390 1.00 33.53 370 SER A N 1
ATOM 3024 C CA . SER A 1 370 ? 26.945 -20.798 -2.040 1.00 33.53 370 SER A CA 1
ATOM 3025 C C . SER A 1 370 ? 25.750 -21.570 -1.472 1.00 33.53 370 SER A C 1
ATOM 3027 O O . SER A 1 370 ? 25.441 -21.477 -0.289 1.00 33.53 370 SER A O 1
ATOM 3029 N N . ASP A 1 371 ? 25.206 -22.432 -2.336 1.00 36.28 371 ASP A N 1
ATOM 3030 C CA . ASP A 1 371 ? 24.551 -23.715 -2.053 1.00 36.28 371 ASP A CA 1
ATOM 3031 C C . ASP A 1 371 ? 23.341 -23.740 -1.111 1.00 36.28 371 ASP A C 1
ATOM 3033 O O . ASP A 1 371 ? 23.441 -23.979 0.091 1.00 36.28 371 ASP A O 1
ATOM 3037 N N . VAL A 1 372 ? 22.149 -23.703 -1.720 1.00 31.72 372 VAL A N 1
ATOM 3038 C CA . VAL A 1 372 ? 20.950 -24.325 -1.143 1.00 31.72 372 VAL A CA 1
ATOM 3039 C C . VAL A 1 372 ? 20.393 -25.344 -2.135 1.00 31.72 372 VAL A C 1
ATOM 3041 O O . VAL A 1 372 ? 19.964 -25.016 -3.243 1.00 31.72 372 VAL A O 1
ATOM 3044 N N . ALA A 1 373 ? 20.429 -26.613 -1.731 1.00 30.44 373 ALA A N 1
ATOM 3045 C CA . ALA A 1 373 ? 19.893 -27.739 -2.481 1.00 30.44 373 ALA A CA 1
ATOM 3046 C C . ALA A 1 373 ? 18.365 -27.633 -2.671 1.00 30.44 373 ALA A C 1
ATOM 3048 O O . ALA A 1 373 ? 17.620 -27.292 -1.752 1.00 30.44 373 ALA A O 1
ATOM 3049 N N . LYS A 1 374 ? 17.894 -27.980 -3.876 1.00 32.69 374 LYS A N 1
ATOM 3050 C CA . LYS A 1 374 ? 16.471 -28.041 -4.260 1.00 32.69 374 LYS A CA 1
ATOM 3051 C C . LYS A 1 374 ? 15.770 -29.275 -3.664 1.00 32.69 374 LYS A C 1
ATOM 3053 O O . LYS A 1 374 ? 16.334 -30.366 -3.761 1.00 32.69 374 LYS A O 1
ATOM 3058 N N . PRO A 1 375 ? 14.489 -29.192 -3.250 1.00 31.48 375 PRO A N 1
ATOM 3059 C CA . PRO A 1 375 ? 13.596 -30.346 -3.241 1.00 31.48 375 PRO A CA 1
ATOM 3060 C C . PRO A 1 375 ? 12.789 -30.463 -4.547 1.00 31.48 375 PRO A C 1
ATOM 3062 O O . PRO A 1 375 ? 12.502 -29.487 -5.238 1.00 31.48 375 PRO A O 1
ATOM 3065 N N . ALA A 1 376 ? 12.446 -31.707 -4.879 1.00 35.12 376 ALA A N 1
ATOM 3066 C CA . ALA A 1 376 ? 12.137 -32.207 -6.214 1.00 35.12 376 ALA A CA 1
ATOM 3067 C C . ALA A 1 376 ? 10.763 -31.837 -6.829 1.00 35.12 376 ALA A C 1
ATOM 3069 O O . ALA A 1 376 ? 9.766 -31.534 -6.174 1.00 35.12 376 ALA A O 1
ATOM 3070 N N . SER A 1 377 ? 10.737 -31.990 -8.154 1.00 44.28 377 SER A N 1
ATOM 3071 C CA . SER A 1 377 ? 9.780 -31.593 -9.199 1.00 44.28 377 SER A CA 1
ATOM 3072 C C . SER A 1 377 ? 8.353 -32.181 -9.166 1.00 44.28 377 SER A C 1
ATOM 3074 O O . SER A 1 377 ? 7.569 -31.934 -10.087 1.00 44.28 377 SER A O 1
ATOM 3076 N N . LEU A 1 378 ? 7.948 -32.914 -8.125 1.00 33.16 378 LEU A N 1
ATOM 3077 C CA . LEU A 1 378 ? 6.598 -33.505 -8.038 1.00 33.16 378 LEU A CA 1
ATOM 3078 C C . LEU A 1 378 ? 5.574 -32.591 -7.342 1.00 33.16 378 LEU A C 1
ATOM 3080 O O . LEU A 1 378 ? 4.398 -32.592 -7.719 1.00 33.16 378 LEU A O 1
ATOM 3084 N N . LEU A 1 379 ? 6.011 -31.738 -6.405 1.00 32.06 379 LEU A N 1
ATOM 3085 C CA . LEU A 1 379 ? 5.128 -30.792 -5.706 1.00 32.06 379 LEU A CA 1
ATOM 3086 C C . LEU A 1 379 ? 4.554 -29.709 -6.640 1.00 32.06 379 LEU A C 1
ATOM 3088 O O . LEU A 1 379 ? 3.400 -29.307 -6.485 1.00 32.06 379 LEU A O 1
ATOM 3092 N N . GLN A 1 380 ? 5.323 -29.263 -7.640 1.00 38.31 380 GLN A N 1
ATOM 3093 C CA . GLN A 1 380 ? 4.912 -28.194 -8.563 1.00 38.31 380 GLN A CA 1
ATOM 3094 C C . GLN A 1 380 ? 3.695 -28.581 -9.419 1.00 38.31 380 GLN A C 1
ATOM 3096 O O . GLN A 1 380 ? 2.790 -27.768 -9.612 1.00 38.31 380 GLN A O 1
ATOM 3101 N N . ARG A 1 381 ? 3.606 -29.833 -9.894 1.00 35.94 381 ARG A N 1
ATOM 3102 C CA . ARG A 1 381 ? 2.467 -30.293 -10.716 1.00 35.94 381 ARG A CA 1
ATOM 3103 C C . ARG A 1 381 ? 1.165 -30.397 -9.918 1.00 35.94 381 ARG A C 1
ATOM 3105 O O . ARG A 1 381 ? 0.106 -30.045 -10.440 1.00 35.94 381 ARG A O 1
ATOM 3112 N N . HIS A 1 382 ? 1.235 -30.848 -8.665 1.00 33.62 382 HIS A N 1
ATOM 3113 C CA . HIS A 1 382 ? 0.061 -30.944 -7.791 1.00 33.62 382 HIS A CA 1
ATOM 3114 C C . HIS A 1 382 ? -0.440 -29.552 -7.372 1.00 33.62 382 HIS A C 1
ATOM 3116 O O . HIS A 1 382 ? -1.641 -29.286 -7.465 1.00 33.62 382 HIS A O 1
ATOM 3122 N N . LYS A 1 383 ? 0.481 -28.626 -7.052 1.00 39.34 383 LYS A N 1
ATOM 3123 C CA . LYS A 1 383 ? 0.167 -27.206 -6.823 1.00 39.34 383 LYS A CA 1
ATOM 3124 C C . LYS A 1 383 ? -0.510 -26.567 -8.043 1.00 39.34 383 LYS A C 1
ATOM 3126 O O . LYS A 1 383 ? -1.545 -25.937 -7.880 1.00 39.34 383 LYS A O 1
ATOM 3131 N N . LYS A 1 384 ? -0.030 -26.813 -9.270 1.00 38.44 384 LYS A N 1
ATOM 3132 C CA . LYS A 1 384 ? -0.599 -26.227 -10.506 1.00 38.44 384 LYS A CA 1
ATOM 3133 C C . LYS A 1 384 ? -2.045 -26.673 -10.791 1.00 38.44 384 LYS A C 1
ATOM 3135 O O . LYS A 1 384 ? -2.864 -25.876 -11.244 1.00 38.44 384 LYS A O 1
ATOM 3140 N N . ARG A 1 385 ? -2.392 -27.937 -10.506 1.00 38.03 385 ARG A N 1
ATOM 3141 C CA . ARG A 1 385 ? -3.764 -28.470 -10.670 1.00 38.03 385 ARG A CA 1
ATOM 3142 C C . ARG A 1 385 ? -4.729 -27.935 -9.609 1.00 38.03 385 ARG A C 1
ATOM 3144 O O . ARG A 1 385 ? -5.851 -27.562 -9.942 1.00 38.03 385 ARG A O 1
ATOM 3151 N N . MET A 1 386 ? -4.272 -27.879 -8.360 1.00 36.81 386 MET A N 1
ATOM 3152 C CA . MET A 1 386 ? -5.010 -27.294 -7.241 1.00 36.81 386 MET A CA 1
ATOM 3153 C C . MET A 1 386 ? -5.265 -25.796 -7.480 1.00 36.81 386 MET A C 1
ATOM 3155 O O . MET A 1 386 ? -6.401 -25.343 -7.391 1.00 36.81 386 MET A O 1
ATOM 3159 N N . PHE A 1 387 ? -4.233 -25.066 -7.909 1.00 35.97 387 PHE A N 1
ATOM 3160 C CA . PHE A 1 387 ? -4.285 -23.657 -8.298 1.00 35.97 387 PHE A CA 1
ATOM 3161 C C . PHE A 1 387 ? -5.305 -23.394 -9.410 1.00 35.97 387 PHE A C 1
ATOM 3163 O O . PHE A 1 387 ? -6.129 -22.497 -9.284 1.00 35.97 387 PHE A O 1
ATOM 3170 N N . LYS A 1 388 ? -5.340 -24.228 -10.460 1.00 45.38 388 LYS A N 1
ATOM 3171 C CA . LYS A 1 388 ? -6.316 -24.092 -11.558 1.00 45.38 388 LYS A CA 1
ATOM 3172 C C . LYS A 1 388 ? -7.767 -24.272 -11.094 1.00 45.38 388 LYS A C 1
ATOM 3174 O O . LYS A 1 388 ? -8.656 -23.591 -11.597 1.00 45.38 388 LYS A O 1
ATOM 3179 N N . ARG A 1 389 ? -8.013 -25.170 -10.135 1.00 42.44 389 ARG A N 1
ATOM 3180 C CA . ARG A 1 389 ? -9.345 -25.372 -9.548 1.00 42.44 389 ARG A CA 1
ATOM 3181 C C . ARG A 1 389 ? -9.736 -24.217 -8.618 1.00 42.44 389 ARG A C 1
ATOM 3183 O O . ARG A 1 389 ? -10.852 -23.724 -8.731 1.00 42.44 389 ARG A O 1
ATOM 3190 N N . PHE A 1 390 ? -8.814 -23.738 -7.781 1.00 42.03 390 PHE A N 1
ATOM 3191 C CA . PHE A 1 390 ? -9.037 -22.552 -6.946 1.00 42.03 390 PHE A CA 1
ATOM 3192 C C . PHE A 1 390 ? -9.273 -21.287 -7.777 1.00 42.03 390 PHE A C 1
ATOM 3194 O O . PHE A 1 390 ? -10.158 -20.508 -7.444 1.00 42.03 390 PHE A O 1
ATOM 3201 N N . LEU A 1 391 ? -8.560 -21.117 -8.895 1.00 43.19 391 LEU A N 1
ATOM 3202 C CA . LEU A 1 391 ? -8.821 -20.069 -9.887 1.00 43.19 391 LEU A CA 1
ATOM 3203 C C . LEU A 1 391 ? -10.255 -20.134 -10.414 1.00 43.19 391 LEU A C 1
ATOM 3205 O O . LEU A 1 391 ? -10.939 -19.120 -10.401 1.00 43.19 391 LEU A O 1
ATOM 3209 N N . GLN A 1 392 ? -10.727 -21.315 -10.822 1.00 51.28 392 GLN A N 1
ATOM 3210 C CA . GLN A 1 392 ? -12.092 -21.490 -11.333 1.00 51.28 392 GLN A CA 1
ATOM 3211 C C . GLN A 1 392 ? -13.173 -21.249 -10.273 1.00 51.28 392 GLN A C 1
ATOM 3213 O O . GLN A 1 392 ? -14.238 -20.733 -10.598 1.00 51.28 392 GLN A O 1
ATOM 3218 N N . GLU A 1 393 ? -12.931 -21.635 -9.020 1.00 49.38 393 GLU A N 1
ATOM 3219 C CA . GLU A 1 393 ? -13.860 -21.391 -7.910 1.00 49.38 393 GLU A CA 1
ATOM 3220 C C . GLU A 1 393 ? -13.875 -19.901 -7.523 1.00 49.38 393 GLU A C 1
ATOM 3222 O O . GLU A 1 393 ? -14.947 -19.308 -7.413 1.00 49.38 393 GLU A O 1
ATOM 3227 N N . ALA A 1 394 ? -12.707 -19.258 -7.433 1.00 47.69 394 ALA A N 1
ATOM 3228 C CA . ALA A 1 394 ? -12.594 -17.826 -7.176 1.00 47.69 394 ALA A CA 1
ATOM 3229 C C . ALA A 1 394 ? -13.184 -16.983 -8.317 1.00 47.69 394 ALA A C 1
ATOM 3231 O O . ALA A 1 394 ? -13.790 -15.949 -8.059 1.00 47.69 394 ALA A O 1
ATOM 3232 N N . GLU A 1 395 ? -13.063 -17.407 -9.573 1.00 53.25 395 GLU A N 1
ATOM 3233 C CA . GLU A 1 395 ? -13.670 -16.729 -10.727 1.00 53.25 395 GLU A CA 1
ATOM 3234 C C . GLU A 1 395 ? -15.207 -16.700 -10.693 1.00 53.25 395 GLU A C 1
ATOM 3236 O O . GLU A 1 395 ? -15.804 -15.883 -11.389 1.00 53.25 395 GLU A O 1
ATOM 3241 N N .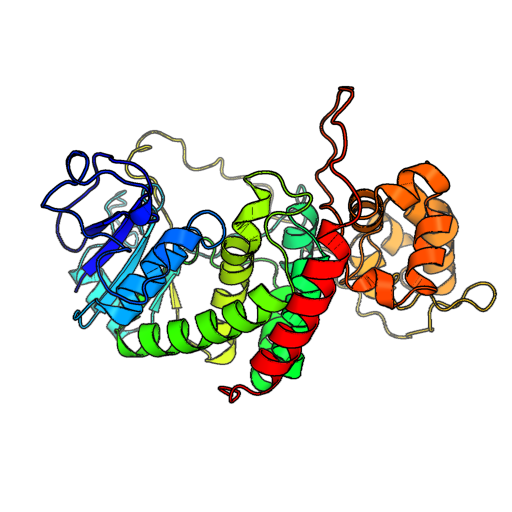 ARG A 1 396 ? -15.852 -17.554 -9.885 1.00 57.78 396 ARG A N 1
ATOM 3242 C CA . ARG A 1 396 ? -17.318 -17.661 -9.786 1.00 57.78 396 ARG A CA 1
ATOM 3243 C C . ARG A 1 396 ? -17.941 -16.832 -8.665 1.00 57.78 396 ARG A C 1
ATOM 3245 O O . ARG A 1 396 ? -19.163 -16.712 -8.629 1.00 57.78 396 ARG A O 1
ATOM 3252 N N . GLU A 1 397 ? -17.154 -16.301 -7.730 1.00 52.66 397 GLU A N 1
ATOM 3253 C CA . GLU A 1 397 ? -17.726 -15.485 -6.652 1.00 52.66 397 GLU A CA 1
ATOM 3254 C C . GLU A 1 397 ? -18.223 -14.142 -7.197 1.00 52.66 397 GLU A C 1
ATOM 3256 O O . GLU A 1 397 ? -17.558 -13.520 -8.029 1.00 52.66 397 GLU A O 1
ATOM 3261 N N . ALA A 1 398 ? -19.357 -13.675 -6.673 1.00 52.00 398 ALA A N 1
ATOM 3262 C CA . ALA A 1 398 ? -19.926 -12.386 -7.035 1.00 52.00 398 ALA A CA 1
ATOM 3263 C C . ALA A 1 398 ? -18.915 -11.247 -6.824 1.00 52.00 398 ALA A C 1
ATOM 3265 O O . ALA A 1 398 ? -18.278 -11.131 -5.772 1.00 52.00 398 ALA A O 1
ATOM 3266 N N . VAL A 1 399 ? -18.789 -10.411 -7.850 1.00 53.34 399 VAL A N 1
ATOM 3267 C CA . VAL A 1 399 ? -18.020 -9.172 -7.821 1.00 53.34 399 VAL A CA 1
ATOM 3268 C C . VAL A 1 399 ? -18.775 -8.145 -6.980 1.00 53.34 399 VAL A C 1
ATOM 3270 O O . VAL A 1 399 ? -19.974 -7.944 -7.164 1.00 53.34 399 VAL A O 1
ATOM 3273 N N . LEU A 1 400 ? -18.068 -7.520 -6.040 1.00 54.69 400 LEU A N 1
ATOM 3274 C CA . LEU A 1 400 ? -18.550 -6.339 -5.333 1.00 54.69 400 LEU A CA 1
ATOM 3275 C C . LEU A 1 400 ? -18.080 -5.132 -6.146 1.00 54.69 400 LEU A C 1
ATOM 3277 O O . LEU A 1 400 ? -16.935 -4.715 -5.978 1.00 54.69 400 LEU A O 1
ATOM 3281 N N . ASP A 1 401 ? -18.916 -4.658 -7.067 1.00 41.16 401 ASP A N 1
ATOM 3282 C CA . ASP A 1 401 ? -18.686 -3.379 -7.751 1.00 41.16 401 ASP A CA 1
ATOM 3283 C C . ASP A 1 401 ? -19.175 -2.217 -6.876 1.00 41.16 401 ASP A C 1
ATOM 3285 O O . ASP A 1 401 ? -20.355 -2.270 -6.448 1.00 41.16 401 ASP A O 1
#

Foldseek 3Di:
DAAEAEDCDDDDAPPPPRYAYEHALCVPPDPVNDDPRHHYLPPDPPQDSPLCLAQPCVSVLVSCLVPPPDQKYWYAYLFWAFADDDDPDDDRDGDHPVNLVVVVVVFQKEFAAKDFADDPQAQDFQLVSCQQPAFLLLLVQLLVLCCPQVVLLNVLLVVNRRDRIAGADPTMMHGSVVSNVLSVQLVLSVLLSVLQDDLPPPDDSVSSNSSNSVVRSVVSSSCRSVVTGYHHTHIGRPVCPPDPPPPPPVSHRDYFDQQPQDDDDQLDDPNAGLQVQADQRQQCSVPVVVCVPDVPPSNVSSVCCLVPVLLVQHRRDSRDTLLQQCSQCVPVCVVCPSVSVVSSVVCSVCVVSSSTGRHGNPPPDDDDDDDDDDDDDPVVVVCVVVSVVSNVVSVPDHRDD

Sequence (401 aa):
MKIYIAAHKSLELPTQSPYQPLFVGAEKLGVAERRPDWEYDDSFIGNISRKNSTFCELTGLYWIWKRSREDIVGLVHYRRFLREPSGARGGGNLLSENTVRELLNKYDCIVAAHEPVVQGRFLISLAEQYRLAHSSTDLIQLRKVIGRYFSSYLTAFDSVMFDSAFSPYNILVCRKPLLNSYARWLFAVERKMEVRVDPFTDRDPYQQRVFGFLAERLFNVYLRKHRLSTYECSTVDPAAQDEPASDDISAAYIERPNFSITGLATPIDCGIDYSDVFDYSFYLNHYPDLAEHYFDNPEASLSHFLAYGIHEGRMAHPHFSIVSYINGCPLLRQEFSNNHVAYILHYLKHHDAREHATGYENLYCEGVHSDVAKPASLLQRHKKRMFKRFLQEAEREAVLD

Organism: Coriobacterium glomerans (strain ATCC 49209 / DSM 20642 / JCM 10262 / PW2) (NCBI:txid700015)

Radius of gyration: 23.09 Å; chains: 1; bounding box: 49×61×67 Å

pLDDT: mean 82.71, std 18.99, range [29.25, 98.75]

InterPro domains:
  IPR025536 Domain of unknown function DUF4422 [PF14393] (2-226)